Protein AF-A0A0H5RWC7-F1 (afdb_monomer_lite)

Sequence (578 aa):
MAISRSARTPTGTVLALIGDPLLREDVSRVAAAAGVGLVLVDEPSGRKAWMAAAAVLLDAPAAQQCAGRALPRRARVILIGHDDPCSADWQAAICVGAQQVVTLPAQDADLVAALSEAACHDDAGRGPAVAVIGARGGAGATVFAVALAQSAPDALLVEADPWSGGIDLVVGSEDVAGLRWPDLALQGGRVGYPALRDALPRRDGVSVLSSGRSGADIEAGPLGAVIDAGCRGGVTVVCDVPRRATAAAETALDAADLVVLVTPADVRSCTAAAAARPWVLACNPNTGVVVRGPSPGGLRAAEVARIVDLPLLAAMRPHSGLAEVLERGGLLAGRRLDEAQPWVDGQLTGIGPFTVRLHAVLPPVAAAGTCLSLRVLRPAGHDLDALIRSGTIPPQAADLVRAVIRARLAFLISGGTGCGKTTLLAAALGAVDAHERIVCVEDAAELAPPHPHLVKLVARGANVEGVGEVTVRDLVRQALRMRPDRIVVGEVRGAEVVDLLAALNTGHDGGAGTVHANSPAEVPARLEALGALGGLDRAALISQLAAAVLSVGRLRVSSTVADGDRDGVCDRGRHAYL

Organism: NCBI:txid146018

pLDDT: mean 81.11, std 16.76, range [21.98, 98.56]

Radius of gyration: 37.06 Å; chains: 1; bounding box: 105×57×105 Å

Structure (mmCIF, N/CA/C/O backbone):
data_AF-A0A0H5RWC7-F1
#
_entry.id   AF-A0A0H5RWC7-F1
#
loop_
_atom_site.group_PDB
_atom_site.id
_atom_site.type_symbol
_atom_site.label_atom_id
_atom_site.label_alt_id
_atom_site.label_comp_id
_atom_site.label_asym_id
_atom_site.label_entity_id
_atom_site.label_seq_id
_atom_site.pdbx_PDB_ins_code
_atom_site.Cartn_x
_atom_site.Cartn_y
_atom_site.Cartn_z
_atom_site.occupancy
_atom_site.B_iso_or_equiv
_atom_site.auth_seq_id
_atom_site.auth_comp_id
_atom_site.auth_asym_id
_atom_site.auth_atom_id
_atom_site.pdbx_PDB_model_num
ATOM 1 N N . MET A 1 1 ? -70.334 15.265 29.906 1.00 30.34 1 MET A N 1
ATOM 2 C CA . MET A 1 1 ? -69.770 14.181 29.076 1.00 30.34 1 MET A CA 1
ATOM 3 C C . MET A 1 1 ? -68.757 14.812 28.125 1.00 30.34 1 MET A C 1
ATOM 5 O O . MET A 1 1 ? -69.133 15.276 27.059 1.00 30.34 1 MET A O 1
ATOM 9 N N . ALA A 1 2 ? -67.508 14.965 28.569 1.00 25.98 2 ALA A N 1
ATOM 10 C CA . ALA A 1 2 ? -66.421 15.532 27.772 1.00 25.98 2 ALA A CA 1
ATOM 11 C C . ALA A 1 2 ? -65.350 14.448 27.635 1.00 25.98 2 ALA A C 1
ATOM 13 O O . ALA A 1 2 ? -64.777 14.002 28.625 1.00 25.98 2 ALA A O 1
ATOM 14 N N . ILE A 1 3 ? -65.185 13.954 26.412 1.00 26.66 3 ILE A N 1
ATOM 15 C CA . ILE A 1 3 ? -64.276 12.863 26.068 1.00 26.66 3 ILE A CA 1
ATOM 16 C C . ILE A 1 3 ? -62.861 13.447 26.006 1.00 26.66 3 ILE A C 1
ATOM 18 O O . ILE A 1 3 ? -62.578 14.316 25.180 1.00 26.66 3 ILE A O 1
ATOM 22 N N . SER A 1 4 ? -62.002 12.983 26.916 1.00 25.55 4 SER A N 1
ATOM 23 C CA . SER A 1 4 ? -60.575 13.304 26.987 1.00 25.55 4 SER A CA 1
ATOM 24 C C . SER A 1 4 ? -59.872 12.915 25.681 1.00 25.55 4 SER A C 1
ATOM 26 O O . SER A 1 4 ? -59.967 11.778 25.213 1.00 25.55 4 SER A O 1
ATOM 28 N N . ARG A 1 5 ? -59.200 13.890 25.060 1.00 26.28 5 ARG A N 1
ATOM 29 C CA . ARG A 1 5 ? -58.407 13.720 23.838 1.00 26.28 5 ARG A CA 1
ATOM 30 C C . ARG A 1 5 ? -57.149 12.907 24.157 1.00 26.28 5 ARG A C 1
ATOM 32 O O . ARG A 1 5 ? -56.275 13.376 24.874 1.00 26.28 5 ARG A O 1
ATOM 39 N N . SER A 1 6 ? -57.039 11.723 23.557 1.00 30.36 6 SER A N 1
ATOM 40 C CA . SER A 1 6 ? -55.794 10.951 23.471 1.00 30.36 6 SER A CA 1
ATOM 41 C C . SER A 1 6 ? -54.722 11.775 22.745 1.00 30.36 6 SER A C 1
ATOM 43 O O . SER A 1 6 ? -54.790 11.976 21.531 1.00 30.36 6 SER A O 1
ATOM 45 N N . ALA A 1 7 ? -53.746 12.284 23.498 1.00 32.84 7 ALA A N 1
ATOM 46 C CA . ALA A 1 7 ? -52.544 12.893 22.949 1.00 32.84 7 ALA A CA 1
ATOM 47 C C . ALA A 1 7 ? -51.656 11.794 22.337 1.00 32.84 7 ALA A C 1
ATOM 49 O O . ALA A 1 7 ? -51.313 10.816 23.002 1.00 32.84 7 ALA A O 1
ATOM 50 N N . ARG A 1 8 ? -51.293 11.938 21.055 1.00 33.38 8 ARG A N 1
ATOM 51 C CA . ARG A 1 8 ? -50.205 11.159 20.442 1.00 33.38 8 ARG A CA 1
ATOM 52 C C . ARG A 1 8 ? -48.904 11.566 21.132 1.00 33.38 8 ARG A C 1
ATOM 54 O O . ARG A 1 8 ? -48.517 12.724 21.032 1.00 33.38 8 ARG A O 1
ATOM 61 N N . THR A 1 9 ? -48.245 10.627 21.801 1.00 38.78 9 THR A N 1
ATOM 62 C CA . THR A 1 9 ? -46.893 10.804 22.338 1.00 38.78 9 THR A CA 1
ATOM 63 C C . THR A 1 9 ? -45.914 11.000 21.170 1.00 38.78 9 THR A C 1
ATOM 65 O O . THR A 1 9 ? -45.905 10.158 20.264 1.00 38.78 9 THR A O 1
ATOM 68 N N . PRO A 1 10 ? -45.134 12.095 21.126 1.00 38.00 10 PRO A N 1
ATOM 69 C CA . PRO A 1 10 ? -44.018 12.227 20.193 1.00 38.00 10 PRO A CA 1
ATOM 70 C C . PRO A 1 10 ? -42.978 11.125 20.455 1.00 38.00 10 PRO A C 1
ATOM 72 O O . PRO A 1 10 ? -42.792 10.694 21.593 1.00 38.00 10 PRO A O 1
ATOM 75 N N . THR A 1 11 ? -42.306 10.645 19.412 1.00 45.16 11 THR A N 1
ATOM 76 C CA . THR A 1 11 ? -41.116 9.790 19.547 1.00 45.16 11 THR A CA 1
ATOM 77 C C . THR A 1 11 ? -40.015 10.576 20.272 1.00 45.16 11 THR A C 1
ATOM 79 O O . THR A 1 11 ? -39.850 11.764 20.012 1.00 45.16 11 THR A O 1
ATOM 82 N N . GLY A 1 12 ? -39.340 9.953 21.246 1.00 56.38 12 GLY A N 1
ATOM 83 C CA . GLY A 1 12 ? -38.277 10.593 22.043 1.00 56.38 12 GLY A CA 1
ATOM 84 C C . GLY A 1 12 ? -38.695 11.187 23.401 1.00 56.38 12 GLY A C 1
ATOM 85 O O . GLY A 1 12 ? -37.840 11.674 24.134 1.00 56.38 12 GLY A O 1
ATOM 86 N N . THR A 1 13 ? -39.975 11.134 23.798 1.00 77.50 13 THR A N 1
ATOM 87 C CA . THR A 1 13 ? -40.420 11.660 25.110 1.00 77.50 13 THR A CA 1
ATOM 88 C C . THR A 1 13 ? -40.331 10.638 26.246 1.00 77.50 13 THR A C 1
ATOM 90 O O . THR A 1 13 ? -40.599 9.448 26.050 1.00 77.50 13 THR A O 1
ATOM 93 N N . VAL A 1 14 ? -40.023 11.115 27.452 1.00 87.31 14 VAL A N 1
ATOM 94 C CA . VAL A 1 14 ? -40.049 10.356 28.710 1.00 87.31 14 VAL A CA 1
ATOM 95 C C . VAL A 1 14 ? -41.483 10.283 29.222 1.00 87.31 14 VAL A C 1
ATOM 97 O O . VAL A 1 14 ? -42.170 11.300 29.308 1.00 87.31 14 VAL A O 1
ATOM 100 N N . LEU A 1 15 ? -41.941 9.085 29.573 1.00 90.88 15 LEU A N 1
ATOM 101 C CA . LEU A 1 15 ? -43.263 8.864 30.150 1.00 90.88 15 LEU A CA 1
ATOM 102 C C . LEU A 1 15 ? -43.142 8.774 31.673 1.00 90.88 15 LEU A C 1
ATOM 104 O O . LEU A 1 15 ? -42.376 7.952 32.162 1.00 90.88 15 LEU A O 1
ATOM 108 N N . ALA A 1 16 ? -43.904 9.565 32.422 1.00 92.56 16 ALA A N 1
ATOM 109 C CA . ALA A 1 16 ? -43.887 9.537 33.883 1.00 92.56 16 ALA A CA 1
ATOM 110 C C . ALA A 1 16 ? -45.274 9.236 34.461 1.00 92.56 16 ALA A C 1
ATOM 112 O O . ALA A 1 16 ? -46.250 9.922 34.156 1.00 92.56 16 ALA A O 1
ATOM 113 N N . LEU A 1 17 ? -45.339 8.202 35.303 1.00 91.81 17 LEU A N 1
ATOM 114 C CA . LEU A 1 17 ? -46.514 7.792 36.065 1.00 91.81 17 LEU A CA 1
ATOM 115 C C . LEU A 1 17 ? -46.188 7.914 37.537 1.00 91.81 17 LEU A C 1
ATOM 117 O O . LEU A 1 17 ? -45.553 7.046 38.127 1.00 91.81 17 LEU A O 1
ATOM 121 N N . ILE A 1 18 ? -46.594 9.034 38.101 1.00 90.94 18 ILE A N 1
ATOM 122 C CA . ILE A 1 18 ? -46.277 9.401 39.470 1.00 90.94 18 ILE A CA 1
ATOM 123 C C . ILE A 1 18 ? -47.597 9.860 40.069 1.00 90.94 18 ILE A C 1
ATOM 125 O O . ILE A 1 18 ? -48.234 10.750 39.510 1.00 90.94 18 ILE A O 1
ATOM 129 N N . GLY A 1 19 ? -48.060 9.220 41.132 1.00 84.94 19 GLY A N 1
ATOM 130 C CA . GLY A 1 19 ? -49.228 9.626 41.906 1.00 84.94 19 GLY A CA 1
ATOM 131 C C . GLY A 1 19 ? -48.914 10.736 42.909 1.00 84.94 19 GLY A C 1
ATOM 132 O O . GLY A 1 19 ? -49.786 11.558 43.180 1.00 84.94 19 GLY A O 1
ATOM 133 N N . ASP A 1 20 ? -47.680 10.793 43.415 1.00 87.50 20 ASP A N 1
ATOM 134 C CA . ASP A 1 20 ? -47.237 11.815 44.369 1.00 87.50 20 ASP A CA 1
ATOM 135 C C . ASP A 1 20 ? -47.001 13.193 43.697 1.00 87.50 20 ASP A C 1
ATOM 137 O O . ASP A 1 20 ? -46.141 13.316 42.818 1.00 87.50 20 ASP A O 1
ATOM 141 N N . PRO A 1 21 ? -47.732 14.257 44.093 1.00 85.25 21 PRO A N 1
ATOM 142 C CA . PRO A 1 21 ? -47.547 15.604 43.555 1.00 85.25 21 PRO A CA 1
ATOM 143 C C . PRO A 1 21 ? -46.148 16.195 43.764 1.00 85.25 21 PRO A C 1
ATOM 145 O O . PRO A 1 21 ? -45.682 16.915 42.885 1.00 85.25 21 PRO A O 1
ATOM 148 N N . LEU A 1 22 ? -45.477 15.895 44.881 1.00 85.19 22 LEU A N 1
ATOM 149 C CA . LEU A 1 22 ? -44.149 16.442 45.181 1.00 85.19 22 LEU A CA 1
ATOM 150 C C . LEU A 1 22 ? -43.084 15.816 44.273 1.00 85.19 22 LEU A C 1
ATOM 152 O O . LEU A 1 22 ? -42.301 16.529 43.643 1.00 85.19 22 LEU A O 1
ATOM 156 N N . LEU A 1 23 ? -43.150 14.495 44.076 1.00 88.44 23 LEU A N 1
ATOM 157 C CA . LEU A 1 23 ? -42.280 13.796 43.127 1.00 88.44 23 LEU A CA 1
ATOM 158 C C . LEU A 1 23 ? -42.485 14.273 41.685 1.00 88.44 23 LEU A C 1
ATOM 160 O O . LEU A 1 23 ? -41.532 14.309 40.909 1.00 88.44 23 LEU A O 1
ATOM 164 N N . ARG A 1 24 ? -43.707 14.665 41.296 1.00 90.75 24 ARG A N 1
ATOM 165 C CA . ARG A 1 24 ? -43.951 15.230 39.955 1.00 90.75 24 ARG A CA 1
ATOM 166 C C . ARG A 1 24 ? -43.213 16.545 39.742 1.00 90.75 24 ARG A C 1
ATOM 168 O O . ARG A 1 24 ? -42.721 16.772 38.634 1.00 90.75 24 ARG A O 1
ATOM 175 N N . GLU A 1 25 ? -43.160 17.408 40.753 1.00 88.56 25 GLU A N 1
ATOM 176 C CA . GLU A 1 25 ? -42.443 18.684 40.674 1.00 88.56 25 GLU A CA 1
ATOM 177 C C . GLU A 1 25 ? -40.935 18.451 40.532 1.00 88.56 25 GLU A C 1
ATOM 179 O O . GLU A 1 25 ? -40.310 19.010 39.626 1.00 88.56 25 GLU A O 1
ATOM 184 N N . ASP A 1 26 ? -40.372 17.549 41.338 1.00 89.44 26 ASP A N 1
ATOM 185 C CA . ASP A 1 26 ? -38.953 17.188 41.273 1.00 89.44 26 ASP A CA 1
ATOM 186 C C . ASP A 1 26 ? -38.578 16.528 39.943 1.00 89.44 26 ASP A C 1
ATOM 188 O O . ASP A 1 26 ? -37.607 16.925 39.296 1.00 89.44 26 ASP A O 1
ATOM 192 N N . VAL A 1 27 ? -39.385 15.585 39.456 1.00 90.75 27 VAL A N 1
ATOM 193 C CA . VAL A 1 27 ? -39.157 14.944 38.154 1.00 90.75 27 VAL A CA 1
ATOM 194 C C . VAL A 1 27 ? -39.294 15.935 37.004 1.00 90.75 27 VAL A C 1
ATOM 196 O O . VAL A 1 27 ? -38.533 15.860 36.041 1.00 90.75 27 VAL A O 1
ATOM 199 N N . SER A 1 28 ? -40.211 16.899 37.099 1.00 89.56 28 SER A N 1
ATOM 200 C CA . SER A 1 28 ? -40.334 17.966 36.100 1.00 89.56 28 SER A CA 1
ATOM 201 C C . SER A 1 28 ? -39.101 18.873 36.095 1.00 89.56 28 SER A C 1
ATOM 203 O O . SER A 1 28 ? -38.607 19.222 35.021 1.00 89.56 28 SER A O 1
ATOM 205 N N . ARG A 1 29 ? -38.555 19.204 37.275 1.00 89.88 29 ARG A N 1
ATOM 206 C CA . ARG A 1 29 ? -37.295 19.953 37.415 1.00 89.88 29 ARG A CA 1
ATOM 207 C C . ARG A 1 29 ? -36.124 19.186 36.801 1.00 89.88 29 ARG A C 1
ATOM 209 O O . ARG A 1 29 ? -35.367 19.755 36.016 1.00 89.88 29 ARG A O 1
ATOM 216 N N . VAL A 1 30 ? -35.997 17.901 37.117 1.00 87.00 30 VAL A N 1
ATOM 217 C CA . VAL A 1 30 ? -34.927 17.033 36.610 1.00 87.00 30 VAL A CA 1
ATOM 218 C C . VAL A 1 30 ? -35.036 16.822 35.097 1.00 87.00 30 VAL A C 1
ATOM 220 O O . VAL A 1 30 ? -34.036 16.925 34.388 1.00 87.00 30 VAL A O 1
ATOM 223 N N . ALA A 1 31 ? -36.241 16.604 34.567 1.00 83.31 31 ALA A N 1
ATOM 224 C CA . ALA A 1 31 ? -36.462 16.479 33.129 1.00 83.31 31 ALA A CA 1
ATOM 225 C C . ALA A 1 31 ? -36.114 17.775 32.377 1.00 83.31 31 ALA A C 1
ATOM 227 O O . ALA A 1 31 ? -35.492 17.723 31.315 1.00 83.31 31 ALA A O 1
ATOM 228 N N . ALA A 1 32 ? -36.449 18.938 32.948 1.00 79.06 32 ALA A N 1
ATOM 229 C CA . ALA A 1 32 ? -36.050 20.230 32.399 1.00 79.06 32 ALA A CA 1
ATOM 230 C C . ALA A 1 32 ? -34.521 20.412 32.408 1.00 79.06 32 ALA A C 1
ATOM 232 O O . ALA A 1 32 ? -33.963 20.877 31.417 1.00 79.06 32 ALA A O 1
ATOM 233 N N . ALA A 1 33 ? -33.839 19.994 33.481 1.00 74.75 33 ALA A N 1
ATOM 234 C CA . ALA A 1 33 ? -32.377 20.025 33.571 1.00 74.75 33 ALA A CA 1
ATOM 235 C C . ALA A 1 33 ? -31.696 19.079 32.563 1.00 74.75 33 ALA A C 1
ATOM 237 O O . ALA A 1 33 ? -30.646 19.414 32.020 1.00 74.75 33 ALA A O 1
ATOM 238 N N . ALA A 1 34 ? -32.314 17.932 32.269 1.00 78.44 34 ALA A N 1
ATOM 239 C CA . ALA A 1 34 ? -31.864 16.988 31.246 1.00 78.44 34 ALA A CA 1
ATOM 240 C C . ALA A 1 34 ? -32.232 17.412 29.806 1.00 78.44 34 ALA A C 1
ATOM 242 O O . ALA A 1 34 ? -31.802 16.774 28.848 1.00 78.44 34 ALA A O 1
ATOM 243 N N . GLY A 1 35 ? -33.042 18.465 29.631 1.00 75.88 35 GLY A N 1
ATOM 244 C CA . GLY A 1 35 ? -33.495 18.930 28.316 1.00 75.88 35 GLY A CA 1
ATOM 245 C C . GLY A 1 35 ? -34.441 17.959 27.598 1.00 75.88 35 GLY A C 1
ATOM 246 O O . GLY A 1 35 ? -34.502 17.966 26.369 1.00 75.88 35 GLY A O 1
ATOM 247 N N . VAL A 1 36 ? -35.170 17.115 28.337 1.00 80.31 36 VAL A N 1
ATOM 248 C CA . VAL A 1 36 ? -36.009 16.046 27.770 1.00 80.31 36 VAL A CA 1
ATOM 249 C C . VAL A 1 36 ? -37.498 16.377 27.855 1.00 80.31 36 VAL A C 1
ATOM 251 O O . VAL A 1 36 ? -37.977 16.952 28.831 1.00 80.31 36 VAL A O 1
ATOM 254 N N . GLY A 1 37 ? -38.268 15.984 26.837 1.00 81.25 37 GLY A N 1
ATOM 255 C CA . GLY A 1 37 ? -39.725 16.128 26.859 1.00 81.25 37 GLY A CA 1
ATOM 256 C C . GLY A 1 37 ? -40.368 15.131 27.826 1.00 81.25 37 GLY A C 1
ATOM 257 O O . GLY A 1 37 ? -40.263 13.924 27.609 1.00 81.25 37 GLY A O 1
ATOM 258 N N . LEU A 1 38 ? -41.052 15.627 28.860 1.00 87.31 38 LEU A N 1
ATOM 259 C CA . LEU A 1 38 ? -41.744 14.820 29.870 1.00 87.31 38 LEU A CA 1
ATOM 260 C C . LEU A 1 38 ? -43.255 14.770 29.604 1.00 87.31 38 LEU A C 1
ATOM 262 O O . LEU A 1 38 ? -43.903 15.804 29.447 1.00 87.31 38 LEU A O 1
ATOM 266 N N . VAL A 1 39 ? -43.828 13.567 29.602 1.00 88.81 39 VAL A N 1
ATOM 267 C CA . VAL A 1 39 ? -45.273 13.336 29.500 1.00 88.81 39 VAL A CA 1
ATOM 268 C C . VAL A 1 39 ? -45.760 12.687 30.790 1.00 88.81 39 VAL A C 1
ATOM 270 O O . VAL A 1 39 ? -45.505 11.508 31.033 1.00 88.81 39 VAL A O 1
ATOM 273 N N . LEU A 1 40 ? -46.473 13.461 31.609 1.00 88.62 40 LEU A N 1
ATOM 274 C CA . LEU A 1 40 ? -47.128 12.978 32.824 1.00 88.62 40 LEU A CA 1
ATOM 275 C C . LEU A 1 40 ? -48.465 12.322 32.473 1.00 88.62 40 LEU A C 1
ATOM 277 O O . LEU A 1 40 ? -49.274 12.904 31.746 1.00 88.62 40 LEU A O 1
ATOM 281 N N . VAL A 1 41 ? -48.703 11.120 32.993 1.00 86.19 41 VAL A N 1
ATOM 282 C CA . VAL A 1 41 ? -49.979 10.415 32.835 1.00 86.19 41 VAL A CA 1
ATOM 283 C C . VAL A 1 41 ? -50.447 9.855 34.176 1.00 86.19 41 VAL A C 1
ATOM 285 O O . VAL A 1 41 ? -49.662 9.290 34.933 1.00 86.19 41 VAL A O 1
ATOM 288 N N . ASP A 1 42 ? -51.742 10.000 34.460 1.00 78.69 42 ASP A N 1
ATOM 289 C CA . ASP A 1 42 ? -52.341 9.553 35.727 1.00 78.69 42 ASP A CA 1
ATOM 290 C C . ASP A 1 42 ? -52.714 8.060 35.729 1.00 78.69 42 ASP A C 1
ATOM 292 O O . ASP A 1 42 ? -52.946 7.475 36.783 1.00 78.69 42 ASP A O 1
ATOM 296 N N . GLU A 1 43 ? -52.757 7.421 34.555 1.00 76.44 43 GLU A N 1
ATOM 297 C CA . GLU A 1 43 ? -53.025 5.990 34.414 1.00 76.44 43 GLU A CA 1
ATOM 298 C C . GLU A 1 43 ? -51.990 5.287 33.517 1.00 76.44 43 GLU A C 1
ATOM 300 O O . GLU A 1 43 ? -51.492 5.892 32.558 1.00 76.44 43 GLU A O 1
ATOM 305 N N . PRO A 1 44 ? -51.720 3.981 33.751 1.00 66.69 44 PRO A N 1
ATOM 306 C CA . PRO A 1 44 ? -50.899 3.142 32.879 1.00 66.69 44 PRO A CA 1
ATOM 307 C C . PRO A 1 44 ? -51.318 3.275 31.415 1.00 66.69 44 PRO A C 1
ATOM 309 O O . PRO A 1 44 ? -52.396 2.825 31.016 1.00 66.69 44 PRO A O 1
ATOM 312 N N . SER A 1 45 ? -50.453 3.905 30.618 1.00 64.00 45 SER A N 1
ATOM 313 C CA . SER A 1 45 ? -50.685 4.144 29.194 1.00 64.00 45 SER A CA 1
ATOM 314 C C . SER A 1 45 ? -50.860 2.830 28.420 1.00 64.00 45 SER A C 1
ATOM 316 O O . SER A 1 45 ? -50.367 1.775 28.820 1.00 64.00 45 SER A O 1
ATOM 318 N N . GLY A 1 46 ? -51.529 2.875 27.262 1.00 65.56 46 GLY A N 1
ATOM 319 C CA . GLY A 1 46 ? -51.642 1.700 26.389 1.00 65.56 46 GLY A CA 1
ATOM 320 C C . GLY A 1 46 ? -50.266 1.145 25.989 1.00 65.56 46 GLY A C 1
ATOM 321 O O . GLY A 1 46 ? -49.317 1.912 25.816 1.00 65.56 46 GLY A O 1
ATOM 322 N N . ARG A 1 47 ? -50.160 -0.180 25.776 1.00 70.50 47 ARG A N 1
ATOM 323 C CA . ARG A 1 47 ? -48.899 -0.897 25.451 1.00 70.50 47 ARG A CA 1
ATOM 324 C C . ARG A 1 47 ? -48.041 -0.203 24.382 1.00 70.50 47 ARG A C 1
ATOM 326 O O . ARG A 1 47 ? -46.820 -0.253 24.449 1.00 70.50 47 ARG A O 1
ATOM 333 N N . LYS A 1 48 ? -48.672 0.468 23.414 1.00 66.12 48 LYS A N 1
ATOM 334 C CA . LYS A 1 48 ? -47.996 1.221 22.349 1.00 66.12 48 LYS A CA 1
ATOM 335 C C . LYS A 1 48 ? -47.216 2.438 22.867 1.00 66.12 48 LYS A C 1
ATOM 337 O O . LYS A 1 48 ? -46.073 2.616 22.474 1.00 66.12 48 LYS A O 1
ATOM 342 N N . ALA A 1 49 ? -47.804 3.246 23.747 1.00 73.75 49 ALA A N 1
ATOM 343 C CA . ALA A 1 49 ? -47.130 4.401 24.346 1.00 73.75 49 ALA A CA 1
ATOM 344 C C . ALA A 1 49 ? -46.060 3.959 25.354 1.00 73.75 49 ALA A C 1
ATOM 346 O O . ALA A 1 49 ? -44.968 4.516 25.373 1.00 73.75 49 ALA A O 1
ATOM 347 N N . TRP A 1 50 ? -46.338 2.887 26.107 1.00 78.38 50 TRP A N 1
ATOM 348 C CA . TRP A 1 50 ? -45.355 2.251 26.984 1.00 78.38 50 TRP A CA 1
ATOM 349 C C . TRP A 1 50 ? -44.110 1.786 26.226 1.00 78.38 50 TRP A C 1
ATOM 351 O O . TRP A 1 50 ? -43.006 1.988 26.708 1.00 78.38 50 TRP A O 1
ATOM 361 N N . MET A 1 51 ? -44.264 1.186 25.043 1.00 77.00 51 MET A N 1
ATOM 362 C CA . MET A 1 51 ? -43.130 0.731 24.230 1.00 77.00 51 MET A CA 1
ATOM 363 C C . MET A 1 51 ? -42.420 1.864 23.479 1.00 77.00 51 MET A C 1
ATOM 365 O O . MET A 1 51 ? -41.230 1.748 23.219 1.00 77.00 51 MET A O 1
ATOM 369 N N . ALA A 1 52 ? -43.125 2.946 23.136 1.00 73.12 52 ALA A N 1
ATOM 370 C CA . ALA A 1 52 ? -42.577 4.053 22.347 1.00 73.12 52 ALA A CA 1
ATOM 371 C C . ALA A 1 52 ? -41.821 5.113 23.171 1.00 73.12 52 ALA A C 1
ATOM 373 O O . ALA A 1 52 ? -41.092 5.913 22.591 1.00 73.12 52 ALA A O 1
ATOM 374 N N . ALA A 1 53 ? -42.001 5.156 24.496 1.00 80.06 53 ALA A N 1
ATOM 375 C CA . ALA A 1 53 ? -41.331 6.139 25.349 1.00 80.06 53 ALA A CA 1
ATOM 376 C C . ALA A 1 53 ? -39.798 5.964 25.340 1.00 80.06 53 ALA A C 1
ATOM 378 O O . ALA A 1 53 ? -39.307 4.839 25.254 1.00 80.06 53 ALA A O 1
ATOM 379 N N . ALA A 1 54 ? -39.035 7.046 25.487 1.00 76.62 54 ALA A N 1
ATOM 380 C CA . ALA A 1 54 ? -37.570 6.989 25.581 1.00 76.62 54 ALA A CA 1
ATOM 381 C C . ALA A 1 54 ? -37.100 6.372 26.917 1.00 76.62 54 ALA A C 1
ATOM 383 O O . ALA A 1 54 ? -36.213 5.516 26.950 1.00 76.62 54 ALA A O 1
ATOM 384 N N . ALA A 1 55 ? -37.780 6.737 28.005 1.00 88.44 55 ALA A N 1
ATOM 385 C CA . ALA A 1 55 ? -37.699 6.122 29.328 1.00 88.44 55 ALA A CA 1
ATOM 386 C C . ALA A 1 55 ? -39.075 6.163 30.006 1.00 88.44 55 ALA A C 1
ATOM 388 O O . ALA A 1 55 ? -39.955 6.922 29.584 1.00 88.44 55 ALA A O 1
ATOM 389 N N . VAL A 1 56 ? -39.256 5.344 31.043 1.00 91.81 56 VAL A N 1
ATOM 390 C CA . VAL A 1 56 ? -40.466 5.317 31.869 1.00 91.81 56 VAL A CA 1
ATOM 391 C C . VAL A 1 56 ? -40.097 5.538 33.331 1.00 91.81 56 VAL A C 1
ATOM 393 O O . VAL A 1 56 ? -39.307 4.777 33.885 1.00 91.81 56 VAL A O 1
ATOM 396 N N . LEU A 1 57 ? -40.692 6.553 33.948 1.00 93.81 57 LEU A N 1
ATOM 397 C CA . LEU A 1 57 ? -40.525 6.896 35.358 1.00 93.81 57 LEU A CA 1
ATOM 398 C C . LEU A 1 57 ? -41.783 6.500 36.129 1.00 93.81 57 LEU A C 1
ATOM 400 O O . LEU A 1 57 ? -42.886 6.851 35.708 1.00 93.81 57 LEU A O 1
ATOM 404 N N . LEU A 1 58 ? -41.628 5.774 37.232 1.00 93.44 58 LEU A N 1
ATOM 405 C CA . LEU A 1 58 ? -42.732 5.281 38.057 1.00 93.44 58 LEU A CA 1
ATOM 406 C C . LEU A 1 58 ? -42.489 5.636 39.522 1.00 93.44 58 LEU A C 1
ATOM 408 O O . LEU A 1 58 ? -41.362 5.492 39.978 1.00 93.44 58 LEU A O 1
ATOM 412 N N . ASP A 1 59 ? -43.522 5.997 40.276 1.00 92.69 59 ASP A N 1
ATOM 413 C CA . ASP A 1 59 ? -43.473 5.882 41.740 1.00 92.69 59 ASP A CA 1
ATOM 414 C C . ASP A 1 59 ? -43.934 4.489 42.209 1.00 92.69 59 ASP A C 1
ATOM 416 O O . ASP A 1 59 ? -44.407 3.665 41.417 1.00 92.69 59 ASP A O 1
ATOM 420 N N . ALA A 1 60 ? -43.769 4.183 43.499 1.00 88.75 60 ALA A N 1
ATOM 421 C CA . ALA A 1 60 ? -44.103 2.864 44.042 1.00 88.75 60 ALA A CA 1
ATOM 422 C C . ALA A 1 60 ? -45.580 2.454 43.821 1.00 88.75 60 ALA A C 1
ATOM 424 O O . ALA A 1 60 ? -45.814 1.335 43.342 1.00 88.75 60 ALA A O 1
ATOM 425 N N . PRO A 1 61 ? -46.587 3.322 44.060 1.00 89.69 61 PRO A N 1
ATOM 426 C CA . PRO A 1 61 ? -47.977 3.019 43.722 1.00 89.69 61 PRO A CA 1
ATOM 427 C C . PRO A 1 61 ? -48.199 2.759 42.225 1.00 89.69 61 PRO A C 1
ATOM 429 O O . PRO A 1 61 ? -48.874 1.787 41.866 1.00 89.69 61 PRO A O 1
ATOM 432 N N . ALA A 1 62 ? -47.623 3.573 41.334 1.00 89.31 62 ALA A N 1
ATOM 433 C CA . ALA A 1 62 ? -47.766 3.383 39.892 1.00 89.31 62 ALA A CA 1
ATOM 434 C C . ALA A 1 62 ? -47.087 2.095 39.408 1.00 89.31 62 ALA A C 1
ATOM 436 O O . ALA A 1 62 ? -47.624 1.404 38.535 1.00 89.31 62 ALA A O 1
ATOM 437 N N . ALA A 1 63 ? -45.948 1.721 39.994 1.00 87.56 63 ALA A N 1
ATOM 438 C CA . ALA A 1 63 ? -45.273 0.467 39.689 1.00 87.56 63 ALA A CA 1
ATOM 439 C C . ALA A 1 63 ? -46.135 -0.750 40.062 1.00 87.56 63 ALA A C 1
ATOM 441 O O . ALA A 1 63 ? -46.311 -1.659 39.247 1.00 87.56 63 ALA A O 1
ATOM 442 N N . GLN A 1 64 ? -46.770 -0.743 41.237 1.00 85.81 64 GLN A N 1
ATOM 443 C CA . GLN A 1 64 ? -47.696 -1.810 41.639 1.00 85.81 64 GLN A CA 1
ATOM 444 C C . GLN A 1 64 ? -48.900 -1.921 40.687 1.00 85.81 64 GLN A C 1
ATOM 446 O O . GLN A 1 64 ? -49.287 -3.024 40.288 1.00 85.81 64 GLN A O 1
ATOM 451 N N . GLN A 1 65 ? -49.457 -0.789 40.248 1.00 85.62 65 GLN A N 1
ATOM 452 C CA . GLN A 1 65 ? -50.549 -0.770 39.269 1.00 85.62 65 GLN A CA 1
ATOM 453 C C . GLN A 1 65 ? -50.115 -1.304 37.894 1.00 85.62 65 GLN A C 1
ATOM 455 O O . GLN A 1 65 ? -50.850 -2.065 37.257 1.00 85.62 65 GLN A O 1
ATOM 460 N N . CYS A 1 66 ? -48.913 -0.944 37.434 1.00 84.50 66 CYS A N 1
ATOM 461 C CA . CYS A 1 66 ? -48.351 -1.428 36.172 1.00 84.50 66 CYS A CA 1
ATOM 462 C C . CYS A 1 66 ? -48.086 -2.940 36.203 1.00 84.50 66 CYS A C 1
ATOM 464 O O . CYS A 1 66 ? -48.367 -3.630 35.217 1.00 84.50 66 CYS A O 1
ATOM 466 N N . ALA A 1 67 ? -47.618 -3.465 37.341 1.00 80.38 67 ALA A N 1
ATOM 467 C CA . ALA A 1 67 ? -47.428 -4.897 37.555 1.00 80.38 67 ALA A CA 1
ATOM 468 C C . ALA A 1 67 ? -48.754 -5.672 37.452 1.00 80.38 67 ALA A C 1
ATOM 470 O O . ALA A 1 67 ? -48.821 -6.689 36.761 1.00 80.38 67 ALA A O 1
ATOM 471 N N . GLY A 1 68 ? -49.837 -5.151 38.043 1.00 78.69 68 GLY A N 1
ATOM 472 C CA . GLY A 1 68 ? -51.175 -5.752 37.956 1.00 78.69 68 GLY A CA 1
ATOM 473 C C . GLY A 1 68 ? -51.776 -5.784 36.541 1.00 78.69 68 GLY A C 1
ATOM 474 O O . GLY A 1 68 ? -52.622 -6.628 36.252 1.00 78.69 68 GLY A O 1
ATOM 475 N N . ARG A 1 69 ? -51.327 -4.903 35.633 1.00 77.94 69 ARG A N 1
ATOM 476 C CA . ARG A 1 69 ? -51.785 -4.834 34.229 1.00 77.94 69 ARG A CA 1
ATOM 477 C C . ARG A 1 69 ? -50.903 -5.619 33.240 1.00 77.94 69 ARG A C 1
ATOM 479 O O . ARG A 1 69 ? -51.196 -5.607 32.042 1.00 77.94 69 ARG A O 1
ATOM 486 N N . ALA A 1 70 ? -49.852 -6.301 33.710 1.00 73.06 70 ALA A N 1
ATOM 487 C CA . ALA A 1 70 ? -48.941 -7.115 32.894 1.00 73.06 70 ALA A CA 1
ATOM 488 C C . ALA A 1 70 ? -48.397 -6.377 31.647 1.00 73.06 70 ALA A C 1
ATOM 490 O O . ALA A 1 70 ? -48.488 -6.861 30.511 1.00 73.06 70 ALA A O 1
ATO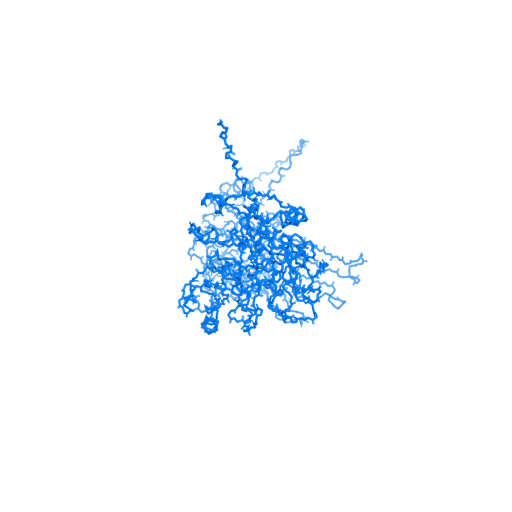M 491 N N . LEU A 1 71 ? -47.868 -5.165 31.848 1.00 75.94 71 LEU A N 1
ATOM 492 C CA . LEU A 1 71 ? -47.188 -4.412 30.792 1.00 75.94 71 LEU A CA 1
ATOM 493 C C . LEU A 1 71 ? -45.888 -5.123 30.351 1.00 75.94 71 LEU A C 1
ATOM 495 O O . LEU A 1 71 ? -45.242 -5.785 31.165 1.00 75.94 71 LEU A O 1
ATOM 499 N N . PRO A 1 72 ? -45.500 -5.035 29.063 1.00 70.19 72 PRO A N 1
ATOM 500 C CA . PRO A 1 72 ? -44.310 -5.716 28.557 1.00 70.19 72 PRO A CA 1
ATOM 501 C C . PRO A 1 72 ? -43.030 -5.148 29.183 1.00 70.19 72 PRO A C 1
ATOM 503 O O . PRO A 1 72 ? -42.882 -3.931 29.312 1.00 70.19 72 PRO A O 1
ATOM 506 N N . ARG A 1 73 ? -42.081 -6.027 29.535 1.00 76.31 73 ARG A N 1
ATOM 507 C CA . ARG A 1 73 ? -40.762 -5.612 30.036 1.00 76.31 73 ARG A CA 1
ATOM 508 C C . ARG A 1 73 ? -40.008 -4.831 28.964 1.00 76.31 73 ARG A C 1
ATOM 510 O O . ARG A 1 73 ? -40.003 -5.218 27.797 1.00 76.31 73 ARG A O 1
ATOM 517 N N . ARG A 1 74 ? -39.347 -3.754 29.379 1.00 81.00 74 ARG A N 1
ATOM 518 C CA . ARG A 1 74 ? -38.515 -2.904 28.524 1.00 81.00 74 ARG A CA 1
ATOM 519 C C . ARG A 1 74 ? -37.325 -2.376 29.314 1.00 81.00 74 ARG A C 1
ATOM 521 O O . ARG A 1 74 ? -37.359 -2.348 30.540 1.00 81.00 74 ARG A O 1
ATOM 528 N N . ALA A 1 75 ? -36.299 -1.930 28.602 1.00 75.31 75 ALA A N 1
ATOM 529 C CA . ALA A 1 75 ? -35.226 -1.169 29.218 1.00 75.31 75 ALA A CA 1
ATOM 530 C C . ALA A 1 75 ? -35.703 0.241 29.611 1.00 75.31 75 ALA A C 1
ATOM 532 O O . ALA A 1 75 ? -36.691 0.757 29.071 1.00 75.31 75 ALA A O 1
ATOM 533 N N . ARG A 1 76 ? -34.956 0.869 30.519 1.00 84.69 76 ARG A N 1
ATOM 534 C CA . ARG A 1 76 ? -35.116 2.247 30.995 1.00 84.69 76 ARG A CA 1
ATOM 535 C C . ARG A 1 76 ? -36.448 2.490 31.702 1.00 84.69 76 ARG A C 1
ATOM 537 O O . ARG A 1 76 ? -37.119 3.488 31.452 1.00 84.69 76 ARG A O 1
ATOM 544 N N . VAL A 1 77 ? -36.826 1.545 32.563 1.00 89.25 77 VAL A N 1
ATOM 545 C CA . VAL A 1 77 ? -37.856 1.740 33.592 1.00 89.25 77 VAL A CA 1
ATOM 546 C C . VAL A 1 77 ? -37.140 2.105 34.888 1.00 89.25 77 VAL A C 1
ATOM 548 O O . VAL A 1 77 ? -36.256 1.364 35.320 1.00 89.25 77 VAL A O 1
ATOM 551 N N . ILE A 1 78 ? -37.500 3.238 35.479 1.00 92.44 78 ILE A N 1
ATOM 552 C CA . ILE A 1 78 ? -36.863 3.787 36.678 1.00 92.44 78 ILE A CA 1
ATOM 553 C C . ILE A 1 78 ? -37.947 3.997 37.730 1.00 92.44 78 ILE A C 1
ATOM 555 O O . ILE A 1 78 ? -38.963 4.639 37.455 1.00 92.44 78 ILE A O 1
ATOM 559 N N . LEU A 1 79 ? -37.735 3.433 38.917 1.00 92.25 79 LEU A N 1
ATOM 560 C CA . LEU A 1 79 ? -38.574 3.699 40.079 1.00 92.25 79 LEU A CA 1
ATOM 561 C C . LEU A 1 79 ? -38.044 4.938 40.808 1.00 92.25 79 LEU A C 1
ATOM 563 O O . LEU A 1 79 ? -36.839 5.047 41.015 1.00 92.25 79 LEU A O 1
ATOM 567 N N . ILE A 1 80 ? -38.928 5.849 41.199 1.00 93.44 80 ILE A N 1
ATOM 568 C CA . ILE A 1 80 ? -38.597 7.107 41.865 1.00 93.44 80 ILE A CA 1
ATOM 569 C C . ILE A 1 80 ? -39.321 7.176 43.210 1.00 93.44 80 ILE A C 1
ATOM 571 O O . ILE A 1 80 ? -40.516 6.888 43.288 1.00 93.44 80 ILE A O 1
ATOM 575 N N . GLY A 1 81 ? -38.601 7.572 44.256 1.00 91.06 81 GLY A N 1
ATOM 576 C CA . GLY A 1 81 ? -39.140 7.826 45.592 1.00 91.06 81 GLY A CA 1
ATOM 577 C C . GLY A 1 81 ? -38.503 9.053 46.244 1.00 91.06 81 GLY A C 1
ATOM 578 O O . GLY A 1 81 ? -37.543 9.608 45.715 1.00 91.06 81 GLY A O 1
ATOM 579 N N . HIS A 1 82 ? -39.049 9.485 47.381 1.00 88.62 82 HIS A N 1
ATOM 580 C CA . HIS A 1 82 ? -38.467 10.548 48.215 1.00 88.62 82 HIS A CA 1
ATOM 581 C C . HIS A 1 82 ? -37.639 10.010 49.384 1.00 88.62 82 HIS A C 1
ATOM 583 O O . HIS A 1 82 ? -36.674 10.644 49.805 1.00 88.62 82 HIS A O 1
ATOM 589 N N . ASP A 1 83 ? -38.007 8.832 49.879 1.00 84.19 83 ASP A N 1
ATOM 590 C CA . ASP A 1 83 ? -37.342 8.163 50.987 1.00 84.19 83 ASP A CA 1
ATOM 591 C C . ASP A 1 83 ? -36.412 7.053 50.481 1.00 84.19 83 ASP A C 1
ATOM 593 O O . ASP A 1 83 ? -36.472 6.631 49.318 1.00 84.19 83 ASP A O 1
ATOM 597 N N . ASP A 1 84 ? -35.552 6.553 51.367 1.00 81.38 84 ASP A N 1
ATOM 598 C CA . ASP A 1 84 ? -34.774 5.350 51.086 1.00 81.38 84 ASP A CA 1
ATOM 599 C C . ASP A 1 84 ? -35.719 4.164 50.803 1.00 81.38 84 ASP A C 1
ATOM 601 O O . ASP A 1 84 ? -36.653 3.917 51.577 1.00 81.38 84 ASP A O 1
ATOM 605 N N . PRO A 1 85 ? -35.495 3.401 49.717 1.00 83.81 85 PRO A N 1
ATOM 606 C CA . PRO A 1 85 ? -36.444 2.399 49.251 1.00 83.81 85 PRO A CA 1
ATOM 607 C C . PRO A 1 85 ? -36.614 1.263 50.260 1.00 83.81 85 PRO A C 1
ATOM 609 O O . PRO A 1 85 ? -35.658 0.568 50.625 1.00 83.81 85 PRO A O 1
ATOM 612 N N . CYS A 1 86 ? -37.859 1.023 50.667 1.00 83.75 86 CYS A N 1
ATOM 613 C CA . CYS A 1 86 ? -38.203 -0.077 51.556 1.00 83.75 86 CYS A CA 1
ATOM 614 C C . CYS A 1 86 ? -38.371 -1.395 50.776 1.00 83.75 86 CYS A C 1
ATOM 616 O O . CYS A 1 86 ? -38.342 -1.444 49.544 1.00 83.75 86 CYS A O 1
ATOM 618 N N . SER A 1 87 ? -38.568 -2.512 51.484 1.00 79.69 87 SER A N 1
ATOM 619 C CA . SER A 1 87 ? -38.737 -3.831 50.849 1.00 79.69 87 SER A CA 1
ATOM 620 C C . SER A 1 87 ? -39.910 -3.887 49.860 1.00 79.69 87 SER A C 1
ATOM 622 O O . SER A 1 87 ? -39.829 -4.602 48.859 1.00 79.69 87 SER A O 1
ATOM 624 N N . ALA A 1 88 ? -40.974 -3.115 50.102 1.00 77.88 88 ALA A N 1
ATOM 625 C CA . ALA A 1 88 ? -42.122 -3.029 49.205 1.00 77.88 88 ALA A CA 1
ATOM 626 C C . ALA A 1 88 ? -41.788 -2.302 47.888 1.00 77.88 88 ALA A C 1
ATOM 628 O O . ALA A 1 88 ? -42.270 -2.714 46.830 1.00 77.88 88 ALA A O 1
ATOM 629 N N . ASP A 1 89 ? -40.923 -1.285 47.929 1.00 82.44 89 ASP A N 1
ATOM 630 C CA . ASP A 1 89 ? -40.487 -0.531 46.746 1.00 82.44 89 ASP A CA 1
ATOM 631 C C . ASP A 1 89 ? -39.592 -1.393 45.858 1.00 82.44 89 ASP A C 1
ATOM 633 O O . ASP A 1 89 ? -39.794 -1.474 44.645 1.00 82.44 89 ASP A O 1
ATOM 637 N N . TRP A 1 90 ? -38.676 -2.148 46.471 1.00 77.25 90 TRP A N 1
ATOM 638 C CA . TRP A 1 90 ? -37.857 -3.136 45.769 1.00 77.25 90 TRP A CA 1
ATOM 639 C C . TRP A 1 90 ? -38.701 -4.221 45.101 1.00 77.25 90 TRP A C 1
ATOM 641 O O . TRP A 1 90 ? -38.455 -4.591 43.951 1.00 77.25 90 TRP A O 1
ATOM 651 N N . GLN A 1 91 ? -39.732 -4.714 45.787 1.00 77.69 91 GLN A N 1
ATOM 652 C CA . GLN A 1 91 ? -40.641 -5.697 45.210 1.00 77.69 91 GLN A CA 1
ATOM 653 C C . GLN A 1 91 ? -41.424 -5.114 44.023 1.00 77.69 91 GLN A C 1
ATOM 655 O O . GLN A 1 91 ? -41.564 -5.782 42.995 1.00 77.69 91 GLN A O 1
ATOM 660 N N . ALA A 1 92 ? -41.890 -3.866 44.124 1.00 78.81 92 ALA A N 1
ATOM 661 C CA . ALA A 1 92 ? -42.565 -3.173 43.029 1.00 78.81 92 ALA A CA 1
ATOM 662 C C . ALA A 1 92 ? -41.630 -2.964 41.824 1.00 78.81 92 ALA A C 1
ATOM 664 O O . ALA A 1 92 ? -42.016 -3.295 40.700 1.00 78.81 92 ALA A O 1
ATOM 665 N N . ALA A 1 93 ? -40.390 -2.518 42.060 1.00 80.56 93 ALA A N 1
ATOM 666 C CA . ALA A 1 93 ? -39.341 -2.358 41.052 1.00 80.56 93 ALA A CA 1
ATOM 667 C C . ALA A 1 93 ? -39.080 -3.662 40.280 1.00 80.56 93 ALA A C 1
ATOM 669 O O . ALA A 1 93 ? -39.104 -3.677 39.048 1.00 80.56 93 ALA A O 1
ATOM 670 N N . ILE A 1 94 ? -38.904 -4.783 40.985 1.00 77.88 94 ILE A N 1
ATOM 671 C CA . ILE A 1 94 ? -38.652 -6.096 40.370 1.00 77.88 94 ILE A CA 1
ATOM 672 C C . ILE A 1 94 ? -39.841 -6.545 39.510 1.00 77.88 94 ILE A C 1
ATOM 674 O O . ILE A 1 94 ? -39.655 -7.047 38.397 1.00 77.88 94 ILE A O 1
ATOM 678 N N . CYS A 1 95 ? -41.069 -6.349 39.998 1.00 79.56 95 CYS A N 1
ATOM 679 C CA . CYS A 1 95 ? -42.283 -6.744 39.285 1.00 79.56 95 CYS A CA 1
ATOM 680 C C . CYS A 1 95 ? -42.443 -6.018 37.942 1.00 79.56 95 CYS A C 1
ATOM 682 O O . CYS A 1 95 ? -42.818 -6.647 36.951 1.00 79.56 95 CYS A O 1
ATOM 684 N N . VAL A 1 96 ? -42.120 -4.723 37.884 1.00 80.31 96 VAL A N 1
ATOM 685 C CA . VAL A 1 96 ? -42.186 -3.932 36.639 1.00 80.31 96 VAL A CA 1
ATOM 686 C C . VAL A 1 96 ? -40.919 -4.018 35.787 1.00 80.31 96 VAL A C 1
ATOM 688 O O . VAL A 1 96 ? -40.918 -3.563 34.644 1.00 80.31 96 VAL A O 1
ATOM 691 N N . GLY A 1 97 ? -39.854 -4.632 36.309 1.00 81.06 97 GLY A N 1
ATOM 692 C CA . GLY A 1 97 ? -38.555 -4.706 35.644 1.00 81.06 97 GLY A CA 1
ATOM 693 C C . GLY A 1 97 ? -37.805 -3.373 35.646 1.00 81.06 97 GLY A C 1
ATOM 694 O O . GLY A 1 97 ? -37.123 -3.066 34.669 1.00 81.06 97 GLY A O 1
ATOM 695 N N . ALA A 1 98 ? -37.953 -2.577 36.710 1.00 82.25 98 ALA A N 1
ATOM 696 C CA . ALA A 1 98 ? -37.180 -1.358 36.894 1.00 82.25 98 ALA A CA 1
ATOM 697 C C . ALA A 1 98 ? -35.686 -1.690 36.988 1.00 82.25 98 ALA A C 1
ATOM 699 O O . ALA A 1 98 ? -35.275 -2.605 37.699 1.00 82.25 98 ALA A O 1
ATOM 700 N N . GLN A 1 99 ? -34.882 -0.951 36.231 1.00 83.19 99 GLN A N 1
ATOM 701 C CA . GLN A 1 99 ? -33.431 -1.127 36.161 1.00 83.19 99 GLN A CA 1
ATOM 702 C C . GLN A 1 99 ? -32.706 -0.299 37.218 1.00 83.19 99 GLN A C 1
ATOM 704 O O . GLN A 1 99 ? -31.562 -0.593 37.553 1.00 83.19 99 GLN A O 1
ATOM 709 N N . GLN A 1 100 ? -33.371 0.743 37.713 1.00 84.81 100 GLN A N 1
ATOM 710 C CA . GLN A 1 100 ? -32.857 1.668 38.708 1.00 84.81 100 GLN A CA 1
ATOM 711 C C . GLN A 1 100 ? -33.981 2.063 39.664 1.00 84.81 100 GLN A C 1
ATOM 713 O O . GLN A 1 100 ? -35.149 2.142 39.269 1.00 84.81 100 GLN A O 1
ATOM 718 N N . VAL A 1 101 ? -33.597 2.313 40.910 1.00 89.69 101 VAL A N 1
ATOM 719 C CA . VAL A 1 101 ? -34.424 2.939 41.940 1.00 89.69 101 VAL A CA 1
ATOM 720 C C . VAL A 1 101 ? -33.680 4.197 42.365 1.00 89.69 101 VAL A C 1
ATOM 722 O O . VAL A 1 101 ? -32.489 4.113 42.661 1.00 89.69 101 VAL A O 1
ATOM 725 N N . VAL A 1 102 ? -34.348 5.345 42.311 1.00 90.06 102 VAL A N 1
ATOM 726 C CA . VAL A 1 102 ? -33.738 6.662 42.510 1.00 90.06 102 VAL A CA 1
ATOM 727 C C . VAL A 1 102 ? -34.513 7.438 43.567 1.00 90.06 102 VAL A C 1
ATOM 729 O O . VAL A 1 102 ? -35.733 7.572 43.472 1.00 90.06 102 VAL A O 1
ATOM 732 N N . THR A 1 103 ? -33.796 7.987 44.542 1.00 90.81 103 THR A N 1
ATOM 733 C CA . THR A 1 103 ? -34.362 8.802 45.617 1.00 90.81 103 THR A CA 1
ATOM 734 C C . THR A 1 103 ? -34.129 10.289 45.341 1.00 90.81 103 THR A C 1
ATOM 736 O O . THR A 1 103 ? -32.989 10.752 45.308 1.00 90.81 103 THR A O 1
ATOM 739 N N . LEU A 1 104 ? -35.194 11.065 45.138 1.00 87.06 104 LEU A N 1
ATOM 740 C CA . LEU A 1 104 ? -35.125 12.511 44.898 1.00 87.06 104 LEU A CA 1
ATOM 741 C C . LEU A 1 104 ? -35.400 13.298 46.190 1.00 87.06 104 LEU A C 1
ATOM 743 O O . LEU A 1 104 ? -36.237 12.880 46.988 1.00 87.06 104 LEU A O 1
ATOM 747 N N . PRO A 1 105 ? -34.726 14.440 46.421 1.00 87.12 105 PRO A N 1
ATOM 748 C CA . PRO A 1 105 ? -33.766 15.107 45.533 1.00 87.12 105 PRO A CA 1
ATOM 749 C C . PRO A 1 105 ? -32.314 14.607 45.669 1.00 87.12 105 PRO A C 1
ATOM 751 O O . PRO A 1 105 ? -31.410 15.134 45.022 1.00 87.12 105 PRO A O 1
ATOM 754 N N . ALA A 1 106 ? -32.056 13.613 46.530 1.00 85.94 106 ALA A N 1
ATOM 755 C CA . ALA A 1 106 ? -30.701 13.154 46.855 1.00 85.94 106 ALA A CA 1
ATOM 756 C C . ALA A 1 106 ? -29.902 12.672 45.627 1.00 85.94 106 ALA A C 1
ATOM 758 O O . ALA A 1 106 ? -28.682 12.820 45.587 1.00 85.94 106 ALA A O 1
ATOM 759 N N . GLN A 1 107 ? -30.595 12.137 44.622 1.00 86.88 107 GLN A N 1
ATOM 760 C CA . GLN A 1 107 ? -30.022 11.553 43.411 1.00 86.88 107 GLN A CA 1
ATOM 761 C C . GLN A 1 107 ? -30.489 12.263 42.125 1.00 86.88 107 GLN A C 1
ATOM 763 O O . GLN A 1 107 ? -30.592 11.641 41.065 1.00 86.88 107 GLN A O 1
ATOM 768 N N . ASP A 1 108 ? -30.742 13.578 42.187 1.00 85.25 108 ASP A N 1
ATOM 769 C CA . ASP A 1 108 ? -31.109 14.394 41.014 1.00 85.25 108 ASP A CA 1
ATOM 770 C C . ASP A 1 108 ? -30.110 14.206 39.852 1.00 85.25 108 ASP A C 1
ATOM 772 O O . ASP A 1 108 ? -30.514 14.051 38.701 1.00 85.25 108 ASP A O 1
ATOM 776 N N . ALA A 1 109 ? -28.803 14.161 40.143 1.00 77.75 109 ALA A N 1
ATOM 777 C CA . ALA A 1 109 ? -27.755 13.987 39.134 1.00 77.75 109 ALA A CA 1
ATOM 778 C C . ALA A 1 109 ? -27.823 12.623 38.420 1.00 77.75 109 ALA A C 1
ATOM 780 O O . ALA A 1 109 ? -27.640 12.560 37.201 1.00 77.75 109 ALA A O 1
ATOM 781 N N . ASP A 1 110 ? -28.139 11.555 39.158 1.00 77.88 110 ASP A N 1
ATOM 782 C CA . ASP A 1 110 ? -28.267 10.201 38.609 1.00 77.88 110 ASP A CA 1
ATOM 783 C C . ASP A 1 110 ? -29.460 10.128 37.647 1.00 77.88 110 ASP A C 1
ATOM 785 O O . ASP A 1 110 ? -29.356 9.574 36.548 1.00 77.88 110 ASP A O 1
ATOM 789 N N . LEU A 1 111 ? -30.583 10.757 38.017 1.00 85.88 111 LEU A N 1
ATOM 790 C CA . LEU A 1 111 ? -31.764 10.817 37.160 1.00 85.88 111 LEU A CA 1
ATOM 791 C C . LEU A 1 111 ? -31.547 11.718 35.936 1.00 85.88 111 LEU A C 1
ATOM 793 O O . LEU A 1 111 ? -31.937 11.332 34.835 1.00 85.88 111 LEU A O 1
ATOM 797 N N . VAL A 1 112 ? -30.881 12.873 36.076 1.00 83.00 112 VAL A N 1
ATOM 798 C CA . VAL A 1 112 ? -30.507 13.728 34.930 1.00 83.00 112 VAL A CA 1
ATOM 799 C C . VAL A 1 112 ? -29.665 12.941 33.924 1.00 83.00 112 VAL A C 1
ATOM 801 O O . VAL A 1 112 ? -29.934 13.000 32.722 1.00 83.00 112 VAL A O 1
ATOM 804 N N . ALA A 1 113 ? -28.676 12.176 34.394 1.00 76.38 113 ALA A N 1
ATOM 805 C CA . ALA A 1 113 ? -27.823 11.359 33.537 1.00 76.38 113 ALA A CA 1
ATOM 806 C C . ALA A 1 113 ? -28.620 10.257 32.817 1.00 76.38 113 ALA A C 1
ATOM 808 O O . ALA A 1 113 ? -28.506 10.114 31.597 1.00 76.38 113 ALA A O 1
ATOM 809 N N . ALA A 1 114 ? -29.477 9.535 33.546 1.00 79.69 114 ALA A N 1
ATOM 810 C CA . ALA A 1 114 ? -30.316 8.478 32.986 1.00 79.69 114 ALA A CA 1
ATOM 811 C C . ALA A 1 114 ? -31.313 9.007 31.936 1.00 79.69 114 ALA A C 1
ATOM 813 O O . ALA A 1 114 ? -31.526 8.376 30.897 1.00 79.69 114 ALA A O 1
ATOM 814 N N . LEU A 1 115 ? -31.903 10.183 32.173 1.00 82.94 115 LEU A N 1
ATOM 815 C CA . LEU A 1 115 ? -32.833 10.820 31.239 1.00 82.94 115 LEU A CA 1
ATOM 816 C C . LEU A 1 115 ? -32.130 11.386 30.006 1.00 82.94 115 LEU A C 1
ATOM 818 O O . LEU A 1 115 ? -32.618 11.197 28.891 1.00 82.94 115 LEU A O 1
ATOM 822 N N . SER A 1 116 ? -30.972 12.019 30.186 1.00 75.94 116 SER A N 1
ATOM 823 C CA . SER A 1 116 ? -30.162 12.530 29.075 1.00 75.94 116 SER A CA 1
ATOM 824 C C . SER A 1 116 ? -29.719 11.387 28.157 1.00 75.94 116 SER A C 1
ATOM 826 O O . SER A 1 116 ? -29.843 11.479 26.939 1.00 75.94 116 SER A O 1
ATOM 828 N N . GLU A 1 117 ? -29.297 10.256 28.734 1.00 70.12 117 GLU A N 1
ATOM 829 C CA . GLU A 1 117 ? -28.996 9.033 27.985 1.00 70.12 117 GLU A CA 1
ATOM 830 C C . GLU A 1 117 ? -30.215 8.500 27.218 1.00 70.12 117 GLU A C 1
ATOM 832 O O . GLU A 1 117 ? -30.088 8.037 26.079 1.00 70.12 117 GLU A O 1
ATOM 837 N N . ALA A 1 118 ? -31.394 8.529 27.841 1.00 68.31 118 ALA A N 1
ATOM 838 C CA . ALA A 1 118 ? -32.618 8.065 27.209 1.00 68.31 118 ALA A CA 1
ATOM 839 C C . ALA A 1 118 ? -33.022 8.938 26.013 1.00 68.31 118 ALA A C 1
ATOM 841 O O . ALA A 1 118 ? -33.512 8.399 25.021 1.00 68.31 118 ALA A O 1
ATOM 842 N N . ALA A 1 119 ? -32.787 10.250 26.095 1.00 62.88 119 ALA A N 1
ATOM 843 C CA . ALA A 1 119 ? -33.111 11.224 25.055 1.00 62.88 119 ALA A CA 1
ATOM 844 C C . ALA A 1 119 ? -32.103 11.286 23.901 1.00 62.88 119 ALA A C 1
ATOM 846 O O . ALA A 1 119 ? -32.455 11.757 22.824 1.00 62.88 119 ALA A O 1
ATOM 847 N N . CYS A 1 120 ? -30.891 10.744 24.058 1.00 60.78 120 CYS A N 1
ATOM 848 C CA . CYS A 1 120 ? -29.941 10.541 22.955 1.00 60.78 120 CYS A CA 1
ATOM 849 C C . CYS A 1 120 ? -30.382 9.442 21.957 1.00 60.78 120 CYS A C 1
ATOM 851 O O . CYS A 1 120 ? -29.544 8.738 21.393 1.00 60.78 120 CYS A O 1
ATOM 853 N N . HIS A 1 121 ? -31.684 9.244 21.749 1.00 47.50 121 HIS A N 1
ATOM 854 C CA . HIS A 1 121 ? -32.230 8.388 20.701 1.00 47.50 121 HIS A CA 1
ATOM 855 C C . HIS A 1 121 ? -33.108 9.198 19.748 1.00 47.50 121 HIS A C 1
ATOM 857 O O . HIS A 1 121 ? -34.266 9.467 20.049 1.00 47.50 121 HIS A O 1
ATOM 863 N N . ASP A 1 122 ? -32.522 9.486 18.585 1.00 41.22 122 ASP A N 1
ATOM 864 C CA . ASP A 1 122 ? -33.176 9.468 17.276 1.00 41.22 122 ASP A CA 1
ATOM 865 C C . ASP A 1 122 ? -32.162 8.900 16.249 1.00 41.22 122 ASP A C 1
ATOM 867 O O . ASP A 1 122 ? -31.075 9.445 16.068 1.00 41.22 122 ASP A O 1
ATOM 871 N N . ASP A 1 123 ? -32.497 7.749 15.654 1.00 40.78 123 ASP A N 1
ATOM 872 C CA . ASP A 1 123 ? -32.284 7.325 14.253 1.00 40.78 123 ASP A CA 1
ATOM 873 C C . ASP A 1 123 ? -30.977 7.634 13.469 1.00 40.78 123 ASP A C 1
ATOM 875 O O . ASP A 1 123 ? -30.976 7.584 12.238 1.00 40.78 123 ASP A O 1
ATOM 879 N N . ALA A 1 124 ? -29.825 7.841 14.109 1.00 47.19 124 ALA A N 1
ATOM 880 C CA . ALA A 1 124 ? -28.525 7.637 13.458 1.00 47.19 124 ALA A CA 1
ATOM 881 C C . ALA A 1 124 ? -28.027 6.223 13.789 1.00 47.19 124 ALA A C 1
ATOM 883 O O . ALA A 1 124 ? -27.730 5.917 14.943 1.00 47.19 124 ALA A O 1
ATOM 884 N N . GLY A 1 125 ? -27.999 5.329 12.795 1.00 60.72 125 GLY A N 1
ATOM 885 C CA . GLY A 1 125 ? -27.587 3.935 12.984 1.00 60.72 125 GLY A CA 1
ATOM 886 C C . GLY A 1 125 ? -26.257 3.832 13.736 1.00 60.72 125 GLY A C 1
ATOM 887 O O . GLY A 1 125 ? -25.304 4.533 13.397 1.00 60.72 125 GLY A O 1
ATOM 888 N N . ARG A 1 126 ? -26.205 2.967 14.760 1.00 78.88 126 ARG A N 1
ATOM 889 C CA . ARG A 1 126 ? -24.968 2.642 15.483 1.00 78.88 126 ARG A CA 1
ATOM 890 C C . ARG A 1 126 ? -23.869 2.350 14.461 1.00 78.88 126 ARG A C 1
ATOM 892 O O . ARG A 1 126 ? -24.042 1.488 13.599 1.00 78.88 126 ARG A O 1
ATOM 899 N N . GLY A 1 127 ? -22.770 3.086 14.560 1.00 85.50 127 GLY A N 1
ATOM 900 C CA . GLY A 1 127 ? -21.609 2.882 13.713 1.00 85.50 127 GLY A CA 1
ATOM 901 C C . GLY A 1 127 ? -20.973 1.521 14.010 1.00 85.50 127 GLY A C 1
ATOM 902 O O . GLY A 1 127 ? -20.965 1.109 15.175 1.00 85.50 127 GLY A O 1
ATOM 903 N N . PRO A 1 128 ? -20.490 0.795 12.989 1.00 94.00 128 PRO A N 1
ATOM 904 C CA . PRO A 1 128 ? -19.943 -0.539 13.182 1.00 94.00 128 PRO A CA 1
ATOM 905 C C . PRO A 1 128 ? -18.600 -0.485 13.917 1.00 94.00 128 PRO A C 1
ATOM 907 O O . PRO A 1 128 ? -17.763 0.371 13.622 1.00 94.00 128 PRO A O 1
ATOM 910 N N . ALA A 1 129 ? -18.371 -1.436 14.819 1.00 96.62 129 ALA A N 1
ATOM 911 C CA . ALA A 1 129 ? -17.083 -1.661 15.464 1.00 96.62 129 ALA A CA 1
ATOM 912 C C . ALA A 1 129 ? -16.368 -2.873 14.856 1.00 96.62 129 ALA A C 1
ATOM 914 O O . ALA A 1 129 ? -16.937 -3.959 14.751 1.00 96.62 129 ALA A O 1
ATOM 915 N N . VAL A 1 130 ? -15.100 -2.715 14.482 1.00 98.31 130 VAL A N 1
ATOM 916 C CA . VAL A 1 130 ? -14.263 -3.793 13.948 1.00 98.31 130 VAL A CA 1
ATOM 917 C C . VAL A 1 130 ? -12.971 -3.882 14.745 1.00 98.31 130 VAL A C 1
ATOM 919 O O . VAL A 1 130 ? -12.214 -2.918 14.814 1.00 98.31 130 VAL A O 1
ATOM 922 N N . ALA A 1 131 ? -12.678 -5.054 15.302 1.00 98.38 131 ALA A N 1
ATOM 923 C CA . ALA A 1 131 ? -11.389 -5.324 15.928 1.00 98.38 131 ALA A CA 1
ATOM 924 C C . ALA A 1 131 ? -10.469 -6.049 14.943 1.00 98.38 131 ALA A C 1
ATOM 926 O O . ALA A 1 131 ? -10.857 -7.031 14.313 1.00 98.38 131 ALA A O 1
ATOM 927 N N . VAL A 1 132 ? -9.232 -5.584 14.811 1.00 98.38 132 VAL A N 1
ATOM 928 C CA . VAL A 1 132 ? -8.220 -6.150 13.921 1.00 98.38 132 VAL A CA 1
ATOM 929 C C . VAL A 1 132 ? -7.089 -6.709 14.764 1.00 98.38 132 VAL A C 1
ATOM 931 O O . VAL A 1 132 ? -6.518 -6.014 15.595 1.00 98.38 132 VAL A O 1
ATOM 934 N N . ILE A 1 133 ? -6.737 -7.971 14.529 1.00 97.38 133 ILE A N 1
ATOM 935 C CA . ILE A 1 133 ? -5.691 -8.664 15.277 1.00 97.38 133 ILE A CA 1
ATOM 936 C C . ILE A 1 133 ? -4.780 -9.443 14.332 1.00 97.38 133 ILE A C 1
ATOM 938 O O . ILE A 1 133 ? -5.218 -10.093 13.385 1.00 97.38 133 ILE A O 1
ATOM 942 N N . GLY A 1 134 ? -3.470 -9.393 14.568 1.00 95.31 134 GLY A N 1
ATOM 943 C CA . GLY A 1 134 ? -2.508 -10.167 13.783 1.00 95.31 134 GLY A CA 1
ATOM 944 C C . GLY A 1 134 ? -2.414 -11.622 14.243 1.00 95.31 134 GLY A C 1
ATOM 945 O O . GLY A 1 134 ? -2.399 -11.905 15.430 1.00 95.31 134 GLY A O 1
ATOM 946 N N . ALA A 1 135 ? -2.207 -12.567 13.331 1.00 93.12 135 ALA A N 1
ATOM 947 C CA . ALA A 1 135 ? -1.819 -13.931 13.702 1.00 93.12 135 ALA A CA 1
ATOM 948 C C . ALA A 1 135 ? -0.381 -13.990 14.255 1.00 93.12 135 ALA A C 1
ATOM 950 O O . ALA A 1 135 ? -0.043 -14.808 15.109 1.00 93.12 135 ALA A O 1
ATOM 951 N N . ARG A 1 136 ? 0.495 -13.097 13.777 1.00 90.12 136 ARG A N 1
ATOM 952 C CA . ARG A 1 136 ? 1.894 -12.982 14.209 1.00 90.12 136 ARG A CA 1
ATOM 953 C C . ARG A 1 136 ? 2.409 -11.548 14.114 1.00 90.12 136 ARG A C 1
ATOM 955 O O . ARG A 1 136 ? 1.820 -10.713 13.433 1.00 90.12 136 ARG A O 1
ATOM 962 N N . GLY A 1 137 ? 3.558 -11.281 14.737 1.00 85.88 137 GLY A N 1
ATOM 963 C CA . GLY A 1 137 ? 4.292 -10.033 14.514 1.00 85.88 137 GLY A CA 1
ATOM 964 C C . GLY A 1 137 ? 4.628 -9.862 13.027 1.00 85.88 137 GLY A C 1
ATOM 965 O O . GLY A 1 137 ? 5.060 -10.819 12.375 1.00 85.88 137 GLY A O 1
ATOM 966 N N . GLY A 1 138 ? 4.372 -8.670 12.484 1.00 83.69 138 GLY A N 1
ATOM 967 C CA . GLY A 1 138 ? 4.557 -8.372 11.060 1.00 83.69 138 GLY A CA 1
ATOM 968 C C . GLY A 1 138 ? 3.501 -8.980 10.124 1.00 83.69 138 GLY A C 1
ATOM 969 O O . GLY A 1 138 ? 3.734 -9.053 8.917 1.00 83.69 138 GLY A O 1
ATOM 970 N N . ALA A 1 139 ? 2.352 -9.433 10.644 1.00 88.31 139 ALA A N 1
ATOM 971 C CA . ALA A 1 139 ? 1.244 -9.922 9.816 1.00 88.31 139 ALA A CA 1
ATOM 972 C C . ALA A 1 139 ? 0.615 -8.829 8.931 1.00 88.31 139 ALA A C 1
ATOM 974 O O . ALA A 1 139 ? 0.097 -9.142 7.861 1.00 88.31 139 ALA A O 1
ATOM 975 N N . GLY A 1 140 ? 0.716 -7.562 9.352 1.00 88.81 140 GLY A N 1
ATOM 976 C CA . GLY A 1 140 ? 0.094 -6.413 8.689 1.00 88.81 140 GLY A CA 1
ATOM 977 C C . GLY A 1 140 ? -1.238 -5.977 9.305 1.00 88.81 140 GLY A C 1
ATOM 978 O O . GLY A 1 140 ? -1.993 -5.305 8.618 1.00 88.81 140 GLY A O 1
ATOM 979 N N . ALA A 1 141 ? -1.523 -6.351 10.560 1.00 92.75 141 ALA A N 1
ATOM 980 C CA . ALA A 1 141 ? -2.754 -5.989 11.272 1.00 92.75 141 ALA A CA 1
ATOM 981 C C . ALA A 1 141 ? -2.952 -4.470 11.365 1.00 92.75 141 ALA A C 1
ATOM 983 O O . ALA A 1 141 ? -3.924 -3.972 10.818 1.00 92.75 141 ALA A O 1
ATOM 984 N N . THR A 1 142 ? -1.972 -3.736 11.893 1.00 91.62 142 THR A N 1
ATOM 985 C CA . THR A 1 142 ? -1.992 -2.266 11.973 1.00 91.62 142 THR A CA 1
ATOM 986 C C . THR A 1 142 ? -2.214 -1.600 10.613 1.00 91.62 142 THR A C 1
ATOM 988 O O . THR A 1 142 ? -3.063 -0.728 10.471 1.00 91.62 142 THR A O 1
ATOM 991 N N . VAL A 1 143 ? -1.510 -2.054 9.568 1.00 90.50 143 VAL A N 1
ATOM 992 C CA . VAL A 1 143 ? -1.680 -1.523 8.200 1.00 90.50 143 VAL A CA 1
ATOM 993 C C . VAL A 1 143 ? -3.088 -1.800 7.672 1.00 90.50 143 VAL A C 1
ATOM 995 O O . VAL A 1 143 ? -3.686 -0.943 7.030 1.00 90.50 143 VAL A O 1
ATOM 998 N N . PHE A 1 144 ? -3.628 -2.989 7.943 1.00 93.56 144 PHE A N 1
ATOM 999 C CA . PHE A 1 144 ? -4.993 -3.336 7.569 1.00 93.56 144 PHE A CA 1
ATOM 1000 C C . PHE A 1 144 ? -6.027 -2.517 8.355 1.00 93.56 144 PHE A C 1
ATOM 1002 O O . PHE A 1 144 ? -6.986 -2.048 7.754 1.00 93.56 144 PHE A O 1
ATOM 1009 N N . ALA A 1 145 ? -5.818 -2.292 9.655 1.00 95.81 145 ALA A N 1
ATOM 1010 C CA . ALA A 1 145 ? -6.679 -1.465 10.500 1.00 95.81 145 ALA A CA 1
ATOM 1011 C C . ALA A 1 145 ? -6.741 -0.016 9.995 1.00 95.81 145 ALA A C 1
ATOM 1013 O O . ALA A 1 145 ? -7.827 0.534 9.827 1.00 95.81 145 ALA A O 1
ATOM 1014 N N . VAL A 1 146 ? -5.589 0.570 9.655 1.00 94.25 146 VAL A N 1
ATOM 1015 C CA . VAL A 1 146 ? -5.517 1.910 9.053 1.00 94.25 146 VAL A CA 1
ATOM 1016 C C . VAL A 1 146 ? -6.219 1.947 7.697 1.00 94.25 146 VAL A C 1
ATOM 1018 O O . VAL A 1 146 ? -7.036 2.833 7.460 1.00 94.25 146 VAL A O 1
ATOM 1021 N N . ALA A 1 147 ? -5.959 0.972 6.821 1.00 92.69 147 ALA A N 1
ATOM 1022 C CA . ALA A 1 147 ? -6.610 0.903 5.512 1.00 92.69 147 ALA A CA 1
ATOM 1023 C C . ALA A 1 147 ? -8.137 0.743 5.629 1.00 92.69 147 ALA A C 1
ATOM 1025 O O . ALA A 1 147 ? -8.882 1.328 4.845 1.00 92.69 147 ALA A O 1
ATOM 1026 N N . LEU A 1 148 ? -8.605 -0.021 6.621 1.00 94.81 148 LEU A N 1
ATOM 1027 C CA . LEU A 1 148 ? -10.024 -0.179 6.915 1.00 94.81 148 LEU A CA 1
ATOM 1028 C C . LEU A 1 148 ? -10.635 1.144 7.391 1.00 94.81 148 LEU A C 1
ATOM 1030 O O . LEU A 1 148 ? -11.660 1.556 6.853 1.00 94.81 148 LEU A O 1
ATOM 1034 N N . ALA A 1 149 ? -9.985 1.841 8.326 1.00 96.50 149 ALA A N 1
ATOM 1035 C CA . ALA A 1 149 ? -10.443 3.142 8.812 1.00 96.50 149 ALA A CA 1
ATOM 1036 C C . ALA A 1 149 ? -10.510 4.189 7.685 1.00 96.50 149 ALA A C 1
ATOM 1038 O O . ALA A 1 149 ? -11.510 4.884 7.561 1.00 96.50 149 ALA A O 1
ATOM 1039 N N . GLN A 1 150 ? -9.502 4.241 6.808 1.00 94.38 150 GLN A N 1
ATOM 1040 C CA . GLN A 1 150 ? -9.471 5.148 5.649 1.00 94.38 150 GLN A CA 1
ATOM 1041 C C . GLN A 1 150 ? -10.522 4.828 4.576 1.00 94.38 150 GLN A C 1
ATOM 1043 O O . GLN A 1 150 ? -10.829 5.676 3.740 1.00 94.38 150 GLN A O 1
ATOM 1048 N N . SER A 1 151 ? -11.058 3.605 4.560 1.00 93.19 151 SER A N 1
ATOM 1049 C CA . SER A 1 151 ? -12.132 3.229 3.634 1.00 93.19 151 SER A CA 1
ATOM 1050 C C . SER A 1 151 ? -13.514 3.708 4.087 1.00 93.19 151 SER A C 1
ATOM 1052 O O . SER A 1 151 ? -14.448 3.728 3.283 1.00 93.19 151 SER A O 1
ATOM 1054 N N . ALA A 1 152 ? -13.648 4.099 5.358 1.00 91.25 152 ALA A N 1
ATOM 1055 C CA . ALA A 1 152 ? -14.875 4.652 5.906 1.00 91.25 152 ALA A CA 1
ATOM 1056 C C . ALA A 1 152 ? -14.916 6.187 5.733 1.00 91.25 152 ALA A C 1
ATOM 1058 O O . ALA A 1 152 ? -13.874 6.836 5.784 1.00 91.25 152 ALA A O 1
ATOM 1059 N N . PRO A 1 153 ? -16.106 6.797 5.556 1.00 87.31 153 PRO A N 1
ATOM 1060 C CA . PRO A 1 153 ? -16.234 8.253 5.420 1.00 87.31 153 PRO A CA 1
ATOM 1061 C C . PRO A 1 153 ? -15.800 9.034 6.668 1.00 87.31 153 PRO A C 1
ATOM 1063 O O . PRO A 1 153 ? -15.276 10.140 6.559 1.00 87.31 153 PRO A O 1
ATOM 1066 N N . ASP A 1 154 ? -16.061 8.467 7.846 1.00 91.56 154 ASP A N 1
ATOM 1067 C CA . ASP A 1 154 ? -15.638 8.983 9.145 1.00 91.56 154 ASP A CA 1
ATOM 1068 C C . ASP A 1 154 ? -15.337 7.787 10.051 1.00 91.56 154 ASP A C 1
ATOM 1070 O O . ASP A 1 154 ? -16.148 6.852 10.156 1.00 91.56 154 ASP A O 1
ATOM 1074 N N . ALA A 1 155 ? -14.156 7.795 10.663 1.00 96.81 155 ALA A N 1
ATOM 1075 C CA . ALA A 1 155 ? -13.677 6.674 11.454 1.00 96.81 155 ALA A CA 1
ATOM 1076 C C . ALA A 1 155 ? -12.999 7.112 12.748 1.00 96.81 155 ALA A C 1
ATOM 1078 O O . ALA A 1 155 ? -12.299 8.125 12.810 1.00 96.81 155 ALA A O 1
ATOM 1079 N N . LEU A 1 156 ? -13.168 6.285 13.775 1.00 97.31 156 LEU A N 1
ATOM 1080 C CA . LEU A 1 156 ? -12.386 6.323 15.000 1.00 97.31 156 LEU A CA 1
ATOM 1081 C C . LEU A 1 156 ? -11.434 5.127 15.002 1.00 97.31 156 LEU A C 1
ATOM 1083 O O . LEU A 1 156 ? -11.871 3.987 15.131 1.00 97.31 156 LEU A O 1
ATOM 1087 N N . LEU A 1 157 ? -10.140 5.389 14.862 1.00 97.75 157 LEU A N 1
ATOM 1088 C CA . LEU A 1 157 ? -9.092 4.381 14.921 1.00 97.75 157 LEU A CA 1
ATOM 1089 C C . LEU A 1 157 ? -8.462 4.374 16.316 1.00 97.75 157 LEU A C 1
ATOM 1091 O O . LEU A 1 157 ? -7.930 5.387 16.768 1.00 97.75 157 LEU A O 1
ATOM 1095 N N . VAL A 1 158 ? -8.517 3.231 16.990 1.00 95.81 158 VAL A N 1
ATOM 1096 C CA . VAL A 1 158 ? -8.078 3.070 18.378 1.00 95.81 158 VAL A CA 1
ATOM 1097 C C . VAL A 1 158 ? -6.960 2.039 18.450 1.00 95.81 158 VAL A C 1
ATOM 1099 O O . VAL A 1 158 ? -7.134 0.892 18.044 1.00 95.81 158 VAL A O 1
ATOM 1102 N N . GLU A 1 159 ? -5.815 2.428 18.995 1.00 94.50 159 GLU A N 1
ATOM 1103 C CA . GLU A 1 159 ? -4.725 1.512 19.324 1.00 94.50 159 GLU A CA 1
ATOM 1104 C C . GLU A 1 159 ? -4.974 0.900 20.703 1.00 94.50 159 GLU A C 1
ATOM 1106 O O . GLU A 1 159 ? -5.006 1.621 21.697 1.00 94.50 159 GLU A O 1
ATOM 1111 N N . ALA A 1 160 ? -5.148 -0.420 20.777 1.00 93.19 160 ALA A N 1
ATOM 1112 C CA . ALA A 1 160 ? -5.308 -1.149 22.038 1.00 93.19 160 ALA A CA 1
ATOM 1113 C C . ALA A 1 160 ? -4.012 -1.857 22.484 1.00 93.19 160 ALA A C 1
ATOM 1115 O O . ALA A 1 160 ? -4.020 -2.600 23.467 1.00 93.19 160 ALA A O 1
ATOM 1116 N N . ASP A 1 161 ? -2.902 -1.661 21.761 1.00 89.94 161 ASP A N 1
ATOM 1117 C CA . ASP A 1 161 ? -1.578 -2.166 22.133 1.00 89.94 161 ASP A CA 1
ATOM 1118 C C . ASP A 1 161 ? -0.762 -1.051 22.817 1.00 89.94 161 ASP A C 1
ATOM 1120 O O . ASP A 1 161 ? -0.314 -0.117 22.143 1.00 89.94 161 ASP A O 1
ATOM 1124 N N . PRO A 1 162 ? -0.530 -1.135 24.141 1.00 84.00 162 PRO A N 1
ATOM 1125 C CA . PRO A 1 162 ? 0.208 -0.109 24.874 1.00 84.00 162 PRO A CA 1
ATOM 1126 C C . PRO A 1 162 ? 1.674 0.007 24.427 1.00 84.00 162 PRO A C 1
ATOM 1128 O O . PRO A 1 162 ? 2.325 1.015 24.703 1.00 84.00 162 PRO A O 1
ATOM 1131 N N . TRP A 1 163 ? 2.217 -1.030 23.776 1.00 82.50 163 TRP A N 1
ATOM 1132 C CA . TRP A 1 163 ? 3.629 -1.130 23.389 1.00 82.50 163 TRP A CA 1
ATOM 1133 C C . TRP A 1 163 ? 3.825 -1.144 21.869 1.00 82.50 163 TRP A C 1
ATOM 1135 O O . TRP A 1 163 ? 4.902 -1.499 21.378 1.00 82.50 163 TRP A O 1
ATOM 1145 N N . SER A 1 164 ? 2.791 -0.779 21.112 1.00 80.69 164 SER A N 1
ATOM 1146 C CA . SER A 1 164 ? 2.914 -0.556 19.676 1.00 80.69 164 SER A CA 1
ATOM 1147 C C . SER A 1 164 ? 3.821 0.650 19.385 1.00 80.69 164 SER A C 1
ATOM 1149 O O . SER A 1 164 ? 4.016 1.534 20.218 1.00 80.69 164 SER A O 1
ATOM 1151 N N . GLY A 1 165 ? 4.393 0.693 18.177 1.00 76.00 165 GLY A N 1
ATOM 1152 C CA . GLY A 1 165 ? 5.234 1.804 17.711 1.00 76.00 165 GLY A CA 1
ATOM 1153 C C . GLY A 1 165 ? 4.472 3.112 17.456 1.00 76.00 165 GLY A C 1
ATOM 1154 O O . GLY A 1 165 ? 5.094 4.093 17.055 1.00 76.00 165 GLY A O 1
ATOM 1155 N N . GLY A 1 166 ? 3.155 3.119 17.683 1.00 82.19 166 GLY A N 1
ATOM 1156 C CA . GLY A 1 166 ? 2.247 4.227 17.422 1.00 82.19 166 GLY A CA 1
ATOM 1157 C C . GLY A 1 166 ? 1.564 4.080 16.068 1.00 82.19 166 GLY A C 1
ATOM 1158 O O . GLY A 1 166 ? 2.161 4.330 15.020 1.00 82.19 166 GLY A O 1
ATOM 1159 N N . ILE A 1 167 ? 0.282 3.713 16.085 1.00 89.00 167 ILE A N 1
ATOM 1160 C CA . ILE A 1 167 ? -0.562 3.643 14.882 1.00 89.00 167 ILE A CA 1
ATOM 1161 C C . ILE A 1 167 ? -0.662 4.996 14.160 1.00 89.00 167 ILE A C 1
ATOM 1163 O O . ILE A 1 167 ? -0.888 5.046 12.951 1.00 89.00 167 ILE A O 1
ATOM 1167 N N . ASP A 1 168 ? -0.422 6.090 14.886 1.00 88.31 168 ASP A N 1
ATOM 1168 C CA . ASP A 1 168 ? -0.356 7.444 14.347 1.00 88.31 168 ASP A CA 1
ATOM 1169 C C . ASP A 1 168 ? 0.747 7.631 13.296 1.00 88.31 168 ASP A C 1
ATOM 1171 O O . ASP A 1 168 ? 0.505 8.355 12.336 1.00 88.31 168 ASP A O 1
ATOM 1175 N N . LEU A 1 169 ? 1.882 6.922 13.380 1.00 85.94 169 LEU A N 1
ATOM 1176 C CA . LEU A 1 169 ? 2.917 6.931 12.327 1.00 85.94 169 LEU A CA 1
ATOM 1177 C C . LEU A 1 169 ? 2.407 6.367 11.001 1.00 85.94 169 LEU A C 1
ATOM 1179 O O . LEU A 1 169 ? 2.782 6.825 9.927 1.00 85.94 169 LEU A O 1
ATOM 1183 N N . VAL A 1 170 ? 1.566 5.333 11.065 1.00 86.12 170 VAL A N 1
ATOM 1184 C CA . VAL A 1 170 ? 1.031 4.681 9.863 1.00 86.12 170 VAL A CA 1
ATOM 1185 C C . VAL A 1 170 ? -0.047 5.556 9.219 1.00 86.12 170 VAL A C 1
ATOM 1187 O O . VAL A 1 170 ? -0.180 5.566 7.997 1.00 86.12 170 VAL A O 1
ATOM 1190 N N . VAL A 1 171 ? -0.790 6.314 10.031 1.00 89.00 171 VAL A N 1
ATOM 1191 C CA . VAL A 1 171 ? -1.754 7.320 9.560 1.00 89.00 171 VAL A CA 1
ATOM 1192 C C . VAL A 1 171 ? -1.050 8.590 9.058 1.00 89.00 171 VAL A C 1
ATOM 1194 O O . VAL A 1 171 ? -1.587 9.286 8.196 1.00 89.00 171 VAL A O 1
ATOM 1197 N N . GLY A 1 172 ? 0.148 8.898 9.563 1.00 87.00 172 GLY A N 1
ATOM 1198 C CA . GLY A 1 172 ? 0.839 10.166 9.332 1.00 87.00 172 GLY A CA 1
ATOM 1199 C C . GLY A 1 172 ? 0.322 11.291 10.237 1.00 87.00 172 GLY A C 1
ATOM 1200 O O . GLY A 1 172 ? 0.267 12.446 9.822 1.00 87.00 172 GLY A O 1
ATOM 1201 N N . SER A 1 173 ? -0.189 10.983 11.427 1.00 87.12 173 SER A N 1
ATOM 1202 C CA . SER A 1 173 ? -0.752 11.967 12.363 1.00 87.12 173 SER A CA 1
ATOM 1203 C C . SER A 1 173 ? 0.116 12.186 13.606 1.00 87.12 173 SER A C 1
ATOM 1205 O O . SER A 1 173 ? -0.364 12.719 14.604 1.00 87.12 173 SER A O 1
ATOM 1207 N N . GLU A 1 174 ? 1.377 11.762 13.579 1.00 84.81 174 GLU A N 1
ATOM 1208 C CA . GLU A 1 174 ? 2.317 11.847 14.699 1.00 84.81 174 GLU A CA 1
ATOM 1209 C C . GLU A 1 174 ? 2.613 13.286 15.137 1.00 84.81 174 GLU A C 1
ATOM 1211 O O . GLU A 1 174 ? 2.682 13.548 16.335 1.00 84.81 174 GLU A O 1
ATOM 1216 N N . ASP A 1 175 ? 2.688 14.220 14.186 1.00 82.38 175 ASP A N 1
ATOM 1217 C CA . ASP A 1 175 ? 2.932 15.645 14.449 1.00 82.38 175 ASP A CA 1
ATOM 1218 C C . ASP A 1 175 ? 1.635 16.431 14.716 1.00 82.38 175 ASP A C 1
ATOM 1220 O O . ASP A 1 175 ? 1.656 17.642 14.949 1.00 82.38 175 ASP A O 1
ATOM 1224 N N . VAL A 1 176 ? 0.478 15.761 14.672 1.00 84.94 176 VAL A N 1
ATOM 1225 C CA . VAL A 1 176 ? -0.823 16.389 14.912 1.00 84.94 176 VAL A CA 1
ATOM 1226 C C . VAL A 1 176 ? -1.104 16.409 16.415 1.00 84.94 176 VAL A C 1
ATOM 1228 O O . VAL A 1 176 ? -1.206 15.366 17.075 1.00 84.94 176 VAL A O 1
ATOM 1231 N N . ALA A 1 177 ? -1.246 17.623 16.950 1.00 82.69 177 ALA A N 1
ATOM 1232 C CA . ALA A 1 177 ? -1.610 17.857 18.341 1.00 82.69 177 ALA A CA 1
ATOM 1233 C C . ALA A 1 177 ? -3.000 17.280 18.660 1.00 82.69 177 ALA A C 1
ATOM 1235 O O . ALA A 1 177 ? -3.913 17.334 17.838 1.00 82.69 177 ALA A O 1
ATOM 1236 N N . GLY A 1 178 ? -3.153 16.736 19.865 1.00 86.50 178 GLY A N 1
ATOM 1237 C CA . GLY A 1 178 ? -4.398 16.147 20.354 1.00 86.50 178 GLY A CA 1
ATOM 1238 C C . GLY A 1 178 ? -4.135 15.147 21.476 1.00 86.50 178 GLY A C 1
ATOM 1239 O O . GLY A 1 178 ? -2.983 14.782 21.721 1.00 86.50 178 GLY A O 1
ATOM 1240 N N . LEU A 1 179 ? -5.194 14.700 22.145 1.00 87.19 179 LEU A N 1
ATOM 1241 C CA . LEU A 1 179 ? -5.105 13.755 23.256 1.00 87.19 179 LEU A CA 1
ATOM 1242 C C . LEU A 1 179 ? -4.572 12.391 22.800 1.00 87.19 179 LEU A C 1
ATOM 1244 O O . LEU A 1 179 ? -4.898 11.904 21.715 1.00 87.19 179 LEU A O 1
ATOM 1248 N N . ARG A 1 180 ? -3.766 11.768 23.659 1.00 87.62 180 ARG A N 1
ATOM 1249 C CA . ARG A 1 180 ? -3.328 10.367 23.581 1.00 87.62 180 ARG A CA 1
ATOM 1250 C C . ARG A 1 180 ? -3.817 9.600 24.812 1.00 87.62 180 ARG A C 1
ATOM 1252 O O . ARG A 1 180 ? -4.330 10.206 25.749 1.00 87.62 180 ARG A O 1
ATOM 1259 N N . TRP A 1 181 ? -3.636 8.276 24.845 1.00 88.00 181 TRP A N 1
ATOM 1260 C CA . TRP A 1 181 ? -3.996 7.470 26.026 1.00 88.00 181 TRP A CA 1
ATOM 1261 C C . TRP A 1 181 ? -3.464 8.024 27.360 1.00 88.00 181 TRP A C 1
ATOM 1263 O O . TRP A 1 181 ? -4.265 8.120 28.287 1.00 88.00 181 TRP A O 1
ATOM 1273 N N . PRO A 1 182 ? -2.187 8.450 27.480 1.00 82.38 182 PRO A N 1
ATOM 1274 C CA . PRO A 1 182 ? -1.675 9.031 28.725 1.00 82.38 182 PRO A CA 1
ATOM 1275 C C . PRO A 1 182 ? -2.407 10.304 29.179 1.00 82.38 182 PRO A C 1
ATOM 1277 O O . PRO A 1 182 ? -2.422 10.607 30.369 1.00 82.38 182 PRO A O 1
ATOM 1280 N N . ASP A 1 183 ? -3.000 11.049 28.244 1.00 79.75 183 ASP A N 1
ATOM 1281 C CA . ASP A 1 183 ? -3.700 12.309 28.520 1.00 79.75 183 ASP A CA 1
ATOM 1282 C C . ASP A 1 183 ? -5.182 12.083 28.865 1.00 79.75 183 ASP A C 1
ATOM 1284 O O . ASP A 1 183 ? -5.884 13.003 29.294 1.00 79.75 183 ASP A O 1
ATOM 1288 N N . LEU A 1 184 ? -5.685 10.864 28.653 1.00 75.94 184 LEU A N 1
ATOM 1289 C CA . LEU A 1 184 ? -7.100 10.544 28.748 1.00 75.94 184 LEU A CA 1
ATOM 1290 C C . LEU A 1 184 ? -7.478 10.112 30.174 1.00 75.94 184 LEU A C 1
ATOM 1292 O O . LEU A 1 184 ? -7.471 8.933 30.518 1.00 75.94 184 LEU A O 1
ATOM 1296 N N . ALA A 1 185 ? -7.876 11.072 31.009 1.00 64.00 185 ALA A N 1
ATOM 1297 C CA . ALA A 1 185 ? -8.406 10.798 32.346 1.00 64.00 185 ALA A CA 1
ATOM 1298 C C . ALA A 1 185 ? -9.925 10.535 32.307 1.00 64.00 185 ALA A C 1
ATOM 1300 O O . ALA A 1 185 ? -10.730 11.448 32.495 1.00 64.00 185 ALA A O 1
ATOM 1301 N N . LEU A 1 186 ? -10.341 9.285 32.076 1.00 60.50 186 LEU A N 1
ATOM 1302 C CA . LEU A 1 186 ? -11.756 8.894 32.168 1.00 60.50 186 LEU A CA 1
ATOM 1303 C C . LEU A 1 186 ? -12.099 8.409 33.577 1.00 60.50 186 LEU A C 1
ATOM 1305 O O . LEU A 1 186 ? -12.024 7.222 33.876 1.00 60.50 186 LEU A O 1
ATOM 1309 N N . GLN A 1 187 ? -12.521 9.328 34.447 1.00 47.03 187 GLN A N 1
ATOM 1310 C CA . GLN A 1 187 ? -13.143 8.969 35.723 1.00 47.03 187 GLN A CA 1
ATOM 1311 C C . GLN A 1 187 ? -14.662 8.905 35.568 1.00 47.03 187 GLN A C 1
ATOM 1313 O O . GLN A 1 187 ? -15.341 9.917 35.684 1.00 47.03 187 GLN A O 1
ATOM 1318 N N . GLY A 1 188 ? -15.192 7.718 35.261 1.00 44.97 188 GLY A N 1
ATOM 1319 C CA . GLY A 1 188 ? -16.617 7.371 35.411 1.00 44.97 188 GLY A CA 1
ATOM 1320 C C . GLY A 1 188 ? -17.655 8.164 34.595 1.00 44.97 188 GLY A C 1
ATOM 1321 O O . GLY A 1 188 ? -18.832 7.819 34.642 1.00 44.97 188 GLY A O 1
ATOM 1322 N N . GLY A 1 189 ? -17.264 9.195 33.841 1.00 45.19 189 GLY A N 1
ATOM 1323 C CA . GLY A 1 189 ? -18.148 9.998 32.993 1.00 45.19 189 GLY A CA 1
ATOM 1324 C C . GLY A 1 189 ? -18.250 9.463 31.561 1.00 45.19 189 GLY A C 1
ATOM 1325 O O . GLY A 1 189 ? -17.268 8.979 30.996 1.00 45.19 189 GLY A O 1
ATOM 1326 N N . ARG A 1 190 ? -19.435 9.570 30.940 1.00 53.16 190 ARG A N 1
ATOM 1327 C CA . ARG A 1 190 ? -19.618 9.238 29.515 1.00 53.16 190 ARG A CA 1
ATOM 1328 C C . ARG A 1 190 ? -19.022 10.324 28.620 1.00 53.16 190 ARG A C 1
ATOM 1330 O O . ARG A 1 190 ? -19.361 11.496 28.750 1.00 53.16 190 ARG A O 1
ATOM 1337 N N . VAL A 1 191 ? -18.185 9.913 27.667 1.00 63.53 191 VAL A N 1
ATOM 1338 C CA . VAL A 1 191 ? -17.594 10.788 26.645 1.00 63.53 191 VAL A CA 1
ATOM 1339 C C . VAL A 1 191 ? -18.518 10.862 25.429 1.00 63.53 191 VAL A C 1
ATOM 1341 O O . VAL A 1 191 ? -18.892 9.836 24.861 1.00 63.53 191 VAL A O 1
ATOM 1344 N N . GLY A 1 192 ? -18.878 12.073 25.005 1.00 72.44 192 GLY A N 1
ATOM 1345 C CA . GLY A 1 192 ? -19.562 12.287 23.729 1.00 72.44 192 GLY A CA 1
ATOM 1346 C C . GLY A 1 192 ? -18.581 12.210 22.558 1.00 72.44 192 GLY A C 1
ATOM 1347 O O . GLY A 1 192 ? -17.520 12.833 22.606 1.00 72.44 192 GLY A O 1
ATOM 1348 N N . TYR A 1 193 ? -18.938 11.496 21.485 1.00 83.69 193 TYR A N 1
ATOM 1349 C CA . TYR A 1 193 ? -18.057 11.358 20.319 1.00 83.69 193 TYR A CA 1
ATOM 1350 C C . TYR A 1 193 ? -17.638 12.688 19.674 1.00 83.69 193 TYR A C 1
ATOM 1352 O O . TYR A 1 193 ? -16.462 12.800 19.357 1.00 83.69 193 TYR A O 1
ATOM 1360 N N . PRO A 1 194 ? -18.496 13.718 19.517 1.00 81.00 194 PRO A N 1
ATOM 1361 C CA . PRO A 1 194 ? -18.054 14.992 18.945 1.00 81.00 194 PRO A CA 1
ATOM 1362 C C . PRO A 1 194 ? -16.909 15.635 19.737 1.00 81.00 194 PRO A C 1
ATOM 1364 O O . PRO A 1 194 ? -15.914 16.043 19.152 1.00 81.00 194 PRO A O 1
ATOM 1367 N N . ALA A 1 195 ? -17.006 15.636 21.070 1.00 77.19 195 ALA A N 1
ATOM 1368 C CA . ALA A 1 195 ? -15.952 16.158 21.937 1.00 77.19 195 ALA A CA 1
ATOM 1369 C C . ALA A 1 195 ? -14.672 15.315 21.846 1.00 77.19 195 ALA A C 1
ATOM 1371 O O . ALA A 1 195 ? -13.576 15.864 21.781 1.00 77.19 195 ALA A O 1
ATOM 1372 N N . LEU A 1 196 ? -14.810 13.985 21.792 1.00 84.19 196 LEU A N 1
ATOM 1373 C CA . LEU A 1 196 ? -13.676 13.086 21.592 1.00 84.19 196 LEU A CA 1
ATOM 1374 C C . LEU A 1 196 ? -12.997 13.347 20.242 1.00 84.19 196 LEU A C 1
ATOM 1376 O O . LEU A 1 196 ? -11.792 13.548 20.182 1.00 84.19 196 LEU A O 1
ATOM 1380 N N . ARG A 1 197 ? -13.772 13.398 19.160 1.00 88.56 197 ARG A N 1
ATOM 1381 C CA . ARG A 1 197 ? -13.307 13.652 17.796 1.00 88.56 197 ARG A CA 1
ATOM 1382 C C . ARG A 1 197 ? -12.527 14.960 17.692 1.00 88.56 197 ARG A C 1
ATOM 1384 O O . ARG A 1 197 ? -11.498 14.977 17.027 1.00 88.56 197 ARG A O 1
ATOM 1391 N N . ASP A 1 198 ? -13.018 16.017 18.333 1.00 84.44 198 ASP A N 1
ATOM 1392 C CA . ASP A 1 198 ? -12.403 17.346 18.297 1.00 84.44 198 ASP A CA 1
ATOM 1393 C C . ASP A 1 198 ? -11.135 17.425 19.171 1.00 84.44 198 ASP A C 1
ATOM 1395 O O . ASP A 1 198 ? -10.273 18.270 18.934 1.00 84.44 198 ASP A O 1
ATOM 1399 N N . ALA A 1 199 ? -10.997 16.534 20.159 1.00 86.12 199 ALA A N 1
ATOM 1400 C CA . ALA A 1 199 ? -9.827 16.450 21.028 1.00 86.12 199 ALA A CA 1
ATOM 1401 C C . ALA A 1 199 ? -8.729 15.506 20.503 1.00 86.12 199 ALA A C 1
ATOM 1403 O O . ALA A 1 199 ? -7.576 15.616 20.925 1.00 86.12 199 ALA A O 1
ATOM 1404 N N . LEU A 1 200 ? -9.066 14.569 19.613 1.00 92.25 200 LEU A N 1
ATOM 1405 C CA . LEU A 1 200 ? -8.127 13.608 19.037 1.00 92.25 200 LEU A CA 1
ATOM 1406 C C . LEU A 1 200 ? -7.444 14.152 17.771 1.00 92.25 200 LEU A C 1
ATOM 1408 O O . LEU A 1 200 ? -8.060 14.888 16.998 1.00 92.25 200 LEU A O 1
ATOM 1412 N N . PRO A 1 201 ? -6.204 13.719 17.483 1.00 92.44 201 PRO A N 1
ATOM 1413 C CA . PRO A 1 201 ? -5.598 13.886 16.167 1.00 92.44 201 PRO A CA 1
ATOM 1414 C C . PRO A 1 201 ? -6.513 13.375 15.069 1.00 92.44 201 PRO A C 1
ATOM 1416 O O . PRO A 1 201 ? -7.069 12.278 15.170 1.00 92.44 201 PRO A O 1
ATOM 1419 N N . ARG A 1 202 ? -6.622 14.144 13.989 1.00 92.25 202 ARG A N 1
ATOM 1420 C CA . ARG A 1 202 ? -7.454 13.785 12.847 1.00 92.25 202 ARG A CA 1
ATOM 1421 C C . ARG A 1 202 ? -6.712 14.020 11.544 1.00 92.25 202 ARG A C 1
ATOM 1423 O O . ARG A 1 202 ? -6.136 15.087 11.337 1.00 92.25 202 ARG A O 1
ATOM 1430 N N . ARG A 1 203 ? -6.760 13.034 10.652 1.00 89.62 203 ARG A N 1
ATOM 1431 C CA . ARG A 1 203 ? -6.188 13.117 9.307 1.00 89.62 203 ARG A CA 1
ATOM 1432 C C . ARG A 1 203 ? -7.072 12.353 8.332 1.00 89.62 203 ARG A C 1
ATOM 1434 O O . ARG A 1 203 ? -7.486 11.241 8.631 1.00 89.62 203 ARG A O 1
ATOM 1441 N N . ASP A 1 204 ? -7.404 12.982 7.206 1.00 87.81 204 ASP A N 1
ATOM 1442 C CA . ASP A 1 204 ? -8.180 12.374 6.114 1.00 87.81 204 ASP A CA 1
ATOM 1443 C C . ASP A 1 204 ? -9.475 11.666 6.571 1.00 87.81 204 ASP A C 1
ATOM 1445 O O . ASP A 1 204 ? -9.810 10.584 6.104 1.00 87.81 204 ASP A O 1
ATOM 1449 N N . GLY A 1 205 ? -10.204 12.272 7.517 1.00 89.31 205 GLY A N 1
ATOM 1450 C CA . GLY A 1 205 ? -11.462 11.720 8.044 1.00 89.31 205 GLY A CA 1
ATOM 1451 C C . GLY A 1 205 ? -11.307 10.656 9.138 1.00 89.31 205 GLY A C 1
ATOM 1452 O O . GLY A 1 205 ? -12.312 10.187 9.661 1.00 89.31 205 GLY A O 1
ATOM 1453 N N . VAL A 1 206 ? -10.078 10.318 9.539 1.00 96.38 206 VAL A N 1
ATOM 1454 C CA . VAL A 1 206 ? -9.795 9.357 10.613 1.00 96.38 206 VAL A CA 1
ATOM 1455 C C . VAL A 1 206 ? -9.345 10.099 11.867 1.00 96.38 206 VAL A C 1
ATOM 1457 O O . VAL A 1 206 ? -8.317 10.776 11.854 1.00 96.38 206 VAL A O 1
ATOM 1460 N N . SER A 1 207 ? -10.106 9.967 12.953 1.00 96.50 207 SER A N 1
ATOM 1461 C CA . SER A 1 207 ? -9.693 10.382 14.298 1.00 96.50 207 SER A CA 1
ATOM 1462 C C . SER A 1 207 ? -8.931 9.242 14.971 1.00 96.50 207 SER A C 1
ATOM 1464 O O . SER A 1 207 ? -9.401 8.106 14.960 1.00 96.50 207 SER A O 1
ATOM 1466 N N . VAL A 1 208 ? -7.762 9.526 15.545 1.00 95.38 208 VAL A N 1
ATOM 1467 C CA . VAL A 1 208 ? -6.821 8.503 16.028 1.00 95.38 208 VAL A CA 1
ATOM 1468 C C . VAL A 1 208 ? -6.599 8.639 17.528 1.00 95.38 208 VAL A C 1
ATOM 1470 O O . VAL A 1 208 ? -6.194 9.698 17.995 1.00 95.38 208 VAL A O 1
ATOM 1473 N N . LEU A 1 209 ? -6.791 7.553 18.275 1.00 93.38 209 LEU A N 1
ATOM 1474 C CA . LEU A 1 209 ? -6.364 7.443 19.668 1.00 93.38 209 LEU A CA 1
ATOM 1475 C C . LEU A 1 209 ? -5.208 6.440 19.767 1.00 93.38 209 LEU A C 1
ATOM 1477 O O . LEU A 1 209 ? -5.411 5.237 19.602 1.00 93.38 209 LEU A O 1
ATOM 1481 N N . SER A 1 210 ? -3.998 6.952 20.012 1.00 91.56 210 SER A N 1
ATOM 1482 C CA . SER A 1 210 ? -2.760 6.171 20.154 1.00 91.56 210 SER A CA 1
ATOM 1483 C C . SER A 1 210 ? -2.137 6.332 21.544 1.00 91.56 210 SER A C 1
ATOM 1485 O O . SER A 1 210 ? -2.477 7.252 22.295 1.00 91.56 210 SER A O 1
ATOM 1487 N N . SER A 1 211 ? -1.184 5.460 21.881 1.00 84.50 211 SER A N 1
ATOM 1488 C CA . SER A 1 211 ? -0.399 5.551 23.126 1.00 84.50 211 SER A CA 1
ATOM 1489 C C . SER A 1 211 ? 0.700 6.627 23.080 1.00 84.50 211 SER A C 1
ATOM 1491 O O . SER A 1 211 ? 1.366 6.887 24.083 1.00 84.50 211 SER A O 1
ATOM 1493 N N . GLY A 1 212 ? 0.914 7.267 21.925 1.00 76.62 212 GLY A N 1
ATOM 1494 C CA . GLY A 1 212 ? 2.007 8.215 21.711 1.00 76.62 212 GLY A CA 1
ATOM 1495 C C . GLY A 1 212 ? 3.378 7.529 21.692 1.00 76.62 212 GLY A C 1
ATOM 1496 O O . GLY A 1 212 ? 3.574 6.533 20.997 1.00 76.62 212 GLY A O 1
ATOM 1497 N N . ARG A 1 213 ? 4.362 8.093 22.404 1.00 81.31 213 ARG A N 1
ATOM 1498 C CA . ARG A 1 213 ? 5.747 7.568 22.472 1.00 81.31 213 ARG A CA 1
ATOM 1499 C C . ARG A 1 213 ? 6.202 7.199 23.882 1.00 81.31 213 ARG A C 1
ATOM 1501 O O . ARG A 1 213 ? 7.284 6.645 24.041 1.00 81.31 213 ARG A O 1
ATOM 1508 N N . SER A 1 214 ? 5.406 7.520 24.896 1.00 67.25 214 SER A N 1
ATOM 1509 C CA . SER A 1 214 ? 5.744 7.289 26.300 1.00 67.25 214 SER A CA 1
ATOM 1510 C C . SER A 1 214 ? 5.325 5.910 26.810 1.00 67.25 214 SER A C 1
ATOM 1512 O O . SER A 1 214 ? 5.854 5.499 27.835 1.00 67.25 214 SER A O 1
ATOM 1514 N N . GLY A 1 215 ? 4.463 5.182 26.085 1.00 66.25 215 GLY A N 1
ATOM 1515 C CA . GLY A 1 215 ? 3.896 3.902 26.519 1.00 66.25 215 GLY A CA 1
ATOM 1516 C C . GLY A 1 215 ? 2.995 4.084 27.746 1.00 66.25 215 GLY A C 1
ATOM 1517 O O . GLY A 1 215 ? 3.432 4.572 28.784 1.00 66.25 215 GLY A O 1
ATOM 1518 N N . ALA A 1 216 ? 1.726 3.703 27.650 1.00 70.19 216 ALA A N 1
ATOM 1519 C CA . ALA A 1 216 ? 0.802 3.773 28.780 1.00 70.19 216 ALA A CA 1
ATOM 1520 C C . ALA A 1 216 ? -0.054 2.520 28.834 1.00 70.19 216 ALA A C 1
ATOM 1522 O O . ALA A 1 216 ? -0.473 2.021 27.792 1.00 70.19 216 ALA A O 1
ATOM 1523 N N . ASP A 1 217 ? -0.312 2.024 30.043 1.00 81.88 217 ASP A N 1
ATOM 1524 C CA . ASP A 1 217 ? -1.264 0.939 30.233 1.00 81.88 217 ASP A CA 1
ATOM 1525 C C . ASP A 1 217 ? -2.660 1.410 29.824 1.00 81.88 217 ASP A C 1
ATOM 1527 O O . ASP A 1 217 ? -3.118 2.488 30.205 1.00 81.88 217 ASP A O 1
ATOM 1531 N N . ILE A 1 218 ? -3.330 0.588 29.022 1.00 88.00 218 ILE A N 1
ATOM 1532 C CA . ILE A 1 218 ? -4.684 0.853 28.547 1.00 88.00 218 ILE A CA 1
ATOM 1533 C C . ILE A 1 218 ? -5.634 0.044 29.421 1.00 88.00 218 ILE A C 1
ATOM 1535 O O . ILE A 1 218 ? -5.607 -1.189 29.419 1.00 88.00 218 ILE A O 1
ATOM 1539 N N . GLU A 1 219 ? -6.476 0.737 30.177 1.00 86.50 219 GLU A N 1
ATOM 1540 C CA . GLU A 1 219 ? -7.496 0.107 31.006 1.00 86.50 219 GLU A CA 1
ATOM 1541 C C . GLU A 1 219 ? -8.738 -0.273 30.183 1.00 86.50 219 GLU A C 1
ATOM 1543 O O . GLU A 1 219 ? -9.161 0.440 29.269 1.00 86.50 219 GLU A O 1
ATOM 1548 N N . ALA A 1 220 ? -9.370 -1.391 30.549 1.00 85.00 220 ALA A N 1
ATOM 1549 C CA . ALA A 1 220 ? -10.560 -1.916 29.878 1.00 85.00 220 ALA A CA 1
ATOM 1550 C C . ALA A 1 220 ? -11.746 -0.935 29.886 1.00 85.00 220 ALA A C 1
ATOM 1552 O O . ALA A 1 220 ? -12.391 -0.736 28.860 1.00 85.00 220 ALA A O 1
ATOM 1553 N N . GLY A 1 221 ? -12.018 -0.291 31.027 1.00 83.44 221 GLY A N 1
ATOM 1554 C CA . GLY A 1 221 ? -13.139 0.645 31.176 1.00 83.44 221 GLY A CA 1
ATOM 1555 C C . GLY A 1 221 ? -13.051 1.850 30.228 1.00 83.44 221 GLY A C 1
ATOM 1556 O O . GLY A 1 221 ? -13.969 2.051 29.430 1.00 83.44 221 GLY A O 1
ATOM 1557 N N . PRO A 1 222 ? -11.949 2.626 30.260 1.00 84.75 222 PRO A N 1
ATOM 1558 C CA . PRO A 1 222 ? -11.704 3.720 29.322 1.00 84.75 222 PRO A CA 1
ATOM 1559 C C . PRO A 1 222 ? -11.773 3.300 27.849 1.00 84.75 222 PRO A C 1
ATOM 1561 O O . PRO A 1 222 ? -12.399 3.992 27.045 1.00 84.75 222 PRO A O 1
ATOM 1564 N N . LEU A 1 223 ? -11.195 2.147 27.495 1.00 88.88 223 LEU A N 1
ATOM 1565 C CA . LEU A 1 223 ? -11.261 1.616 26.133 1.00 88.88 223 LEU A CA 1
ATOM 1566 C C . LEU A 1 223 ? -12.694 1.309 25.694 1.00 88.88 223 LEU A C 1
ATOM 1568 O O . LEU A 1 223 ? -13.113 1.752 24.623 1.00 88.88 223 LEU A O 1
ATOM 1572 N N . GLY A 1 224 ? -13.464 0.620 26.536 1.00 86.31 224 GLY A N 1
ATOM 1573 C CA . GLY A 1 224 ? -14.876 0.352 26.280 1.00 86.31 224 GLY A CA 1
ATOM 1574 C C . GLY A 1 224 ? -15.679 1.640 26.086 1.00 86.31 224 GLY A C 1
ATOM 1575 O O . GLY A 1 224 ? -16.443 1.747 25.130 1.00 86.31 224 GLY A O 1
ATOM 1576 N N . ALA A 1 225 ? -15.450 2.654 26.927 1.00 83.06 225 ALA A N 1
ATOM 1577 C CA . ALA A 1 225 ? -16.131 3.945 26.830 1.00 83.06 225 ALA A CA 1
ATOM 1578 C C . ALA A 1 225 ? -15.822 4.690 25.518 1.00 83.06 225 ALA A C 1
ATOM 1580 O O . ALA A 1 225 ? -16.720 5.298 24.934 1.00 83.06 225 ALA A O 1
ATOM 1581 N N . VAL A 1 226 ? -14.577 4.626 25.034 1.00 89.69 226 VAL A N 1
ATOM 1582 C CA . VAL A 1 226 ? -14.163 5.216 23.749 1.00 89.69 226 VAL A CA 1
ATOM 1583 C C . VAL A 1 226 ? -14.829 4.511 22.566 1.00 89.69 226 VAL A C 1
ATOM 1585 O O . VAL A 1 226 ? -15.372 5.181 21.683 1.00 89.69 226 VAL A O 1
ATOM 1588 N N . ILE A 1 227 ? -14.823 3.173 22.552 1.00 90.25 227 ILE A N 1
ATOM 1589 C CA . ILE A 1 227 ? -15.462 2.378 21.491 1.00 90.25 227 ILE A CA 1
ATOM 1590 C C . ILE A 1 227 ? -16.958 2.691 21.436 1.00 90.25 227 ILE A C 1
ATOM 1592 O O . ILE A 1 227 ? -17.511 2.998 20.380 1.00 90.25 227 ILE A O 1
ATOM 1596 N N . ASP A 1 228 ? -17.605 2.670 22.595 1.00 84.12 228 ASP A N 1
ATOM 1597 C CA . ASP A 1 228 ? -19.030 2.919 22.764 1.00 84.12 228 ASP A CA 1
ATOM 1598 C C . ASP A 1 228 ? -19.418 4.364 22.390 1.00 84.12 228 ASP A C 1
ATOM 1600 O O . ASP A 1 228 ? -20.442 4.591 21.739 1.00 84.12 228 ASP A O 1
ATOM 1604 N N . ALA A 1 229 ? -18.570 5.351 22.705 1.00 84.19 229 ALA A N 1
ATOM 1605 C CA . ALA A 1 229 ? -18.730 6.721 22.225 1.00 84.19 229 ALA A CA 1
ATOM 1606 C C . ALA A 1 229 ? -18.738 6.781 20.690 1.00 84.19 229 ALA A C 1
ATOM 1608 O O . ALA A 1 229 ? -19.694 7.308 20.121 1.00 84.19 229 ALA A O 1
ATOM 1609 N N . GLY A 1 230 ? -17.731 6.207 20.021 1.00 88.94 230 GLY A N 1
ATOM 1610 C CA . GLY A 1 230 ? -17.651 6.178 18.555 1.00 88.94 230 GLY A CA 1
ATOM 1611 C C . GLY A 1 230 ? -18.847 5.479 17.902 1.00 88.94 230 GLY A C 1
ATOM 1612 O O . GLY A 1 230 ? -19.483 6.045 17.012 1.00 88.94 230 GLY A O 1
ATOM 1613 N N . CYS A 1 231 ? -19.227 4.304 18.411 1.00 88.44 231 CYS A N 1
ATOM 1614 C CA . CYS A 1 231 ? -20.376 3.549 17.907 1.00 88.44 231 CYS A CA 1
ATOM 1615 C C . CYS A 1 231 ? -21.677 4.358 18.005 1.00 88.44 231 CYS A C 1
ATOM 1617 O O . CYS A 1 231 ? -22.444 4.428 17.045 1.00 88.44 231 CYS A O 1
ATOM 1619 N N . ARG A 1 232 ? -21.933 5.006 19.150 1.00 81.62 232 ARG A N 1
ATOM 1620 C CA . ARG A 1 232 ? -23.102 5.889 19.323 1.00 81.62 232 ARG A CA 1
ATOM 1621 C C . ARG A 1 232 ? -23.030 7.159 18.486 1.00 81.62 232 ARG A C 1
ATOM 1623 O O . ARG A 1 232 ? -24.068 7.701 18.128 1.00 81.62 232 ARG A O 1
ATOM 1630 N N . GLY A 1 233 ? -21.824 7.627 18.177 1.00 84.00 233 GLY A N 1
ATOM 1631 C CA . GLY A 1 233 ? -21.588 8.727 17.248 1.00 84.00 233 GLY A CA 1
ATOM 1632 C C . GLY A 1 233 ? -21.888 8.381 15.786 1.00 84.00 233 GLY A C 1
ATOM 1633 O O . GLY A 1 233 ? -21.803 9.268 14.943 1.00 84.00 233 GLY A O 1
ATOM 1634 N N . GLY A 1 234 ? -22.223 7.121 15.477 1.00 86.38 234 GLY A N 1
ATOM 1635 C CA . GLY A 1 234 ? -22.537 6.671 14.119 1.00 86.38 234 GLY A CA 1
ATOM 1636 C C . GLY A 1 234 ? -21.310 6.480 13.222 1.00 86.38 234 GLY A C 1
ATOM 1637 O O . GLY A 1 234 ? -21.467 6.313 12.014 1.00 86.38 234 GLY A O 1
ATOM 1638 N N . VAL A 1 235 ? -20.093 6.504 13.780 1.00 92.38 235 VAL A N 1
ATOM 1639 C CA . VAL A 1 235 ? -18.847 6.356 13.009 1.00 92.38 235 VAL A CA 1
ATOM 1640 C C . VAL A 1 235 ? -18.327 4.927 13.020 1.00 92.38 235 VAL A C 1
ATOM 1642 O O . VAL A 1 235 ? -18.604 4.153 13.934 1.00 92.38 235 VAL A O 1
ATOM 1645 N N . THR A 1 236 ? -17.523 4.580 12.015 1.00 96.19 236 THR A N 1
ATOM 1646 C CA . THR A 1 236 ? -16.850 3.277 12.006 1.00 96.19 236 THR A CA 1
ATOM 1647 C C . THR A 1 236 ? -15.732 3.282 13.041 1.00 96.19 236 THR A C 1
ATOM 1649 O O . THR A 1 236 ? -14.792 4.070 12.936 1.00 96.19 236 THR A O 1
ATOM 1652 N N . VAL A 1 237 ? -15.815 2.410 14.040 1.00 97.81 237 VAL A N 1
ATOM 1653 C CA . VAL A 1 237 ? -14.758 2.240 15.040 1.00 97.81 237 VAL A CA 1
ATOM 1654 C C . VAL A 1 237 ? -13.868 1.083 14.612 1.00 97.81 237 VAL A C 1
ATOM 1656 O O . VAL A 1 237 ? -14.351 -0.022 14.386 1.00 97.81 237 VAL A O 1
ATOM 1659 N N . VAL A 1 238 ? -12.565 1.320 14.504 1.00 98.50 238 VAL A N 1
ATOM 1660 C CA . VAL A 1 238 ? -11.578 0.284 14.196 1.00 98.50 238 VAL A CA 1
ATOM 1661 C C . VAL A 1 238 ? -10.590 0.193 15.349 1.00 98.50 238 VAL A C 1
ATOM 1663 O O . VAL A 1 238 ? -9.932 1.175 15.677 1.00 98.50 238 VAL A O 1
ATOM 1666 N N . CYS A 1 239 ? -10.463 -0.982 15.957 1.00 98.06 239 CYS A N 1
ATOM 1667 C CA . CYS A 1 239 ? -9.512 -1.231 17.037 1.00 98.06 239 CYS A CA 1
ATOM 1668 C C . CYS A 1 239 ? -8.340 -2.074 16.523 1.00 98.06 239 CYS A C 1
ATOM 1670 O O . CYS A 1 239 ? -8.558 -3.191 16.058 1.00 98.06 239 CYS A O 1
ATOM 1672 N N . ASP A 1 240 ? -7.106 -1.578 16.624 1.00 97.25 240 ASP A N 1
ATOM 1673 C CA . ASP A 1 240 ? -5.894 -2.383 16.417 1.00 97.25 240 ASP A CA 1
ATOM 1674 C C . ASP A 1 240 ? -5.517 -3.069 17.734 1.00 97.25 240 ASP A C 1
ATOM 1676 O O . ASP A 1 240 ? -5.152 -2.410 18.711 1.00 97.25 240 ASP A O 1
ATOM 1680 N N . VAL A 1 241 ? -5.680 -4.391 17.783 1.00 96.00 241 VAL A N 1
ATOM 1681 C CA . VAL A 1 241 ? -5.670 -5.184 19.018 1.00 96.00 241 VAL A CA 1
ATOM 1682 C C . VAL A 1 241 ? -4.386 -6.015 19.128 1.00 96.00 241 VAL A C 1
ATOM 1684 O O . VAL A 1 241 ? -4.000 -6.710 18.175 1.00 96.00 241 VAL A O 1
ATOM 1687 N N . PRO A 1 242 ? -3.719 -6.023 20.301 1.00 93.69 242 PRO A N 1
ATOM 1688 C CA . PRO A 1 242 ? -2.530 -6.832 20.508 1.00 93.69 242 PRO A CA 1
ATOM 1689 C C . PRO A 1 242 ? -2.866 -8.325 20.517 1.00 93.69 242 PRO A C 1
ATOM 1691 O O . PRO A 1 242 ? -3.956 -8.771 20.856 1.00 93.69 242 PRO A O 1
ATOM 1694 N N . ARG A 1 243 ? -1.856 -9.150 20.236 1.00 90.31 243 ARG A N 1
ATOM 1695 C CA . ARG A 1 243 ? -1.977 -10.622 20.255 1.00 90.31 243 ARG A CA 1
ATOM 1696 C C . ARG A 1 243 ? -1.919 -11.234 21.655 1.00 90.31 243 ARG A C 1
ATOM 1698 O O . ARG A 1 243 ? -1.740 -12.443 21.783 1.00 90.31 243 ARG A O 1
ATOM 1705 N N . ARG A 1 244 ? -1.940 -10.398 22.692 1.00 87.62 244 ARG A N 1
ATOM 1706 C CA . ARG A 1 244 ? -1.862 -10.810 24.093 1.00 87.62 244 ARG A CA 1
ATOM 1707 C C . ARG A 1 244 ? -3.245 -10.671 24.710 1.00 87.62 244 ARG A C 1
ATOM 1709 O O . ARG A 1 244 ? -3.882 -9.642 24.524 1.00 87.62 244 ARG A O 1
ATOM 1716 N N . ALA A 1 245 ? -3.653 -11.681 25.471 1.00 89.44 245 ALA A N 1
ATOM 1717 C CA . ALA A 1 245 ? -4.858 -11.614 26.282 1.00 89.44 245 ALA A CA 1
ATOM 1718 C C . ALA A 1 245 ? -4.644 -10.606 27.419 1.00 89.44 245 ALA A C 1
ATOM 1720 O O . ALA A 1 245 ? -3.904 -10.865 28.368 1.00 89.44 245 ALA A O 1
ATOM 1721 N N . THR A 1 246 ? -5.239 -9.428 27.267 1.00 91.50 246 THR A N 1
ATOM 1722 C CA . THR A 1 246 ? -5.325 -8.380 28.285 1.00 91.50 246 THR A CA 1
ATOM 1723 C C . THR A 1 246 ? -6.786 -7.971 28.418 1.00 91.50 246 THR A C 1
ATOM 1725 O O . THR A 1 246 ? -7.553 -8.123 27.468 1.00 91.50 246 THR A O 1
ATOM 1728 N N . ALA A 1 247 ? -7.175 -7.406 29.562 1.00 89.88 247 ALA A N 1
ATOM 1729 C CA . ALA A 1 247 ? -8.551 -6.950 29.764 1.00 89.88 247 ALA A CA 1
ATOM 1730 C C . ALA A 1 247 ? -8.986 -5.923 28.697 1.00 89.88 247 ALA A C 1
ATOM 1732 O O . ALA A 1 247 ? -10.118 -5.955 28.224 1.00 89.88 247 ALA A O 1
ATOM 1733 N N . ALA A 1 248 ? -8.071 -5.048 28.267 1.00 90.06 248 ALA A N 1
ATOM 1734 C CA . ALA A 1 248 ? -8.305 -4.112 27.172 1.00 90.06 248 ALA A CA 1
ATOM 1735 C C . ALA A 1 248 ? -8.500 -4.823 25.822 1.00 90.06 248 ALA A C 1
ATOM 1737 O O . ALA A 1 248 ? -9.459 -4.532 25.109 1.00 90.06 248 ALA A O 1
ATOM 1738 N N . ALA A 1 249 ? -7.645 -5.794 25.485 1.00 94.38 249 ALA A N 1
ATOM 1739 C CA . ALA A 1 249 ? -7.792 -6.558 24.248 1.00 94.38 249 ALA A CA 1
ATOM 1740 C C . ALA A 1 249 ? -9.129 -7.312 24.207 1.00 94.38 249 ALA A C 1
ATOM 1742 O O . ALA A 1 249 ? -9.837 -7.248 23.209 1.00 94.38 249 ALA A O 1
ATOM 1743 N N . GLU A 1 250 ? -9.504 -7.971 25.304 1.00 93.88 250 GLU A N 1
ATOM 1744 C CA . GLU A 1 250 ? -10.774 -8.695 25.411 1.00 93.88 250 GLU A CA 1
ATOM 1745 C C . GLU A 1 250 ? -11.976 -7.750 25.331 1.00 93.88 250 GLU A C 1
ATOM 1747 O O . GLU A 1 250 ? -12.934 -8.066 24.637 1.00 93.88 250 GLU A O 1
ATOM 1752 N N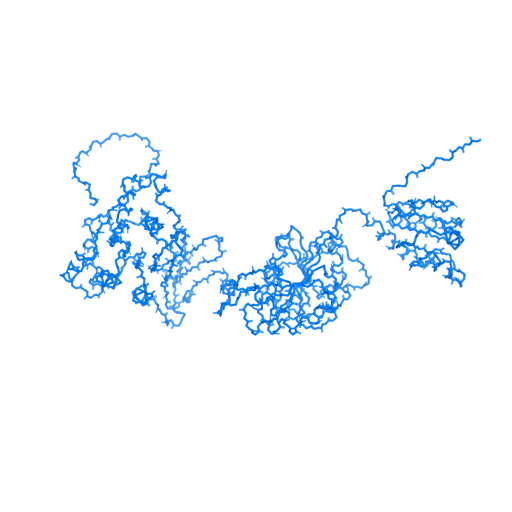 . THR A 1 251 ? -11.890 -6.555 25.928 1.00 92.12 251 THR A N 1
ATOM 1753 C CA . THR A 1 251 ? -12.933 -5.520 25.807 1.00 92.12 251 THR A CA 1
ATOM 1754 C C . THR A 1 251 ? -13.110 -5.054 24.362 1.00 92.12 251 THR A C 1
ATOM 1756 O O . THR A 1 251 ? -14.238 -4.916 23.897 1.00 92.12 251 THR A O 1
ATOM 1759 N N . ALA A 1 252 ? -12.017 -4.829 23.625 1.00 94.81 252 ALA A N 1
ATOM 1760 C CA . ALA A 1 252 ? -12.099 -4.447 22.215 1.00 94.81 252 ALA A CA 1
ATOM 1761 C C . ALA A 1 252 ? -12.663 -5.571 21.334 1.00 94.81 252 ALA A C 1
ATOM 1763 O O . ALA A 1 252 ? -13.431 -5.298 20.414 1.00 94.81 252 ALA A O 1
ATOM 1764 N N . LEU A 1 253 ? -12.288 -6.826 21.606 1.00 94.44 253 LEU A N 1
ATOM 1765 C CA . LEU A 1 253 ? -12.801 -7.989 20.882 1.00 94.44 253 LEU A CA 1
ATOM 1766 C C . LEU A 1 253 ? -14.295 -8.215 21.157 1.00 94.44 253 LEU A C 1
ATOM 1768 O O . LEU A 1 253 ? -15.044 -8.440 20.211 1.00 94.44 253 LEU A O 1
ATOM 1772 N N . ASP A 1 254 ? -14.724 -8.131 22.417 1.00 92.25 254 ASP A N 1
ATOM 1773 C CA . ASP A 1 254 ? -16.122 -8.301 22.840 1.00 92.25 254 ASP A CA 1
ATOM 1774 C C . ASP A 1 254 ? -17.029 -7.185 22.295 1.00 92.25 254 ASP A C 1
ATOM 1776 O O . ASP A 1 254 ? -18.111 -7.451 21.777 1.00 92.25 254 ASP A O 1
ATOM 1780 N N . ALA A 1 255 ? -16.561 -5.931 22.314 1.00 88.75 255 ALA A N 1
ATOM 1781 C CA . ALA A 1 255 ? -17.334 -4.787 21.829 1.00 88.75 255 ALA A CA 1
ATOM 1782 C C . ALA A 1 255 ? -17.474 -4.719 20.293 1.00 88.75 255 ALA A C 1
ATOM 1784 O O . ALA A 1 255 ? -18.318 -3.968 19.787 1.00 88.75 255 ALA A O 1
ATOM 1785 N N . ALA A 1 256 ? -16.641 -5.452 19.545 1.00 94.56 256 ALA A N 1
ATOM 1786 C CA . ALA A 1 256 ? -16.635 -5.427 18.088 1.00 94.56 256 ALA A CA 1
ATOM 1787 C C . ALA A 1 256 ? -17.841 -6.163 17.483 1.00 94.56 256 ALA A C 1
ATOM 1789 O O . ALA A 1 256 ? -18.222 -7.249 17.908 1.00 94.56 256 ALA A O 1
ATOM 1790 N N . ASP A 1 257 ? -18.400 -5.619 16.404 1.00 93.00 257 ASP A N 1
ATOM 1791 C CA . ASP A 1 257 ? -19.388 -6.328 15.593 1.00 93.00 257 ASP A CA 1
ATOM 1792 C C . ASP A 1 257 ? -18.725 -7.406 14.731 1.00 93.00 257 ASP A C 1
ATOM 1794 O O . ASP A 1 257 ? -19.375 -8.388 14.391 1.00 93.00 257 ASP A O 1
ATOM 1798 N N . LEU A 1 258 ? -17.447 -7.234 14.374 1.00 97.50 258 LEU A N 1
ATOM 1799 C CA . LEU A 1 258 ? -16.640 -8.180 13.601 1.00 97.50 258 LEU A CA 1
ATOM 1800 C C . LEU A 1 258 ? -15.188 -8.175 14.090 1.00 97.50 258 LEU A C 1
ATOM 1802 O O . LEU A 1 258 ? -14.567 -7.115 14.198 1.00 97.50 258 LEU A O 1
ATOM 1806 N N . VAL A 1 259 ? -14.606 -9.359 14.278 1.00 98.38 259 VAL A N 1
ATOM 1807 C CA . VAL A 1 259 ? -13.163 -9.513 14.496 1.00 98.38 259 VAL A CA 1
ATOM 1808 C C . VAL A 1 259 ? -12.478 -10.008 13.224 1.00 98.38 259 VAL A C 1
ATOM 1810 O O . VAL A 1 259 ? -12.864 -11.014 12.624 1.00 98.38 259 VAL A O 1
ATOM 1813 N N . VAL A 1 260 ? -11.413 -9.317 12.825 1.00 98.56 260 VAL A N 1
ATOM 1814 C CA . VAL A 1 260 ? -10.589 -9.647 11.664 1.00 98.56 260 VAL A CA 1
ATOM 1815 C C . VAL A 1 260 ? -9.224 -10.158 12.109 1.00 98.56 260 VAL A C 1
ATOM 1817 O O . VAL A 1 260 ? -8.369 -9.397 12.564 1.00 98.56 260 VAL A O 1
ATOM 1820 N N . LEU A 1 261 ? -8.983 -11.452 11.900 1.00 98.12 261 LEU A N 1
ATOM 1821 C CA . LEU A 1 261 ? -7.676 -12.071 12.097 1.00 98.12 261 LEU A CA 1
ATOM 1822 C C . LEU A 1 261 ? -6.833 -11.947 10.818 1.00 98.12 261 LEU A C 1
ATOM 1824 O O . LEU A 1 261 ? -7.120 -12.579 9.802 1.00 98.12 261 LEU A O 1
ATOM 1828 N N . VAL A 1 262 ? -5.762 -11.157 10.855 1.00 97.69 262 VAL A N 1
ATOM 1829 C CA . VAL A 1 262 ? -4.868 -10.931 9.708 1.00 97.69 262 VAL A CA 1
ATOM 1830 C C . VAL A 1 262 ? -3.713 -11.928 9.727 1.00 97.69 262 VAL A C 1
ATOM 1832 O O . VAL A 1 262 ? -2.937 -11.978 10.684 1.00 97.69 262 VAL A O 1
ATOM 1835 N N . THR A 1 263 ? -3.541 -12.701 8.653 1.00 96.31 263 THR A N 1
ATOM 1836 C CA . THR A 1 263 ? -2.497 -13.733 8.573 1.00 96.31 263 THR A CA 1
ATOM 1837 C C . THR A 1 263 ? -1.799 -13.782 7.207 1.00 96.31 263 THR A C 1
ATOM 1839 O O . THR A 1 263 ? -2.462 -13.791 6.168 1.00 96.31 263 THR A O 1
ATOM 1842 N N . PRO A 1 264 ? -0.454 -13.802 7.145 1.00 93.69 264 PRO A N 1
ATOM 1843 C CA . PRO A 1 264 ? 0.256 -14.079 5.901 1.00 93.69 264 PRO A CA 1
ATOM 1844 C C . PRO A 1 264 ? -0.010 -15.488 5.352 1.00 93.69 264 PRO A C 1
ATOM 1846 O O . PRO A 1 264 ? -0.216 -16.436 6.107 1.00 93.69 264 PRO A O 1
ATOM 1849 N N . ALA A 1 265 ? 0.060 -15.642 4.029 1.00 93.38 265 ALA A N 1
ATOM 1850 C CA . ALA A 1 265 ? -0.101 -16.921 3.341 1.00 93.38 265 ALA A CA 1
ATOM 1851 C C . ALA A 1 265 ? 1.161 -17.805 3.452 1.00 93.38 265 ALA A C 1
ATOM 1853 O O . ALA A 1 265 ? 1.800 -18.146 2.457 1.00 93.38 265 ALA A O 1
ATOM 1854 N N . ASP A 1 266 ? 1.549 -18.167 4.673 1.00 90.88 266 ASP A N 1
ATOM 1855 C CA . ASP A 1 266 ? 2.644 -19.094 4.962 1.00 90.88 266 ASP A CA 1
ATOM 1856 C C . ASP A 1 266 ? 2.281 -20.054 6.106 1.00 90.88 266 ASP A C 1
ATOM 1858 O O . ASP A 1 266 ? 1.416 -19.765 6.934 1.00 90.88 266 ASP A O 1
ATOM 1862 N N . VAL A 1 267 ? 2.934 -21.221 6.145 1.00 91.12 267 VAL A N 1
ATOM 1863 C CA . VAL A 1 267 ? 2.602 -22.305 7.089 1.00 91.12 267 VAL A CA 1
ATOM 1864 C C . VAL A 1 267 ? 2.701 -21.840 8.543 1.00 91.12 267 VAL A C 1
ATOM 1866 O O . VAL A 1 267 ? 1.795 -22.088 9.334 1.00 91.12 267 VAL A O 1
ATOM 1869 N N . ARG A 1 268 ? 3.766 -21.108 8.896 1.00 91.50 268 ARG A N 1
ATOM 1870 C CA . ARG A 1 268 ? 3.998 -20.632 10.268 1.00 91.50 268 ARG A CA 1
ATOM 1871 C C . ARG A 1 268 ? 2.901 -19.668 10.722 1.00 91.50 268 ARG A C 1
ATOM 1873 O O . ARG A 1 268 ? 2.471 -19.720 11.872 1.00 91.50 268 ARG A O 1
ATOM 1880 N N . SER A 1 269 ? 2.452 -18.798 9.826 1.00 93.62 269 SER A N 1
ATOM 1881 C CA . SER A 1 269 ? 1.370 -17.845 10.074 1.00 93.62 269 SER A CA 1
ATOM 1882 C C . SER A 1 269 ? 0.019 -18.547 10.199 1.00 93.62 269 SER A C 1
ATOM 1884 O O . SER A 1 269 ? -0.777 -18.169 11.056 1.00 93.62 269 SER A O 1
ATOM 1886 N N . CYS A 1 270 ? -0.214 -19.616 9.429 1.00 94.31 270 CYS A N 1
ATOM 1887 C CA . CYS A 1 270 ? -1.400 -20.461 9.581 1.00 94.31 270 CYS A CA 1
ATOM 1888 C C . CYS A 1 270 ? -1.437 -21.131 10.961 1.00 94.31 270 CYS A C 1
ATOM 1890 O O . CYS A 1 270 ? -2.455 -21.065 11.642 1.00 94.31 270 CYS A O 1
ATOM 1892 N N . THR A 1 271 ? -0.322 -21.717 11.414 1.00 95.00 271 THR A N 1
ATOM 1893 C CA . THR A 1 271 ? -0.233 -22.326 12.753 1.00 95.00 271 THR A CA 1
ATOM 1894 C C . THR A 1 271 ? -0.457 -21.297 13.860 1.00 95.00 271 THR A C 1
ATOM 1896 O O . THR A 1 271 ? -1.180 -21.571 14.813 1.00 95.00 271 THR A O 1
ATOM 1899 N N . ALA A 1 272 ? 0.119 -20.098 13.730 1.00 95.25 272 ALA A N 1
ATOM 1900 C CA . ALA A 1 272 ? -0.072 -19.030 14.709 1.00 95.25 272 ALA A CA 1
ATOM 1901 C C . ALA A 1 272 ? -1.532 -18.536 14.758 1.00 95.25 272 ALA A C 1
ATOM 1903 O O . ALA A 1 272 ? -2.076 -18.340 15.842 1.00 95.25 272 ALA A O 1
ATOM 1904 N N . ALA A 1 273 ? -2.184 -18.402 13.599 1.00 96.25 273 ALA A N 1
ATOM 1905 C CA . ALA A 1 273 ? -3.600 -18.055 13.506 1.00 96.25 273 ALA A CA 1
ATOM 1906 C C . ALA A 1 273 ? -4.496 -19.131 14.144 1.00 96.25 273 ALA A C 1
ATOM 1908 O O . ALA A 1 273 ? -5.365 -18.807 14.949 1.00 96.25 273 ALA A O 1
ATOM 1909 N N . ALA A 1 274 ? -4.244 -20.409 13.843 1.00 95.44 274 ALA A N 1
ATOM 1910 C CA . ALA A 1 274 ? -4.981 -21.529 14.425 1.00 95.44 274 ALA A CA 1
ATOM 1911 C C . ALA A 1 274 ? -4.817 -21.608 15.955 1.00 95.44 274 ALA A C 1
ATOM 1913 O O . ALA A 1 274 ? -5.764 -21.964 16.651 1.00 95.44 274 ALA A O 1
ATOM 1914 N N . ALA A 1 275 ? -3.646 -21.236 16.485 1.00 95.00 275 ALA A N 1
ATOM 1915 C CA . ALA A 1 275 ? -3.397 -21.178 17.925 1.00 95.00 275 ALA A CA 1
ATOM 1916 C C . ALA A 1 275 ? -4.118 -20.006 18.617 1.00 95.00 275 ALA A C 1
ATOM 1918 O O . ALA A 1 275 ? -4.569 -20.159 19.748 1.00 95.00 275 ALA A O 1
ATOM 1919 N N . ALA A 1 276 ? -4.247 -18.852 17.952 1.00 94.81 276 ALA A N 1
ATOM 1920 C CA . ALA A 1 276 ? -4.968 -17.695 18.489 1.00 94.81 276 ALA A CA 1
ATOM 1921 C C . ALA A 1 276 ? -6.498 -17.861 18.421 1.00 94.81 276 ALA A C 1
ATOM 1923 O O . ALA A 1 276 ? -7.219 -17.301 19.245 1.00 94.81 276 ALA A O 1
ATOM 1924 N N . ARG A 1 277 ? -6.994 -18.649 17.458 1.00 95.62 277 ARG A N 1
ATOM 1925 C CA . ARG A 1 277 ? -8.424 -18.804 17.167 1.00 95.62 277 ARG A CA 1
ATOM 1926 C C . ARG A 1 277 ? -9.308 -19.119 18.383 1.00 95.62 277 ARG A C 1
ATOM 1928 O O . ARG A 1 277 ? -10.326 -18.447 18.507 1.00 95.62 277 ARG A O 1
ATOM 1935 N N . PRO A 1 278 ? -9.001 -20.100 19.260 1.00 96.19 278 PRO A N 1
ATOM 1936 C CA . PRO A 1 278 ? -9.908 -20.458 20.351 1.00 96.19 278 PRO A CA 1
ATOM 1937 C C . PRO A 1 278 ? -10.154 -19.300 21.319 1.00 96.19 278 PRO A C 1
ATOM 1939 O O . PRO A 1 278 ? -11.278 -19.110 21.761 1.00 96.19 278 PRO A O 1
ATOM 1942 N N . TRP A 1 279 ? -9.116 -18.512 2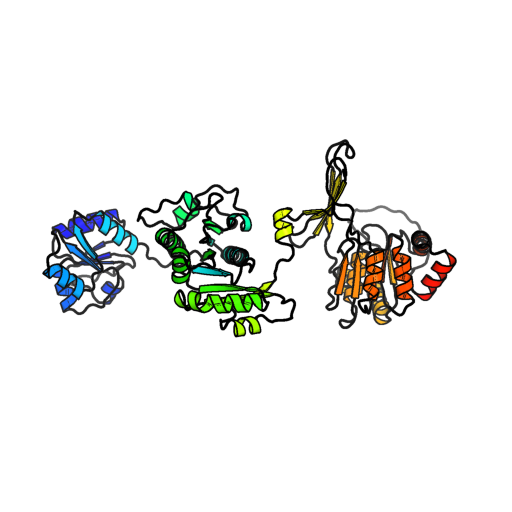1.607 1.00 95.81 279 TRP A N 1
ATOM 1943 C CA . TRP A 1 279 ? -9.229 -17.327 22.454 1.00 95.81 279 TRP A CA 1
ATOM 1944 C C . TRP A 1 279 ? -10.050 -16.231 21.767 1.00 95.81 279 TRP A C 1
ATOM 1946 O O . TRP A 1 279 ? -11.002 -15.732 22.353 1.00 95.81 279 TRP A O 1
ATOM 1956 N N . VAL A 1 280 ? -9.760 -15.930 20.497 1.00 95.44 280 VAL A N 1
ATOM 1957 C CA . VAL A 1 280 ? -10.503 -14.902 19.750 1.00 95.44 280 VAL A CA 1
ATOM 1958 C C . VAL A 1 280 ? -11.989 -15.258 19.623 1.00 95.44 280 VAL A C 1
ATOM 1960 O O . VAL A 1 280 ? -12.835 -14.405 19.864 1.00 95.44 280 VAL A O 1
ATOM 1963 N N . LEU A 1 281 ? -12.317 -16.521 19.321 1.00 92.44 281 LEU A N 1
ATOM 1964 C CA . LEU A 1 281 ? -13.707 -16.991 19.246 1.00 92.44 281 LEU A CA 1
ATOM 1965 C C . LEU A 1 281 ? -14.414 -17.010 20.604 1.00 92.44 281 LEU A C 1
ATOM 1967 O O . LEU A 1 281 ? -15.634 -16.869 20.642 1.00 92.44 281 LEU A O 1
ATOM 1971 N N . ALA A 1 282 ? -13.673 -17.202 21.700 1.00 91.44 282 ALA A N 1
ATOM 1972 C CA . ALA A 1 282 ? -14.233 -17.120 23.045 1.00 91.44 282 ALA A CA 1
ATOM 1973 C C . ALA A 1 282 ? -14.635 -15.683 23.405 1.00 91.44 282 ALA A C 1
ATOM 1975 O O . ALA A 1 282 ? -15.634 -15.504 24.093 1.00 91.44 282 ALA A O 1
ATOM 1976 N N . CYS A 1 283 ? -13.894 -14.681 22.919 1.00 92.50 283 CYS A N 1
ATOM 1977 C CA . CYS A 1 283 ? -14.267 -13.274 23.061 1.00 92.50 283 CYS A CA 1
ATOM 1978 C C . CYS A 1 283 ? -15.376 -12.872 22.083 1.00 92.50 283 CYS A C 1
ATOM 1980 O O . CYS A 1 283 ? -16.298 -12.168 22.469 1.00 92.50 283 CYS A O 1
ATOM 1982 N N . ASN A 1 284 ? -15.296 -13.302 20.818 1.00 91.56 284 ASN A N 1
ATOM 1983 C CA . ASN A 1 284 ? -16.271 -12.919 19.803 1.00 91.56 284 ASN A CA 1
ATOM 1984 C C . ASN A 1 284 ? -16.482 -14.014 18.738 1.00 91.56 284 ASN A C 1
ATOM 1986 O O . ASN A 1 284 ? -15.571 -14.314 17.954 1.00 91.56 284 ASN A O 1
ATOM 1990 N N . PRO A 1 285 ? -17.693 -14.590 18.631 1.00 90.31 285 PRO A N 1
ATOM 1991 C CA . PRO A 1 285 ? -17.972 -15.630 17.647 1.00 90.31 285 PRO A CA 1
ATOM 1992 C C . PRO A 1 285 ? -18.003 -15.104 16.204 1.00 90.31 285 PRO A C 1
ATOM 1994 O O . PRO A 1 285 ? -17.802 -15.890 15.276 1.00 90.31 285 PRO A O 1
ATOM 1997 N N . ASN A 1 286 ? -18.223 -13.801 15.983 1.00 94.56 286 ASN A N 1
ATOM 1998 C CA . ASN A 1 286 ? -18.193 -13.202 14.652 1.00 94.56 286 ASN A CA 1
ATOM 1999 C C . ASN A 1 286 ? -16.757 -12.847 14.248 1.00 94.56 286 ASN A C 1
ATOM 2001 O O . ASN A 1 286 ? -16.360 -11.684 14.182 1.00 94.56 286 ASN A O 1
ATOM 2005 N N . THR A 1 287 ? -15.964 -13.884 13.992 1.00 97.31 287 THR A N 1
ATOM 2006 C CA . THR A 1 287 ? -14.557 -13.760 13.609 1.00 97.31 287 THR A CA 1
ATOM 2007 C C . THR A 1 287 ? -14.333 -14.303 12.203 1.00 97.31 287 THR A C 1
ATOM 2009 O O . THR A 1 287 ? -14.763 -15.409 11.875 1.00 97.31 287 THR A O 1
ATOM 2012 N N . GLY A 1 288 ? -13.588 -13.566 11.380 1.00 97.75 288 GLY A N 1
ATOM 2013 C CA . GLY A 1 288 ? -13.127 -14.027 10.073 1.00 97.75 288 GLY A CA 1
ATOM 2014 C C . GLY A 1 288 ? -11.653 -13.724 9.821 1.00 97.75 288 GLY A C 1
ATOM 2015 O O . GLY A 1 288 ? -10.992 -13.041 10.603 1.00 97.75 288 GLY A O 1
ATOM 2016 N N . VAL A 1 289 ? -11.113 -14.262 8.728 1.00 98.25 289 VAL A N 1
ATOM 2017 C CA . VAL A 1 289 ? -9.685 -14.169 8.399 1.00 98.25 289 VAL A CA 1
ATOM 2018 C C . VAL A 1 289 ? -9.438 -13.325 7.151 1.00 98.25 289 VAL A C 1
ATOM 2020 O O . VAL A 1 289 ? -10.101 -13.487 6.123 1.00 98.25 289 VAL A O 1
ATOM 2023 N N . VAL A 1 290 ? -8.435 -12.451 7.222 1.00 98.12 290 VAL A N 1
ATOM 2024 C CA . VAL A 1 290 ? -7.862 -11.755 6.065 1.00 98.12 290 VAL A CA 1
ATOM 2025 C C . VAL A 1 290 ? -6.488 -12.328 5.775 1.00 98.12 290 VAL A C 1
ATOM 2027 O O . VAL A 1 290 ? -5.612 -12.368 6.642 1.00 98.12 290 VAL A O 1
ATOM 2030 N N . VAL A 1 291 ? -6.286 -12.767 4.533 1.00 96.50 291 VAL A N 1
ATOM 2031 C CA . VAL A 1 291 ? -5.045 -13.429 4.130 1.00 96.50 291 VAL A CA 1
ATOM 2032 C C . VAL A 1 291 ? -4.155 -12.484 3.334 1.00 96.50 291 VAL A C 1
ATOM 2034 O O . VAL A 1 291 ? -4.539 -11.997 2.271 1.00 96.50 291 VAL A O 1
ATOM 2037 N N . ARG A 1 292 ? -2.925 -12.268 3.808 1.00 92.62 292 ARG A N 1
ATOM 2038 C CA . ARG A 1 292 ? -1.910 -11.478 3.101 1.00 92.62 292 ARG A CA 1
ATOM 2039 C C . ARG A 1 292 ? -1.023 -12.378 2.235 1.00 92.62 292 ARG A C 1
ATOM 2041 O O . ARG A 1 292 ? -0.190 -13.111 2.762 1.00 92.62 292 ARG A O 1
ATOM 2048 N N . GLY A 1 293 ? -1.171 -12.310 0.913 1.00 85.12 293 GLY A N 1
ATOM 2049 C CA . GLY A 1 293 ? -0.413 -13.110 -0.065 1.00 85.12 293 GLY A CA 1
ATOM 2050 C C . GLY A 1 293 ? 0.156 -12.261 -1.209 1.00 85.12 293 GLY A C 1
ATOM 2051 O O . GLY A 1 293 ? -0.152 -11.087 -1.281 1.00 85.12 293 GLY A O 1
ATOM 2052 N N . PRO A 1 294 ? 0.942 -12.799 -2.150 1.00 73.94 294 PRO A N 1
ATOM 2053 C CA . PRO A 1 294 ? 1.036 -14.213 -2.471 1.00 73.94 294 PRO A CA 1
ATOM 2054 C C . PRO A 1 294 ? 1.936 -14.980 -1.506 1.00 73.94 294 PRO A C 1
ATOM 2056 O O . PRO A 1 294 ? 2.876 -14.437 -0.929 1.00 73.94 294 PRO A O 1
ATOM 2059 N N . SER A 1 295 ? 1.629 -16.264 -1.342 1.00 76.19 295 SER A N 1
ATOM 2060 C CA . SER A 1 295 ? 2.504 -17.198 -0.647 1.00 76.19 295 SER A CA 1
ATOM 2061 C C . SER A 1 295 ? 3.770 -17.453 -1.467 1.00 76.19 295 SER A C 1
ATOM 2063 O O . SER A 1 295 ? 3.642 -17.754 -2.657 1.00 76.19 295 SER A O 1
ATOM 2065 N N . PRO A 1 296 ? 4.968 -17.459 -0.854 1.00 67.38 296 PRO A N 1
ATOM 2066 C CA . PRO A 1 296 ? 6.172 -17.968 -1.510 1.00 67.38 296 PRO A CA 1
ATOM 2067 C C . PRO A 1 296 ? 6.020 -19.419 -1.999 1.00 67.38 296 PRO A C 1
ATOM 2069 O O . PRO A 1 296 ? 6.634 -19.799 -2.988 1.00 67.38 296 PRO A O 1
ATOM 2072 N N . GLY A 1 297 ? 5.188 -20.222 -1.321 1.00 74.69 297 GLY A N 1
ATOM 2073 C CA . GLY A 1 297 ? 4.935 -21.633 -1.633 1.00 74.69 297 GLY A CA 1
ATOM 2074 C C . GLY A 1 297 ? 3.628 -21.898 -2.385 1.00 74.69 297 GLY A C 1
ATOM 2075 O O . GLY A 1 297 ? 3.209 -23.047 -2.469 1.00 74.69 297 GLY A O 1
ATOM 2076 N N . GLY A 1 298 ? 2.948 -20.863 -2.888 1.00 83.25 298 GLY A N 1
ATOM 2077 C CA . GLY A 1 298 ? 1.711 -21.017 -3.665 1.00 83.25 298 GLY A CA 1
ATOM 2078 C C . GLY A 1 298 ? 0.426 -21.283 -2.864 1.00 83.25 298 GLY A C 1
ATOM 2079 O O . GLY A 1 298 ? -0.620 -21.454 -3.487 1.00 83.25 298 GLY A O 1
ATOM 2080 N N . LEU A 1 299 ? 0.465 -21.261 -1.522 1.00 87.56 299 LEU A N 1
ATOM 2081 C CA . LEU A 1 299 ? -0.734 -21.340 -0.672 1.00 87.56 299 LEU A CA 1
ATOM 2082 C C . LEU A 1 299 ? -1.735 -20.233 -1.024 1.00 87.56 299 LEU A C 1
ATOM 2084 O O . LEU A 1 299 ? -1.420 -19.038 -0.975 1.00 87.56 299 LEU A O 1
ATOM 2088 N N . ARG A 1 300 ? -2.962 -20.635 -1.353 1.00 92.62 300 ARG A N 1
ATOM 2089 C CA . ARG A 1 300 ? -4.061 -19.730 -1.696 1.00 92.62 300 ARG A CA 1
ATOM 2090 C C . ARG A 1 300 ? -4.810 -19.293 -0.441 1.00 92.62 300 ARG A C 1
ATOM 2092 O O . ARG A 1 300 ? -4.912 -20.032 0.533 1.00 92.62 300 ARG A O 1
ATOM 2099 N N . ALA A 1 301 ? -5.429 -18.115 -0.495 1.00 94.19 301 ALA A N 1
ATOM 2100 C CA . ALA A 1 301 ? -6.197 -17.568 0.627 1.00 94.19 301 ALA A CA 1
ATOM 2101 C C . ALA A 1 301 ? -7.310 -18.509 1.126 1.00 94.19 301 ALA A C 1
ATOM 2103 O O . ALA A 1 301 ? -7.482 -18.675 2.329 1.00 94.19 301 ALA A O 1
ATOM 2104 N N . ALA A 1 302 ? -8.011 -19.186 0.212 1.00 95.25 302 ALA A N 1
ATOM 2105 C CA . ALA A 1 302 ? -9.046 -20.160 0.565 1.00 95.25 302 ALA A CA 1
ATOM 2106 C C . ALA A 1 302 ? -8.493 -21.396 1.301 1.00 95.25 302 ALA A C 1
ATOM 2108 O O . ALA A 1 302 ? -9.181 -21.982 2.131 1.00 95.25 302 ALA A O 1
ATOM 2109 N N . GLU A 1 303 ? -7.255 -21.801 1.011 1.00 95.12 303 GLU A N 1
ATOM 2110 C CA . GLU A 1 303 ? -6.601 -22.919 1.700 1.00 95.12 303 GLU A CA 1
ATOM 2111 C C . GLU A 1 303 ? -6.163 -22.498 3.099 1.00 95.12 303 GLU A C 1
ATOM 2113 O O . GLU A 1 303 ? -6.410 -23.225 4.055 1.00 95.12 303 GLU A O 1
ATOM 2118 N N . VAL A 1 304 ? -5.599 -21.295 3.230 1.00 95.69 304 VAL A N 1
ATOM 2119 C CA . VAL A 1 304 ? -5.249 -20.697 4.525 1.00 95.69 304 VAL A CA 1
ATOM 2120 C C . VAL A 1 304 ? -6.480 -20.595 5.424 1.00 95.69 304 VAL A C 1
ATOM 2122 O O . VAL A 1 304 ? -6.431 -21.042 6.564 1.00 95.69 304 VAL A O 1
ATOM 2125 N N . ALA A 1 305 ? -7.603 -20.088 4.910 1.00 96.69 305 ALA A N 1
ATOM 2126 C CA . ALA A 1 305 ? -8.848 -19.994 5.670 1.00 96.69 305 ALA A CA 1
ATOM 2127 C C . ALA A 1 305 ? -9.355 -21.362 6.154 1.00 96.69 305 ALA A C 1
ATOM 2129 O O . ALA A 1 305 ? -9.774 -21.491 7.300 1.00 96.69 305 ALA A O 1
ATOM 2130 N N . ARG A 1 306 ? -9.228 -22.405 5.323 1.00 96.44 306 ARG A N 1
ATOM 2131 C CA . ARG A 1 306 ? -9.566 -23.783 5.706 1.00 96.44 306 ARG A CA 1
ATOM 2132 C C . ARG A 1 306 ? -8.630 -24.345 6.780 1.00 96.44 306 ARG A C 1
ATOM 2134 O O . ARG A 1 306 ? -9.092 -25.063 7.653 1.00 96.44 306 ARG A O 1
ATOM 2141 N N . ILE A 1 307 ? -7.333 -24.034 6.715 1.00 94.81 307 ILE A N 1
ATOM 2142 C CA . ILE A 1 307 ? -6.343 -24.470 7.717 1.00 94.81 307 ILE A CA 1
ATOM 2143 C C . ILE A 1 307 ? -6.597 -23.789 9.064 1.00 94.81 307 ILE A C 1
ATOM 2145 O O . ILE A 1 307 ? -6.489 -24.426 10.108 1.00 94.81 307 ILE A O 1
ATOM 2149 N N . VAL A 1 308 ? -6.907 -22.493 9.039 1.00 96.12 308 VAL A N 1
ATOM 2150 C CA . VAL A 1 308 ? -7.219 -21.718 10.244 1.00 96.12 308 VAL A CA 1
ATOM 2151 C C . VAL A 1 308 ? -8.613 -22.060 10.776 1.00 96.12 308 VAL A C 1
ATOM 2153 O O . VAL A 1 308 ? -8.848 -21.888 11.964 1.00 96.12 308 VAL A O 1
ATOM 2156 N N . ASP A 1 309 ? -9.501 -22.588 9.931 1.00 97.12 309 ASP A N 1
ATOM 2157 C CA . ASP A 1 309 ? -10.893 -22.908 10.253 1.00 97.12 309 ASP A CA 1
ATOM 2158 C C . ASP A 1 309 ? -11.673 -21.651 10.687 1.00 97.12 309 ASP A C 1
ATOM 2160 O O . ASP A 1 309 ? -12.248 -21.563 11.773 1.00 97.12 309 ASP A O 1
ATOM 2164 N N . LEU A 1 310 ? -11.612 -20.633 9.818 1.00 97.31 310 LEU A N 1
ATOM 2165 C CA . LEU A 1 310 ? -12.340 -19.364 9.907 1.00 97.31 310 LEU A CA 1
ATOM 2166 C C . LEU A 1 310 ? -12.847 -18.942 8.515 1.00 97.31 310 LEU A C 1
ATOM 2168 O O . LEU A 1 310 ? -12.199 -19.250 7.508 1.00 97.31 310 LEU A O 1
ATOM 2172 N N . PRO A 1 311 ? -13.967 -18.201 8.424 1.00 97.75 311 PRO A N 1
ATOM 2173 C CA . PRO A 1 311 ? -14.468 -17.690 7.154 1.00 97.75 311 PRO A CA 1
ATOM 2174 C C . PRO A 1 311 ? -13.476 -16.699 6.530 1.00 97.75 311 PRO A C 1
ATOM 2176 O O . PRO A 1 311 ? -12.988 -15.781 7.191 1.00 97.75 311 PRO A O 1
ATOM 2179 N N . LEU A 1 312 ? -13.178 -16.880 5.239 1.00 97.69 312 LEU A N 1
ATOM 2180 C CA . LEU A 1 312 ? -12.329 -15.961 4.480 1.00 97.69 312 LEU A CA 1
ATOM 2181 C C . LEU A 1 312 ? -13.091 -14.661 4.203 1.00 97.69 312 LEU A C 1
ATOM 2183 O O . LEU A 1 312 ? -14.050 -14.672 3.436 1.00 97.69 312 LEU A O 1
ATOM 2187 N N . LEU A 1 313 ? -12.628 -13.550 4.774 1.00 97.25 313 LEU A N 1
ATOM 2188 C CA . LEU A 1 313 ? -13.216 -12.226 4.555 1.00 97.25 313 LEU A CA 1
ATOM 2189 C C . LEU A 1 313 ? -12.644 -11.563 3.301 1.00 97.25 313 LEU A C 1
ATOM 2191 O O . LEU A 1 313 ? -13.384 -11.087 2.445 1.00 97.25 313 LEU A O 1
ATOM 2195 N N . ALA A 1 314 ? -11.313 -11.537 3.183 1.00 95.19 314 ALA A N 1
ATOM 2196 C CA . ALA A 1 314 ? -10.621 -10.925 2.055 1.00 95.19 314 ALA A CA 1
ATOM 2197 C C . ALA A 1 314 ? -9.201 -11.478 1.878 1.00 95.19 314 ALA A C 1
ATOM 2199 O O . ALA A 1 314 ? -8.618 -12.093 2.776 1.00 95.19 314 ALA A O 1
ATOM 2200 N N . ALA A 1 315 ? -8.618 -11.207 0.711 1.00 92.12 315 ALA A N 1
ATOM 2201 C CA . ALA A 1 315 ? -7.197 -11.388 0.455 1.00 92.12 315 ALA A CA 1
ATOM 2202 C C . ALA A 1 315 ? -6.560 -10.039 0.105 1.00 92.12 315 ALA A C 1
ATOM 2204 O O . ALA A 1 315 ? -7.093 -9.294 -0.714 1.00 92.12 315 ALA A O 1
ATOM 2205 N N . MET A 1 316 ? -5.404 -9.742 0.697 1.00 89.31 316 MET A N 1
ATOM 2206 C CA . MET A 1 316 ? -4.649 -8.510 0.455 1.00 89.31 316 MET A CA 1
ATOM 2207 C C . MET A 1 316 ? -3.223 -8.817 -0.009 1.00 89.31 316 MET A C 1
ATOM 2209 O O . MET A 1 316 ? -2.664 -9.866 0.320 1.00 89.31 316 MET A O 1
ATOM 2213 N N . ARG A 1 317 ? -2.613 -7.892 -0.759 1.00 83.00 317 ARG A N 1
ATOM 2214 C CA . ARG A 1 317 ? -1.204 -8.000 -1.165 1.00 83.00 317 ARG A CA 1
ATOM 2215 C C . ARG A 1 317 ? -0.279 -7.314 -0.157 1.00 83.00 317 ARG A C 1
ATOM 2217 O O . ARG A 1 317 ? -0.667 -6.283 0.389 1.00 83.00 317 ARG A O 1
ATOM 2224 N N . PRO A 1 318 ? 0.934 -7.835 0.120 1.00 73.88 318 PRO A N 1
ATOM 2225 C CA . PRO A 1 318 ? 1.931 -7.070 0.842 1.00 73.88 318 PRO A CA 1
ATOM 2226 C C . PRO A 1 318 ? 2.378 -5.899 -0.031 1.00 73.88 318 PRO A C 1
ATOM 2228 O O . PRO A 1 318 ? 2.529 -6.033 -1.246 1.00 73.88 318 PRO A O 1
ATOM 2231 N N . HIS A 1 319 ? 2.653 -4.769 0.606 1.00 68.81 319 HIS A N 1
ATOM 2232 C CA . HIS A 1 319 ? 3.316 -3.650 -0.042 1.00 68.81 319 HIS A CA 1
ATOM 2233 C C . HIS A 1 319 ? 4.829 -3.812 0.159 1.00 68.81 319 HIS A C 1
ATOM 2235 O O . HIS A 1 319 ? 5.371 -3.410 1.187 1.00 68.81 319 HIS A O 1
ATOM 2241 N N . SER A 1 320 ? 5.509 -4.469 -0.788 1.00 58.47 320 SER A N 1
ATOM 2242 C CA . SER A 1 320 ? 6.904 -4.931 -0.640 1.00 58.47 320 SER A CA 1
ATOM 2243 C C . SER A 1 320 ? 7.938 -3.821 -0.408 1.00 58.47 320 SER A C 1
ATOM 2245 O O . SER A 1 320 ? 9.045 -4.130 0.011 1.00 58.47 320 SER A O 1
ATOM 2247 N N . GLY A 1 321 ? 7.576 -2.555 -0.632 1.00 57.12 321 GLY A N 1
ATOM 2248 C CA . GLY A 1 321 ? 8.415 -1.387 -0.347 1.00 57.12 321 GLY A CA 1
ATOM 2249 C C . GLY A 1 321 ? 7.929 -0.501 0.802 1.00 57.12 321 GLY A C 1
ATOM 2250 O O . GLY A 1 321 ? 8.477 0.573 0.972 1.00 57.12 321 GLY A O 1
ATOM 2251 N N . LEU A 1 322 ? 6.898 -0.881 1.573 1.00 64.38 322 LEU A N 1
ATOM 2252 C CA . LEU A 1 322 ? 6.309 0.030 2.572 1.00 64.38 322 LEU A CA 1
ATOM 2253 C C . LEU A 1 322 ? 7.307 0.455 3.657 1.00 64.38 322 LEU A C 1
ATOM 2255 O O . LEU A 1 322 ? 7.370 1.632 3.976 1.00 64.38 322 LEU A O 1
ATOM 2259 N N . ALA A 1 323 ? 8.104 -0.476 4.188 1.00 63.44 323 ALA A N 1
ATOM 2260 C CA . ALA A 1 323 ? 9.124 -0.143 5.185 1.00 63.44 323 ALA A CA 1
ATOM 2261 C C . ALA A 1 323 ? 10.168 0.830 4.616 1.00 63.44 323 ALA A C 1
ATOM 2263 O O . ALA A 1 323 ? 10.469 1.841 5.234 1.00 63.44 323 ALA A O 1
ATOM 2264 N N . GLU A 1 324 ? 10.644 0.579 3.395 1.00 59.84 324 GLU A N 1
ATOM 2265 C CA . GLU A 1 324 ? 11.613 1.453 2.729 1.00 59.84 324 GLU A CA 1
ATOM 2266 C C . GLU A 1 324 ? 11.018 2.832 2.394 1.00 59.84 324 GLU A C 1
ATOM 2268 O O . GLU A 1 324 ? 11.688 3.850 2.545 1.00 59.84 324 GLU A O 1
ATOM 2273 N N . VAL A 1 325 ? 9.743 2.885 1.998 1.00 60.22 325 VAL A N 1
ATOM 2274 C CA . VAL A 1 325 ? 9.006 4.135 1.767 1.00 60.22 325 VAL A CA 1
ATOM 2275 C C . VAL A 1 325 ? 8.834 4.919 3.067 1.00 60.22 325 VAL A C 1
ATOM 2277 O O . VAL A 1 325 ? 9.039 6.127 3.044 1.00 60.22 325 VAL A O 1
ATOM 2280 N N . LEU A 1 326 ? 8.500 4.264 4.183 1.00 59.78 326 LEU A N 1
ATOM 2281 C CA . LEU A 1 326 ? 8.358 4.915 5.490 1.00 59.78 326 LEU A CA 1
ATOM 2282 C C . LEU A 1 326 ? 9.703 5.431 6.016 1.00 59.78 326 LEU A C 1
ATOM 2284 O O . LEU A 1 326 ? 9.780 6.557 6.490 1.00 59.78 326 LEU A O 1
ATOM 2288 N N . GLU A 1 327 ? 10.776 4.650 5.883 1.00 64.12 327 GLU A N 1
ATOM 2289 C CA . GLU A 1 327 ? 12.113 5.045 6.347 1.00 64.12 327 GLU A CA 1
ATOM 2290 C C . GLU A 1 327 ? 12.745 6.154 5.497 1.00 64.12 327 GLU A C 1
ATOM 2292 O O . GLU A 1 327 ? 13.558 6.930 5.997 1.00 64.12 327 GLU A O 1
ATOM 2297 N N . ARG A 1 328 ? 12.411 6.224 4.202 1.00 59.31 328 ARG A N 1
ATOM 2298 C CA . ARG A 1 328 ? 13.070 7.127 3.242 1.00 59.31 328 ARG A CA 1
ATOM 2299 C C . ARG A 1 328 ? 12.131 8.143 2.596 1.00 59.31 328 ARG A C 1
ATOM 2301 O O . ARG A 1 328 ? 12.515 8.786 1.623 1.00 59.31 328 ARG A O 1
ATOM 2308 N N . GLY A 1 329 ? 10.891 8.266 3.068 1.00 56.31 329 GLY A N 1
ATOM 2309 C CA . GLY A 1 329 ? 9.879 9.146 2.469 1.00 56.31 329 GLY A CA 1
ATOM 2310 C C . GLY A 1 329 ? 9.608 8.848 0.986 1.00 56.31 329 GLY A C 1
ATOM 2311 O O . GLY A 1 329 ? 9.376 9.762 0.199 1.00 56.31 329 GLY A O 1
ATOM 2312 N N . GLY A 1 330 ? 9.719 7.581 0.576 1.00 55.22 330 GLY A N 1
ATOM 2313 C CA . GLY A 1 330 ? 9.581 7.153 -0.822 1.00 55.22 330 GLY A CA 1
ATOM 2314 C C . GLY A 1 330 ? 10.803 7.400 -1.718 1.00 55.22 330 GLY A C 1
ATOM 2315 O O . GLY A 1 330 ? 10.738 7.082 -2.910 1.00 55.22 330 GLY A O 1
ATOM 2316 N N . LEU A 1 331 ? 11.915 7.918 -1.175 1.00 60.09 331 LEU A N 1
ATOM 2317 C CA . LEU A 1 331 ? 13.175 8.116 -1.895 1.00 60.09 331 LEU A CA 1
ATOM 2318 C C . LEU A 1 331 ? 14.032 6.845 -1.913 1.00 60.09 331 LEU A C 1
ATOM 2320 O O . LEU A 1 331 ? 14.654 6.456 -0.927 1.00 60.09 331 LEU A O 1
ATOM 2324 N N . LEU A 1 332 ? 14.143 6.242 -3.091 1.00 62.50 332 LEU A N 1
ATOM 2325 C CA . LEU A 1 332 ? 15.091 5.178 -3.395 1.00 62.50 332 LEU A CA 1
ATOM 2326 C C . LEU A 1 332 ? 16.352 5.799 -4.006 1.00 62.50 332 LEU A C 1
ATOM 2328 O O . LEU A 1 332 ? 16.472 5.916 -5.226 1.00 62.50 332 LEU A O 1
ATOM 2332 N N . ALA A 1 333 ? 17.288 6.234 -3.164 1.00 61.59 333 ALA A N 1
ATOM 2333 C CA . ALA A 1 333 ? 18.617 6.663 -3.595 1.00 61.59 333 ALA A CA 1
ATOM 2334 C C . ALA A 1 333 ? 19.616 5.518 -3.370 1.00 61.59 333 ALA A C 1
ATOM 2336 O O . ALA A 1 333 ? 19.786 5.039 -2.250 1.00 61.59 333 ALA A O 1
ATOM 2337 N N . GLY A 1 334 ? 20.265 5.050 -4.441 1.00 59.34 334 GLY A N 1
ATOM 2338 C CA . GLY A 1 334 ? 21.211 3.928 -4.365 1.00 59.34 334 GLY A CA 1
ATOM 2339 C C . GLY A 1 334 ? 22.541 4.277 -3.685 1.00 59.34 334 GLY A C 1
ATOM 2340 O O . GLY A 1 334 ? 23.275 3.377 -3.283 1.00 59.34 334 GLY A O 1
ATOM 2341 N N . ARG A 1 335 ? 22.848 5.574 -3.537 1.00 65.56 335 ARG A N 1
ATOM 2342 C CA . ARG A 1 335 ? 24.113 6.083 -2.986 1.00 65.56 335 ARG A CA 1
ATOM 2343 C C . ARG A 1 335 ? 23.863 7.132 -1.904 1.00 65.56 335 ARG A C 1
ATOM 2345 O O . ARG A 1 335 ? 22.784 7.718 -1.832 1.00 65.56 335 ARG A O 1
ATOM 2352 N N . ARG A 1 336 ? 24.881 7.366 -1.073 1.00 69.50 336 ARG A N 1
ATOM 2353 C CA . ARG A 1 336 ? 24.911 8.506 -0.152 1.00 69.50 336 ARG A CA 1
ATOM 2354 C C . ARG A 1 336 ? 24.994 9.810 -0.942 1.00 69.50 336 ARG A C 1
ATOM 2356 O O . ARG A 1 336 ? 25.594 9.842 -2.012 1.00 69.50 336 ARG A O 1
ATOM 2363 N N . LEU A 1 337 ? 24.387 10.854 -0.389 1.00 74.56 337 LEU A N 1
ATOM 2364 C CA . LEU A 1 337 ? 24.506 12.226 -0.862 1.00 74.56 337 LEU A CA 1
ATOM 2365 C C . LEU A 1 337 ? 25.126 13.044 0.273 1.00 74.56 337 LEU A C 1
ATOM 2367 O O . LEU A 1 337 ? 24.435 13.410 1.221 1.00 74.56 337 LEU A O 1
ATOM 2371 N N . ASP A 1 338 ? 26.436 13.250 0.203 1.00 78.69 338 ASP A N 1
ATOM 2372 C CA . ASP A 1 338 ? 27.239 13.960 1.202 1.00 78.69 338 ASP A CA 1
ATOM 2373 C C . ASP A 1 338 ? 28.424 14.671 0.523 1.00 78.69 338 ASP A C 1
ATOM 2375 O O . ASP A 1 338 ? 28.524 14.694 -0.702 1.00 78.69 338 ASP A O 1
ATOM 2379 N N . GLU A 1 339 ? 29.321 15.287 1.294 1.00 73.50 339 GLU A N 1
ATOM 2380 C CA . GLU A 1 339 ? 30.472 16.009 0.729 1.00 73.50 339 GLU A CA 1
ATOM 2381 C C . GLU A 1 339 ? 31.450 15.100 -0.039 1.00 73.50 339 GLU A C 1
ATOM 2383 O O . GLU A 1 339 ? 32.111 15.563 -0.969 1.00 73.50 339 GLU A O 1
ATOM 2388 N N . ALA A 1 340 ? 31.539 13.810 0.311 1.00 77.69 340 ALA A N 1
ATOM 2389 C CA . ALA A 1 340 ? 32.417 12.853 -0.362 1.00 77.69 340 ALA A CA 1
ATOM 2390 C C . ALA A 1 340 ? 31.786 12.296 -1.651 1.00 77.69 340 ALA A C 1
ATOM 2392 O O . ALA A 1 340 ? 32.498 12.000 -2.612 1.00 77.69 340 ALA A O 1
ATOM 2393 N N . GLN A 1 341 ? 30.454 12.190 -1.692 1.00 81.25 341 GLN A N 1
ATOM 2394 C CA . GLN A 1 341 ? 29.659 11.823 -2.864 1.00 81.25 341 GLN A CA 1
ATOM 2395 C C . GLN A 1 341 ? 28.625 12.934 -3.149 1.00 81.25 341 GLN A C 1
ATOM 2397 O O . GLN A 1 341 ? 27.440 12.780 -2.835 1.00 81.25 341 GLN A O 1
ATOM 2402 N N . PRO A 1 342 ? 29.040 14.060 -3.770 1.00 84.56 342 PRO A N 1
ATOM 2403 C CA . PRO A 1 342 ? 28.214 15.264 -3.882 1.00 84.56 342 PRO A CA 1
ATOM 2404 C C . PRO A 1 342 ? 27.173 15.194 -5.003 1.00 84.56 342 PRO A C 1
ATOM 2406 O O . PRO A 1 342 ? 26.591 16.212 -5.358 1.00 84.56 342 PRO A O 1
ATOM 2409 N N . TRP A 1 343 ? 26.918 14.017 -5.578 1.00 86.88 343 TRP A N 1
ATOM 2410 C CA . TRP A 1 343 ? 25.787 13.792 -6.473 1.00 86.88 343 TRP A CA 1
ATOM 2411 C C . TRP A 1 343 ? 25.218 12.387 -6.317 1.00 86.88 343 TRP A C 1
ATOM 2413 O O . TRP A 1 343 ? 25.945 11.430 -6.024 1.00 86.88 343 TRP A O 1
ATOM 2423 N N . VAL A 1 344 ? 23.919 12.258 -6.578 1.00 84.75 344 VAL A N 1
ATOM 2424 C CA . VAL A 1 344 ? 23.209 10.980 -6.545 1.00 84.75 344 VAL A CA 1
ATOM 2425 C C . VAL A 1 344 ? 22.106 10.929 -7.594 1.00 84.75 344 VAL A C 1
ATOM 2427 O O . VAL A 1 344 ? 21.406 11.912 -7.834 1.00 84.75 344 VAL A O 1
ATOM 2430 N N . ASP A 1 345 ? 21.929 9.746 -8.174 1.00 81.94 345 ASP A N 1
ATOM 2431 C CA . ASP A 1 345 ? 20.731 9.373 -8.914 1.00 81.94 345 ASP A CA 1
ATOM 2432 C C . ASP A 1 345 ? 19.819 8.536 -8.012 1.00 81.94 345 ASP A C 1
ATOM 2434 O O . ASP A 1 345 ? 20.264 7.624 -7.307 1.00 81.94 345 ASP A O 1
ATOM 2438 N N . GLY A 1 346 ? 18.527 8.837 -8.041 1.00 77.62 346 GLY A N 1
ATOM 2439 C CA . GLY A 1 346 ? 17.513 8.145 -7.262 1.00 77.62 346 GLY A CA 1
ATOM 2440 C C . GLY A 1 346 ? 16.172 8.080 -7.977 1.00 77.62 346 GLY A C 1
ATOM 2441 O O . GLY A 1 346 ? 15.979 8.617 -9.072 1.00 77.62 346 GLY A O 1
ATOM 2442 N N . GLN A 1 347 ? 15.225 7.399 -7.348 1.00 76.75 347 GLN A N 1
ATOM 2443 C CA . GLN A 1 347 ? 13.840 7.341 -7.791 1.00 76.75 347 GLN A CA 1
ATOM 2444 C C . GLN A 1 347 ? 12.916 7.623 -6.612 1.00 76.75 347 GLN A C 1
ATOM 2446 O O . GLN A 1 347 ? 13.054 7.027 -5.550 1.00 76.75 347 GLN A O 1
ATOM 2451 N N . LEU A 1 348 ? 11.960 8.523 -6.807 1.00 75.75 348 LEU A N 1
ATOM 2452 C CA . LEU A 1 348 ? 10.844 8.724 -5.897 1.00 75.75 348 LEU A CA 1
ATOM 2453 C C . LEU A 1 348 ? 9.691 7.831 -6.359 1.00 75.75 348 LEU A C 1
ATOM 2455 O O . LEU A 1 348 ? 9.266 7.885 -7.519 1.00 75.75 348 LEU A O 1
ATOM 2459 N N . THR A 1 349 ? 9.201 7.001 -5.447 1.00 72.06 349 THR A N 1
ATOM 2460 C CA . THR A 1 349 ? 8.052 6.110 -5.652 1.00 72.06 349 THR A CA 1
ATOM 2461 C C . THR A 1 349 ? 6.943 6.459 -4.660 1.00 72.06 349 THR A C 1
ATOM 2463 O O . THR A 1 349 ? 7.178 7.174 -3.692 1.00 72.06 349 THR A O 1
ATOM 2466 N N . GLY A 1 350 ? 5.710 6.013 -4.917 1.00 64.12 350 GLY A N 1
ATOM 2467 C CA . GLY A 1 350 ? 4.562 6.322 -4.051 1.00 64.12 350 GLY A CA 1
ATOM 2468 C C . GLY A 1 350 ? 3.940 7.708 -4.270 1.00 64.12 350 GLY A C 1
ATOM 2469 O O . GLY A 1 350 ? 2.965 8.048 -3.607 1.00 64.12 350 GLY A O 1
ATOM 2470 N N . ILE A 1 351 ? 4.439 8.493 -5.233 1.00 66.62 351 ILE A N 1
ATOM 2471 C CA . ILE A 1 351 ? 3.831 9.763 -5.655 1.00 66.62 351 ILE A CA 1
ATOM 2472 C C . ILE A 1 351 ? 2.767 9.468 -6.727 1.00 66.62 351 ILE A C 1
ATOM 2474 O O . ILE A 1 351 ? 3.000 9.589 -7.934 1.00 66.62 351 ILE A O 1
ATOM 2478 N N . GLY A 1 352 ? 1.588 9.025 -6.282 1.00 67.69 352 GLY A N 1
ATOM 2479 C CA . GLY A 1 352 ? 0.502 8.607 -7.175 1.00 67.69 352 GLY A CA 1
ATOM 2480 C C . GLY A 1 352 ? 0.898 7.406 -8.058 1.00 67.69 352 GLY A C 1
ATOM 2481 O O . GLY A 1 352 ? 1.622 6.526 -7.596 1.00 67.69 352 GLY A O 1
ATOM 2482 N N . PRO A 1 353 ? 0.449 7.333 -9.328 1.00 65.25 353 PRO A N 1
ATOM 2483 C CA . PRO A 1 353 ? 0.781 6.223 -10.229 1.00 65.25 353 PRO A CA 1
ATOM 2484 C C . PRO A 1 353 ? 2.152 6.369 -10.917 1.00 65.25 353 PRO A C 1
ATOM 2486 O O . PRO A 1 353 ? 2.467 5.584 -11.812 1.00 65.25 353 PRO A O 1
ATOM 2489 N N . PHE A 1 354 ? 2.946 7.390 -10.576 1.00 70.12 354 PHE A N 1
ATOM 2490 C CA . PHE A 1 354 ? 4.169 7.732 -11.300 1.00 70.12 354 PHE A CA 1
ATOM 2491 C C . PHE A 1 354 ? 5.429 7.374 -10.510 1.00 70.12 354 PHE A C 1
ATOM 2493 O O . PHE A 1 354 ? 5.471 7.451 -9.283 1.00 70.12 354 PHE A O 1
ATOM 2500 N N . THR A 1 355 ? 6.492 7.054 -11.242 1.00 75.62 355 THR A N 1
ATOM 2501 C CA . THR A 1 355 ? 7.856 7.019 -10.707 1.00 75.62 355 THR A CA 1
ATOM 2502 C C . THR A 1 355 ? 8.555 8.300 -11.133 1.00 75.62 355 THR A C 1
ATOM 2504 O O . THR A 1 355 ? 8.469 8.681 -12.296 1.00 75.62 355 THR A O 1
ATOM 2507 N N . VAL A 1 356 ? 9.259 8.984 -10.236 1.00 81.81 356 VAL A N 1
ATOM 2508 C CA . VAL A 1 356 ? 10.008 10.201 -10.586 1.00 81.81 356 VAL A CA 1
ATOM 2509 C C . VAL A 1 356 ? 11.495 9.915 -10.443 1.00 81.81 356 VAL A C 1
ATOM 2511 O O . VAL A 1 356 ? 11.957 9.630 -9.345 1.00 81.81 356 VAL A O 1
ATOM 2514 N N . ARG A 1 357 ? 12.268 9.989 -11.532 1.00 82.19 357 ARG A N 1
ATOM 2515 C CA . ARG A 1 357 ? 13.735 9.983 -11.425 1.00 82.19 357 ARG A CA 1
ATOM 2516 C C . ARG A 1 357 ? 14.182 11.294 -10.798 1.00 82.19 357 ARG A C 1
ATOM 2518 O O . ARG A 1 357 ? 13.738 12.357 -11.225 1.00 82.19 357 ARG A O 1
ATOM 2525 N N . LEU A 1 358 ? 15.072 11.193 -9.828 1.00 86.06 358 LEU A N 1
ATOM 2526 C CA . LEU A 1 358 ? 15.743 12.305 -9.183 1.00 86.06 358 LEU A CA 1
ATOM 2527 C C . LEU A 1 358 ? 17.227 12.241 -9.539 1.00 86.06 358 LEU A C 1
ATOM 2529 O O . LEU A 1 358 ? 17.843 11.189 -9.407 1.00 86.06 358 LEU A O 1
ATOM 2533 N N . HIS A 1 359 ? 17.798 13.374 -9.919 1.00 88.88 359 HIS A N 1
ATOM 2534 C CA . HIS A 1 359 ? 19.235 13.602 -9.874 1.00 88.88 359 HIS A CA 1
ATOM 2535 C C . HIS A 1 359 ? 19.498 14.787 -8.948 1.00 88.88 359 HIS A C 1
ATOM 2537 O O . HIS A 1 359 ? 18.861 15.830 -9.105 1.00 88.88 359 HIS A O 1
ATOM 2543 N N . ALA A 1 360 ? 20.398 14.632 -7.984 1.00 87.75 360 ALA A N 1
ATOM 2544 C CA . ALA A 1 360 ? 20.748 15.679 -7.032 1.00 87.75 360 ALA A CA 1
ATOM 2545 C C . ALA A 1 360 ? 22.251 15.954 -7.059 1.00 87.75 360 ALA A C 1
ATOM 2547 O O . ALA A 1 360 ? 23.032 15.011 -7.156 1.00 87.75 360 ALA A O 1
ATOM 2548 N N . VAL A 1 361 ? 22.644 17.225 -6.934 1.00 87.69 361 VAL A N 1
ATOM 2549 C CA . VAL A 1 361 ? 24.044 17.673 -6.843 1.00 87.69 361 VAL A CA 1
ATOM 2550 C C . VAL A 1 361 ? 24.181 18.691 -5.709 1.00 87.69 361 VAL A C 1
ATOM 2552 O O . VAL A 1 361 ? 23.456 19.683 -5.699 1.00 87.69 361 VAL A O 1
ATOM 2555 N N . LEU A 1 362 ? 25.097 18.462 -4.767 1.00 74.00 362 LEU A N 1
ATOM 2556 C CA . LEU A 1 362 ? 25.373 19.326 -3.616 1.00 74.00 362 LEU A CA 1
ATOM 2557 C C . LEU A 1 362 ? 26.435 20.402 -3.924 1.00 74.00 362 LEU A C 1
ATOM 2559 O O . LEU A 1 362 ? 27.283 20.220 -4.805 1.00 74.00 362 LEU A O 1
ATOM 2563 N N . PRO A 1 363 ? 26.455 21.515 -3.171 1.00 64.69 363 PRO A N 1
ATOM 2564 C CA . PRO A 1 363 ? 27.610 22.407 -3.100 1.00 64.69 363 PRO A CA 1
ATOM 2565 C C . PRO A 1 363 ? 28.867 21.683 -2.575 1.00 64.69 363 PRO A C 1
ATOM 2567 O O . PRO A 1 363 ? 28.736 20.738 -1.799 1.00 64.69 363 PRO A O 1
ATOM 2570 N N . PRO A 1 364 ? 30.084 22.117 -2.955 1.00 81.38 364 PRO A N 1
ATOM 2571 C CA . PRO A 1 364 ? 30.387 23.234 -3.854 1.00 81.38 364 PRO A CA 1
ATOM 2572 C C . PRO A 1 364 ? 30.308 22.877 -5.349 1.00 81.38 364 PRO A C 1
ATOM 2574 O O . PRO A 1 364 ? 30.475 23.765 -6.181 1.00 81.38 364 PRO A O 1
ATOM 2577 N N . VAL A 1 365 ? 30.043 21.612 -5.712 1.00 88.25 365 VAL A N 1
ATOM 2578 C CA . VAL A 1 365 ? 29.920 21.189 -7.125 1.00 88.25 365 VAL A CA 1
ATOM 2579 C C . VAL A 1 365 ? 28.788 21.951 -7.815 1.00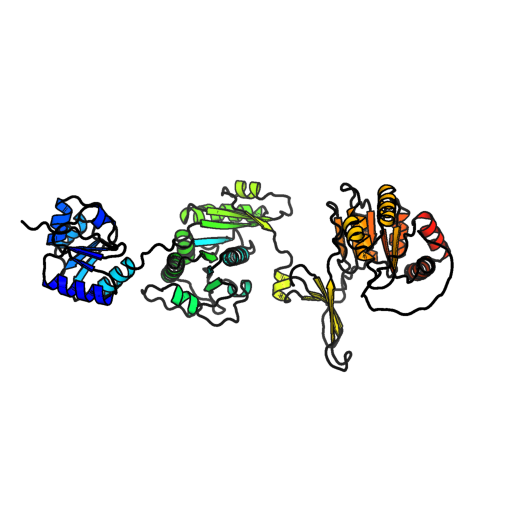 88.25 365 VAL A C 1
ATOM 2581 O O . VAL A 1 365 ? 28.954 22.459 -8.923 1.00 88.25 365 VAL A O 1
ATOM 2584 N N . ALA A 1 366 ? 27.660 22.105 -7.123 1.00 82.81 366 ALA A N 1
ATOM 2585 C CA . ALA A 1 366 ? 26.609 23.033 -7.501 1.00 82.81 366 ALA A CA 1
ATOM 2586 C C . ALA A 1 366 ? 26.837 24.396 -6.820 1.00 82.81 366 ALA A C 1
ATOM 2588 O O . ALA A 1 366 ? 26.364 24.651 -5.713 1.00 82.81 366 ALA A O 1
ATOM 2589 N N . ALA A 1 367 ? 27.586 25.279 -7.488 1.00 78.94 367 ALA A N 1
ATOM 2590 C CA . ALA A 1 367 ? 28.035 26.562 -6.931 1.00 78.94 367 ALA A CA 1
ATOM 2591 C C . ALA A 1 367 ? 26.898 27.496 -6.465 1.00 78.94 367 ALA A C 1
ATOM 2593 O O . ALA A 1 367 ? 27.106 28.327 -5.586 1.00 78.94 367 ALA A O 1
ATOM 2594 N N . ALA A 1 368 ? 25.698 27.360 -7.036 1.00 76.69 368 ALA A N 1
ATOM 2595 C CA . ALA A 1 368 ? 24.525 28.167 -6.693 1.00 76.69 368 ALA A CA 1
ATOM 2596 C C . ALA A 1 368 ? 23.654 27.561 -5.570 1.00 76.69 368 ALA A C 1
ATOM 2598 O O . ALA A 1 368 ? 22.597 28.108 -5.264 1.00 76.69 368 ALA A O 1
ATOM 2599 N N . GLY A 1 369 ? 24.069 26.439 -4.972 1.00 69.44 369 GLY A N 1
ATOM 2600 C CA . GLY A 1 369 ? 23.250 25.659 -4.042 1.00 69.44 369 GLY A CA 1
ATOM 2601 C C . GLY A 1 369 ? 22.855 24.296 -4.613 1.00 69.44 369 GLY A C 1
ATOM 2602 O O . GLY A 1 369 ? 23.066 24.016 -5.793 1.00 69.44 369 GLY A O 1
ATOM 2603 N N . THR A 1 370 ? 22.277 23.437 -3.770 1.00 77.94 370 THR A N 1
ATOM 2604 C CA . THR A 1 370 ? 21.858 22.085 -4.165 1.00 77.94 370 THR A CA 1
ATOM 2605 C C . THR A 1 370 ? 20.919 22.116 -5.368 1.00 77.94 370 THR A C 1
ATOM 2607 O O . THR A 1 370 ? 19.854 22.729 -5.323 1.00 77.94 370 THR A O 1
ATOM 2610 N N . CYS A 1 371 ? 21.297 21.416 -6.433 1.00 86.00 371 CYS A N 1
ATOM 2611 C CA . CYS A 1 371 ? 20.505 21.294 -7.650 1.00 86.00 371 CYS A CA 1
ATOM 2612 C C . CYS A 1 371 ? 19.758 19.961 -7.658 1.00 86.00 371 CYS A C 1
ATOM 2614 O O . CYS A 1 371 ? 20.375 18.912 -7.492 1.00 86.00 371 CYS A O 1
ATOM 2616 N N . LEU A 1 372 ? 18.444 20.001 -7.887 1.00 87.44 372 LEU A N 1
ATOM 2617 C CA . LEU A 1 372 ? 17.594 18.819 -8.035 1.00 87.44 372 LEU A CA 1
ATOM 2618 C C . LEU A 1 372 ? 16.963 18.824 -9.430 1.00 87.44 372 LEU A C 1
ATOM 2620 O O . LEU A 1 372 ? 16.340 19.804 -9.833 1.00 87.44 372 LEU A O 1
ATOM 2624 N N . SER A 1 373 ? 17.099 17.720 -10.157 1.00 87.94 373 SER A N 1
ATOM 2625 C CA . SER A 1 373 ? 16.438 17.482 -11.438 1.00 87.94 373 SER A CA 1
ATOM 2626 C C . SER A 1 373 ? 15.462 16.325 -11.285 1.00 87.94 373 SER A C 1
ATOM 2628 O O . SER A 1 373 ? 15.854 15.210 -10.939 1.00 87.94 373 SER A O 1
ATOM 2630 N N . LEU A 1 374 ? 14.180 16.603 -11.516 1.00 87.00 374 LEU A N 1
ATOM 2631 C CA . LEU A 1 374 ? 13.089 15.645 -11.373 1.00 87.00 374 LEU A CA 1
ATOM 2632 C C . LEU A 1 374 ? 12.503 15.324 -12.746 1.00 87.00 374 LEU A C 1
ATOM 2634 O O . LEU A 1 374 ? 12.025 16.211 -13.452 1.00 87.00 374 LEU A O 1
ATOM 2638 N N . ARG A 1 375 ? 12.490 14.043 -13.115 1.00 84.44 375 ARG A N 1
ATOM 2639 C CA . ARG A 1 375 ? 11.869 13.559 -14.351 1.00 84.44 375 ARG A CA 1
ATOM 2640 C C . ARG A 1 375 ? 10.778 12.552 -14.028 1.00 84.44 375 ARG A C 1
ATOM 2642 O O . ARG A 1 375 ? 11.056 11.423 -13.634 1.00 84.44 375 ARG A O 1
ATOM 2649 N N . VAL A 1 376 ? 9.530 12.956 -14.245 1.00 82.75 376 VAL A N 1
ATOM 2650 C CA . VAL A 1 376 ? 8.367 12.077 -14.091 1.00 82.75 376 VAL A CA 1
ATOM 2651 C C . VAL A 1 376 ? 8.387 11.022 -15.195 1.00 82.75 376 VAL A C 1
ATOM 2653 O O . VAL A 1 376 ? 8.234 11.339 -16.376 1.00 82.75 376 VAL A O 1
ATOM 2656 N N . LEU A 1 377 ? 8.576 9.764 -14.810 1.00 72.75 377 LEU A N 1
ATOM 2657 C CA . LEU A 1 377 ? 8.415 8.613 -15.682 1.00 72.75 377 LEU A CA 1
ATOM 2658 C C . LEU A 1 377 ? 6.928 8.289 -15.770 1.00 72.75 377 LEU A C 1
ATOM 2660 O O . LEU A 1 377 ? 6.273 7.954 -14.781 1.00 72.75 377 LEU A O 1
ATOM 2664 N N . ARG A 1 378 ? 6.391 8.405 -16.980 1.00 73.00 378 ARG A N 1
ATOM 2665 C CA . ARG A 1 378 ? 5.039 7.960 -17.306 1.00 73.00 378 ARG A CA 1
ATOM 2666 C C . ARG A 1 378 ? 5.180 6.642 -18.059 1.00 73.00 378 ARG A C 1
ATOM 2668 O O . ARG A 1 378 ? 5.714 6.679 -19.169 1.00 73.00 378 ARG A O 1
ATOM 2675 N N . PRO A 1 379 ? 4.758 5.505 -17.480 1.00 66.81 379 PRO A N 1
ATOM 2676 C CA . PRO A 1 379 ? 4.821 4.230 -18.174 1.00 66.81 379 PRO A CA 1
ATOM 2677 C C . PRO A 1 379 ? 4.113 4.330 -19.527 1.00 66.81 379 PRO A C 1
ATOM 2679 O O . PRO A 1 379 ? 2.961 4.766 -19.602 1.00 66.81 379 PRO A O 1
ATOM 2682 N N . ALA A 1 380 ? 4.804 3.966 -20.605 1.00 65.50 380 ALA A N 1
ATOM 2683 C CA . ALA A 1 380 ? 4.210 3.986 -21.933 1.00 65.50 380 ALA A CA 1
ATOM 2684 C C . ALA A 1 380 ? 3.232 2.810 -22.077 1.00 65.50 380 ALA A C 1
ATOM 2686 O O . ALA A 1 380 ? 3.660 1.672 -22.250 1.00 65.50 380 ALA A O 1
ATOM 2687 N N . GLY A 1 381 ? 1.930 3.091 -21.973 1.00 65.81 381 GLY A N 1
ATOM 2688 C CA . GLY A 1 381 ? 0.848 2.098 -22.062 1.00 65.81 381 GLY A CA 1
ATOM 2689 C C . GLY A 1 381 ? -0.051 2.243 -23.294 1.00 65.81 381 GLY A C 1
ATOM 2690 O O . GLY A 1 381 ? -1.144 1.687 -23.316 1.00 65.81 381 GLY A O 1
ATOM 2691 N N . HIS A 1 382 ? 0.359 3.027 -24.294 1.00 80.00 382 HIS A N 1
ATOM 2692 C CA . HIS A 1 382 ? -0.410 3.183 -25.530 1.00 80.00 382 HIS A CA 1
ATOM 2693 C C . HIS A 1 382 ? -0.249 1.947 -26.420 1.00 80.00 382 HIS A C 1
ATOM 2695 O O . HIS A 1 382 ? 0.873 1.501 -26.648 1.00 80.00 382 HIS A O 1
ATOM 2701 N N . ASP A 1 383 ? -1.357 1.422 -26.942 1.00 88.94 383 ASP A N 1
ATOM 2702 C CA . ASP A 1 383 ? -1.349 0.414 -28.003 1.00 88.94 383 ASP A CA 1
ATOM 2703 C C . ASP A 1 383 ? -1.151 1.063 -29.387 1.00 88.94 383 ASP A C 1
ATOM 2705 O O . ASP A 1 383 ? -1.194 2.288 -29.543 1.00 88.94 383 ASP A O 1
ATOM 2709 N N . LEU A 1 384 ? -0.900 0.244 -30.416 1.00 89.50 384 LEU A N 1
ATOM 2710 C CA . LEU A 1 384 ? -0.691 0.747 -31.780 1.00 89.50 384 LEU A CA 1
ATOM 2711 C C . LEU A 1 384 ? -1.905 1.531 -32.292 1.00 89.50 384 LEU A C 1
ATOM 2713 O O . LEU A 1 384 ? -1.735 2.550 -32.957 1.00 89.50 384 LEU A O 1
ATOM 2717 N N . ASP A 1 385 ? -3.122 1.108 -31.947 1.00 89.88 385 ASP A N 1
ATOM 2718 C CA . ASP A 1 385 ? -4.339 1.788 -32.388 1.00 89.88 385 ASP A CA 1
ATOM 2719 C C . ASP A 1 385 ? -4.507 3.159 -31.718 1.00 89.88 385 ASP A C 1
ATOM 2721 O O . ASP A 1 385 ? -4.980 4.101 -32.352 1.00 89.88 385 ASP A O 1
ATOM 2725 N N . ALA A 1 386 ? -4.073 3.321 -30.467 1.00 89.06 386 ALA A N 1
ATOM 2726 C CA . ALA A 1 386 ? -4.013 4.606 -29.784 1.00 89.06 386 ALA A CA 1
ATOM 2727 C C . ALA A 1 386 ? -3.022 5.548 -30.465 1.00 89.06 386 ALA A C 1
ATOM 2729 O O . ALA A 1 386 ? -3.345 6.723 -30.626 1.00 89.06 386 ALA A O 1
ATOM 2730 N N . LEU A 1 387 ? -1.868 5.038 -30.912 1.00 88.62 387 LEU A N 1
ATOM 2731 C CA . LEU A 1 387 ? -0.885 5.832 -31.655 1.00 88.62 387 LEU A CA 1
ATOM 2732 C C . LEU A 1 387 ? -1.387 6.254 -33.044 1.00 88.62 387 LEU A C 1
ATOM 2734 O O . LEU A 1 387 ? -1.028 7.333 -33.517 1.00 88.62 387 LEU A O 1
ATOM 2738 N N . ILE A 1 388 ? -2.226 5.438 -33.690 1.00 89.44 388 ILE A N 1
ATOM 2739 C CA . ILE A 1 388 ? -2.922 5.826 -34.926 1.00 89.44 388 ILE A CA 1
ATOM 2740 C C . ILE A 1 388 ? -3.946 6.923 -34.623 1.00 89.44 388 ILE A C 1
ATOM 2742 O O . ILE A 1 388 ? -3.954 7.961 -35.283 1.00 89.44 388 ILE A O 1
ATOM 2746 N N . ARG A 1 389 ? -4.796 6.723 -33.604 1.00 90.00 389 ARG A N 1
ATOM 2747 C CA . ARG A 1 389 ? -5.839 7.689 -33.216 1.00 90.00 389 ARG A CA 1
ATOM 2748 C C . ARG A 1 389 ? -5.262 9.048 -32.821 1.00 90.00 389 ARG A C 1
ATOM 2750 O O . ARG A 1 389 ? -5.876 10.066 -33.120 1.00 90.00 389 ARG A O 1
ATOM 2757 N N . SER A 1 390 ? -4.095 9.078 -32.178 1.00 86.44 390 SER A N 1
ATOM 2758 C CA . SER A 1 390 ? -3.395 10.318 -31.820 1.00 86.44 390 SER A CA 1
ATOM 2759 C C . SER A 1 390 ? -2.632 10.957 -32.986 1.00 86.44 390 SER A C 1
ATOM 2761 O O . SER A 1 390 ? -1.993 11.989 -32.793 1.00 86.44 390 SER A O 1
ATOM 2763 N N . GLY A 1 391 ? -2.632 10.342 -34.175 1.00 85.12 391 GLY A N 1
ATOM 2764 C CA . GLY A 1 391 ? -1.854 10.799 -35.328 1.00 85.12 391 GLY A CA 1
ATOM 2765 C C . GLY A 1 391 ? -0.338 10.671 -35.141 1.00 85.12 391 GLY A C 1
ATOM 2766 O O . GLY A 1 391 ? 0.429 11.276 -35.884 1.00 85.12 391 GLY A O 1
ATOM 2767 N N . THR A 1 392 ? 0.116 9.906 -34.143 1.00 83.75 392 THR A N 1
ATOM 2768 C CA . THR A 1 392 ? 1.543 9.695 -33.867 1.00 83.75 392 THR A CA 1
ATOM 2769 C C . THR A 1 392 ? 2.192 8.805 -34.925 1.00 83.75 392 THR A C 1
ATOM 2771 O O . THR A 1 392 ? 3.330 9.063 -35.314 1.00 83.75 392 THR A O 1
ATOM 2774 N N . ILE A 1 393 ? 1.467 7.799 -35.425 1.00 84.88 393 ILE A N 1
ATOM 2775 C CA . ILE A 1 393 ? 1.870 6.979 -36.576 1.00 84.88 393 ILE A CA 1
ATOM 2776 C C . ILE A 1 393 ? 0.742 6.894 -37.609 1.00 84.88 393 ILE A C 1
ATOM 2778 O O . ILE A 1 393 ? -0.429 6.866 -37.232 1.00 84.88 393 ILE A O 1
ATOM 2782 N N . PRO A 1 394 ? 1.063 6.805 -38.911 1.00 87.25 394 PRO A N 1
ATOM 2783 C CA . PRO A 1 394 ? 0.065 6.490 -39.924 1.00 87.25 394 PRO A CA 1
ATOM 2784 C C . PRO A 1 394 ? -0.357 5.006 -39.837 1.00 87.25 394 PRO A C 1
ATOM 2786 O O . PRO A 1 394 ? 0.459 4.168 -39.438 1.00 87.25 394 PRO A O 1
ATOM 2789 N N . PRO A 1 395 ? -1.583 4.641 -40.263 1.00 89.12 395 PRO A N 1
ATOM 2790 C CA . PRO A 1 395 ? -2.063 3.253 -40.241 1.00 89.12 395 PRO A CA 1
ATOM 2791 C C . PRO A 1 395 ? -1.119 2.257 -40.929 1.00 89.12 395 PRO A C 1
ATOM 2793 O O . PRO A 1 395 ? -0.843 1.187 -40.394 1.00 89.12 395 PRO A O 1
ATOM 2796 N N . GLN A 1 396 ? -0.531 2.649 -42.063 1.00 88.19 396 GLN A N 1
ATOM 2797 C CA . GLN A 1 396 ? 0.389 1.803 -42.829 1.00 88.19 396 GLN A CA 1
ATOM 2798 C C . GLN A 1 396 ? 1.657 1.447 -42.035 1.00 88.19 396 GLN A C 1
ATOM 2800 O O . GLN A 1 396 ? 2.200 0.354 -42.188 1.00 88.19 396 GLN A O 1
ATOM 2805 N N . ALA A 1 397 ? 2.130 2.349 -41.167 1.00 85.88 397 ALA A N 1
ATOM 2806 C CA . ALA A 1 397 ? 3.278 2.071 -40.308 1.00 85.88 397 ALA A CA 1
ATOM 2807 C C . ALA A 1 397 ? 2.921 1.058 -39.212 1.00 85.88 397 ALA A C 1
ATOM 2809 O O . ALA A 1 397 ? 3.727 0.183 -38.906 1.00 85.88 397 ALA A O 1
ATOM 2810 N N . ALA A 1 398 ? 1.710 1.131 -38.655 1.00 89.31 398 ALA A N 1
ATOM 2811 C CA . ALA A 1 398 ? 1.241 0.144 -37.688 1.00 89.31 398 ALA A CA 1
ATOM 2812 C C . ALA A 1 398 ? 1.110 -1.252 -38.317 1.00 89.31 398 ALA A C 1
ATOM 2814 O O . ALA A 1 398 ? 1.501 -2.242 -37.698 1.00 89.31 398 ALA A O 1
ATOM 2815 N N . ASP A 1 399 ? 0.624 -1.340 -39.557 1.00 88.75 399 ASP A N 1
ATOM 2816 C CA . ASP A 1 399 ? 0.517 -2.609 -40.284 1.00 88.75 399 ASP A CA 1
ATOM 2817 C C . ASP A 1 399 ? 1.885 -3.242 -40.544 1.00 88.75 399 ASP A C 1
ATOM 2819 O O . ASP A 1 399 ? 2.053 -4.452 -40.362 1.00 88.75 399 ASP A O 1
ATOM 2823 N N . LEU A 1 400 ? 2.886 -2.424 -40.885 1.00 86.75 400 LEU A N 1
ATOM 2824 C CA . LEU A 1 400 ? 4.262 -2.893 -40.992 1.00 86.75 400 LEU A CA 1
ATOM 2825 C C . LEU A 1 400 ? 4.796 -3.386 -39.644 1.00 86.75 400 LEU A C 1
ATOM 2827 O O . LEU A 1 400 ? 5.354 -4.478 -39.585 1.00 86.75 400 LEU A O 1
ATOM 2831 N N . VAL A 1 401 ? 4.603 -2.633 -38.557 1.00 89.81 401 VAL A N 1
ATOM 2832 C CA . VAL A 1 401 ? 5.036 -3.057 -37.214 1.00 89.81 401 VAL A CA 1
ATOM 2833 C C . VAL A 1 401 ? 4.401 -4.402 -36.843 1.00 89.81 401 VAL A C 1
ATOM 2835 O O . VAL A 1 401 ? 5.098 -5.313 -36.401 1.00 89.81 401 VAL A O 1
ATOM 2838 N N . ARG A 1 402 ? 3.103 -4.589 -37.113 1.00 91.62 402 ARG A N 1
ATOM 2839 C CA . ARG A 1 402 ? 2.419 -5.879 -36.921 1.00 91.62 402 ARG A CA 1
ATOM 2840 C C . ARG A 1 402 ? 3.000 -6.988 -37.798 1.00 91.62 402 ARG A C 1
ATOM 2842 O O . ARG A 1 402 ? 3.056 -8.137 -37.367 1.00 91.62 402 ARG A O 1
ATOM 2849 N N . ALA A 1 403 ? 3.402 -6.691 -39.033 1.00 89.00 403 ALA A N 1
ATOM 2850 C CA . ALA A 1 403 ? 4.057 -7.664 -39.905 1.00 89.00 403 ALA A CA 1
ATOM 2851 C C . ALA A 1 403 ? 5.439 -8.073 -39.366 1.00 89.00 403 ALA A C 1
ATOM 2853 O O . ALA A 1 403 ? 5.715 -9.266 -39.285 1.00 89.00 403 ALA A O 1
ATOM 2854 N N . VAL A 1 404 ? 6.251 -7.110 -38.917 1.00 88.44 404 VAL A N 1
ATOM 2855 C CA . VAL A 1 404 ? 7.563 -7.333 -38.278 1.00 88.44 404 VAL A CA 1
ATOM 2856 C C . VAL A 1 404 ? 7.424 -8.224 -37.040 1.00 88.44 404 VAL A C 1
ATOM 2858 O O . VAL A 1 404 ? 8.150 -9.209 -36.904 1.00 88.44 404 VAL A O 1
ATOM 2861 N N . ILE A 1 405 ? 6.446 -7.936 -36.171 1.00 91.25 405 ILE A N 1
ATOM 2862 C CA . ILE A 1 405 ? 6.182 -8.722 -34.955 1.00 91.25 405 ILE A CA 1
ATOM 2863 C C . ILE A 1 405 ? 5.770 -10.156 -35.292 1.00 91.25 405 ILE A C 1
ATOM 2865 O O . ILE A 1 405 ? 6.354 -11.091 -34.738 1.00 91.25 405 ILE A O 1
ATOM 2869 N N . ARG A 1 406 ? 4.800 -10.331 -36.205 1.00 90.31 406 ARG A N 1
ATOM 2870 C CA . ARG A 1 406 ? 4.308 -11.653 -36.636 1.00 90.31 406 ARG A CA 1
ATOM 2871 C C . ARG A 1 406 ? 5.400 -12.490 -37.292 1.00 90.31 406 ARG A C 1
ATOM 2873 O O . ARG A 1 406 ? 5.459 -13.691 -37.069 1.00 90.31 406 ARG A O 1
ATOM 2880 N N . ALA A 1 407 ? 6.271 -11.853 -38.069 1.00 87.62 407 ALA A N 1
ATOM 2881 C CA . ALA A 1 407 ? 7.414 -12.502 -38.700 1.00 87.62 407 ALA A CA 1
ATOM 2882 C C . ALA A 1 407 ? 8.580 -12.759 -37.728 1.00 87.62 407 ALA A C 1
ATOM 2884 O O . ALA A 1 407 ? 9.597 -13.302 -38.147 1.00 87.62 407 ALA A O 1
ATOM 2885 N N . ARG A 1 408 ? 8.450 -12.370 -36.448 1.00 89.00 408 ARG A N 1
ATOM 2886 C CA . ARG A 1 408 ? 9.496 -12.485 -35.417 1.00 89.00 408 ARG A CA 1
ATOM 2887 C C . ARG A 1 408 ? 10.828 -11.865 -35.856 1.00 89.00 408 ARG A C 1
ATOM 2889 O O . ARG A 1 408 ? 11.895 -12.329 -35.4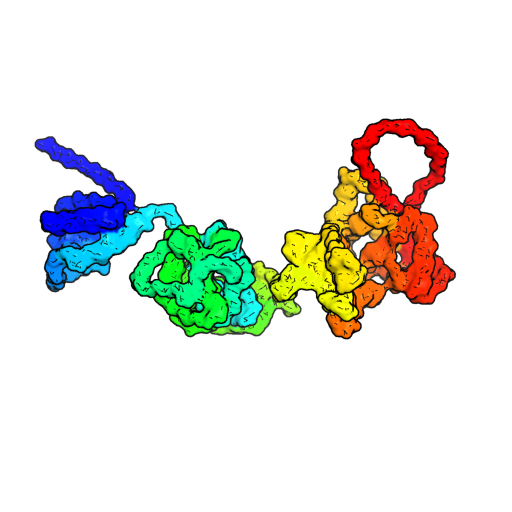70 1.00 89.00 408 ARG A O 1
ATOM 2896 N N . LEU A 1 409 ? 10.777 -10.796 -36.646 1.00 86.56 409 LEU A N 1
ATOM 2897 C CA . LEU A 1 409 ? 11.984 -10.087 -37.057 1.00 86.56 409 LEU A CA 1
ATOM 2898 C C . LEU A 1 409 ? 12.507 -9.278 -35.879 1.00 86.56 409 LEU A C 1
ATOM 2900 O O . LEU A 1 409 ? 11.727 -8.622 -35.186 1.00 86.56 409 LEU A O 1
ATOM 2904 N N . ALA A 1 410 ? 13.816 -9.315 -35.655 1.00 85.94 410 ALA A N 1
ATOM 2905 C CA . ALA A 1 410 ? 14.425 -8.444 -34.670 1.00 85.94 410 ALA A CA 1
ATOM 2906 C C . ALA A 1 410 ? 14.590 -7.029 -35.231 1.00 85.94 410 ALA A C 1
ATOM 2908 O O . ALA A 1 410 ? 14.957 -6.846 -36.396 1.00 85.94 410 ALA A O 1
ATOM 2909 N N . PHE A 1 411 ? 14.282 -6.029 -34.405 1.00 87.12 411 PHE A N 1
ATOM 2910 C CA . PHE A 1 411 ? 14.168 -4.647 -34.860 1.00 87.12 411 PHE A CA 1
ATOM 2911 C C . PHE A 1 411 ? 14.703 -3.626 -33.861 1.00 87.12 411 PHE A C 1
ATOM 2913 O O . PHE A 1 411 ? 14.625 -3.789 -32.644 1.00 87.12 411 PHE A O 1
ATOM 2920 N N . LEU A 1 412 ? 15.211 -2.516 -34.391 1.00 87.25 412 LEU A N 1
ATOM 2921 C CA . LEU A 1 412 ? 15.612 -1.357 -33.600 1.00 87.25 412 LEU A CA 1
ATOM 2922 C C . LEU A 1 412 ? 14.747 -0.155 -33.955 1.00 87.25 412 LEU A C 1
ATOM 2924 O O . LEU A 1 412 ? 14.537 0.129 -35.133 1.00 87.25 412 LEU A O 1
ATOM 2928 N N . ILE A 1 413 ? 14.300 0.574 -32.933 1.00 88.50 413 ILE A N 1
ATOM 2929 C CA . ILE A 1 413 ? 13.624 1.865 -33.083 1.00 88.50 413 ILE A CA 1
ATOM 2930 C C . ILE A 1 413 ? 14.637 2.976 -32.819 1.00 88.50 413 ILE A C 1
ATOM 2932 O O . ILE A 1 413 ? 15.223 3.068 -31.737 1.00 88.50 413 ILE A O 1
ATOM 2936 N N . SER A 1 414 ? 14.825 3.851 -33.803 1.00 87.38 414 SER A N 1
ATOM 2937 C CA . SER A 1 414 ? 15.776 4.962 -33.725 1.00 87.38 414 SER A CA 1
ATOM 2938 C C . SER A 1 414 ? 15.100 6.331 -33.673 1.00 87.38 414 SER A C 1
ATOM 2940 O O . SER A 1 414 ? 13.971 6.518 -34.130 1.00 87.38 414 SER A O 1
ATOM 2942 N N . GLY A 1 415 ? 15.796 7.306 -33.086 1.00 83.94 415 GLY A N 1
ATOM 2943 C CA . GLY A 1 415 ? 15.331 8.691 -33.002 1.00 83.94 415 GLY A CA 1
ATOM 2944 C C . GLY A 1 415 ? 15.959 9.502 -31.863 1.00 83.94 415 GLY A C 1
ATOM 2945 O O . GLY A 1 415 ? 16.563 8.957 -30.933 1.00 83.94 415 GLY A O 1
ATOM 2946 N N . GLY A 1 416 ? 15.768 10.823 -31.913 1.00 78.31 416 GLY A N 1
ATOM 2947 C CA . GLY A 1 416 ? 16.282 11.768 -30.918 1.00 78.31 416 GLY A CA 1
ATOM 2948 C C . GLY A 1 416 ? 15.660 11.629 -29.519 1.00 78.31 416 GLY A C 1
ATOM 2949 O O . GLY A 1 416 ? 14.795 10.783 -29.256 1.00 78.31 416 GLY A O 1
ATOM 2950 N N . THR A 1 417 ? 16.091 12.469 -28.583 1.00 77.06 417 THR A N 1
ATOM 2951 C CA . THR A 1 417 ? 15.510 12.522 -27.232 1.00 77.06 417 THR A CA 1
ATOM 2952 C C . THR A 1 417 ? 14.074 13.043 -27.307 1.00 77.06 417 THR A C 1
ATOM 2954 O O . THR A 1 417 ? 13.794 13.982 -28.041 1.00 77.06 417 THR A O 1
ATOM 2957 N N . GLY A 1 418 ? 13.146 12.407 -26.586 1.00 74.56 418 GLY A N 1
ATOM 2958 C CA . GLY A 1 418 ? 11.745 12.846 -26.531 1.00 74.56 418 GLY A CA 1
ATOM 2959 C C . GLY A 1 418 ? 10.894 12.552 -27.774 1.00 74.56 418 GLY A C 1
ATOM 2960 O O . GLY A 1 418 ? 9.717 12.883 -27.777 1.00 74.56 418 GLY A O 1
ATOM 2961 N N . CYS A 1 419 ? 11.420 11.885 -28.809 1.00 80.31 419 CYS A N 1
ATOM 2962 C CA . CYS A 1 419 ? 10.651 11.612 -30.035 1.00 80.31 419 CYS A CA 1
ATOM 2963 C C . CYS A 1 419 ? 9.655 10.438 -29.943 1.00 80.31 419 CYS A C 1
ATOM 2965 O O . CYS A 1 419 ? 9.067 10.082 -30.956 1.00 80.31 419 CYS A O 1
ATOM 2967 N N . GLY A 1 420 ? 9.472 9.823 -28.767 1.00 83.69 420 GLY A N 1
ATOM 2968 C CA . GLY A 1 420 ? 8.492 8.746 -28.564 1.00 83.69 420 GLY A CA 1
ATOM 2969 C C . GLY A 1 420 ? 8.975 7.318 -28.859 1.00 83.69 420 GLY A C 1
ATOM 2970 O O . GLY A 1 420 ? 8.139 6.428 -28.988 1.00 83.69 420 GLY A O 1
ATOM 2971 N N . LYS A 1 421 ? 10.294 7.060 -28.932 1.00 88.62 421 LYS A N 1
ATOM 2972 C CA . LYS A 1 421 ? 10.858 5.709 -29.181 1.00 88.62 421 LYS A CA 1
ATOM 2973 C C . LYS A 1 421 ? 10.314 4.648 -28.226 1.00 88.62 421 LYS A C 1
ATOM 2975 O O . LYS A 1 421 ? 9.800 3.628 -28.666 1.00 88.62 421 LYS A O 1
ATOM 2980 N N . THR A 1 422 ? 10.411 4.917 -26.924 1.00 87.44 422 THR A N 1
ATOM 2981 C CA . THR A 1 422 ? 9.953 4.014 -25.862 1.00 87.44 422 THR A CA 1
ATOM 2982 C C . THR A 1 422 ? 8.450 3.766 -25.964 1.00 87.44 422 THR A C 1
ATOM 2984 O O . THR A 1 422 ? 7.996 2.649 -25.742 1.00 87.44 422 THR A O 1
ATOM 2987 N N . THR A 1 423 ? 7.680 4.776 -26.383 1.00 88.75 423 THR A N 1
ATOM 2988 C CA . THR A 1 423 ? 6.235 4.658 -26.601 1.00 88.75 423 THR A CA 1
ATOM 2989 C C . THR A 1 423 ? 5.901 3.740 -27.770 1.00 88.75 423 THR A C 1
ATOM 2991 O O . THR A 1 423 ? 5.076 2.844 -27.618 1.00 88.75 423 THR A O 1
ATOM 2994 N N . LEU A 1 424 ? 6.561 3.919 -28.918 1.00 89.81 424 LEU A N 1
ATOM 2995 C CA . LEU A 1 424 ? 6.371 3.042 -30.074 1.00 89.81 424 LEU A CA 1
ATOM 2996 C C . LEU A 1 424 ? 6.831 1.610 -29.773 1.00 89.81 424 LEU A C 1
ATOM 2998 O O . LEU A 1 424 ? 6.153 0.662 -30.159 1.00 89.81 424 LEU A O 1
ATOM 3002 N N . LEU A 1 425 ? 7.944 1.451 -29.050 1.00 92.00 425 LEU A N 1
ATOM 3003 C CA . LEU A 1 425 ? 8.428 0.141 -28.621 1.00 92.00 425 LEU A CA 1
ATOM 3004 C C . LEU A 1 425 ? 7.414 -0.550 -27.703 1.00 92.00 425 LEU A C 1
ATOM 3006 O O . LEU A 1 425 ? 7.078 -1.704 -27.941 1.00 92.00 425 LEU A O 1
ATOM 3010 N N . ALA A 1 426 ? 6.883 0.143 -26.694 1.00 92.12 426 ALA A N 1
ATOM 3011 C CA . ALA A 1 426 ? 5.863 -0.420 -25.811 1.00 92.12 426 ALA A CA 1
ATOM 3012 C C . ALA A 1 426 ? 4.590 -0.821 -26.578 1.00 92.12 426 ALA A C 1
ATOM 3014 O O . ALA A 1 426 ? 4.072 -1.916 -26.368 1.00 92.12 426 ALA A O 1
ATOM 3015 N N . ALA A 1 427 ? 4.128 0.014 -27.513 1.00 91.88 427 ALA A N 1
ATOM 3016 C CA . ALA A 1 427 ? 2.978 -0.299 -28.359 1.00 91.88 427 ALA A CA 1
ATOM 3017 C C . ALA A 1 427 ? 3.219 -1.539 -29.234 1.00 91.88 427 ALA A C 1
ATOM 3019 O O . ALA A 1 427 ? 2.352 -2.406 -29.333 1.00 91.88 427 ALA A O 1
ATOM 3020 N N . ALA A 1 428 ? 4.410 -1.649 -29.834 1.00 92.25 428 ALA A N 1
ATOM 3021 C CA . ALA A 1 428 ? 4.813 -2.808 -30.624 1.00 92.25 428 ALA A CA 1
ATOM 3022 C C . ALA A 1 428 ? 4.847 -4.085 -29.768 1.00 92.25 428 ALA A C 1
ATOM 3024 O O . ALA A 1 428 ? 4.281 -5.103 -30.149 1.00 92.25 428 ALA A O 1
ATOM 3025 N N . LEU A 1 429 ? 5.439 -4.028 -28.574 1.00 93.69 429 LEU A N 1
ATOM 3026 C CA . LEU A 1 429 ? 5.501 -5.175 -27.664 1.00 93.69 429 LEU A CA 1
ATOM 3027 C C . LEU A 1 429 ? 4.123 -5.592 -27.133 1.00 93.69 429 LEU A C 1
ATOM 3029 O O . LEU A 1 429 ? 3.911 -6.769 -26.865 1.00 93.69 429 LEU A O 1
ATOM 3033 N N . GLY A 1 430 ? 3.175 -4.660 -27.018 1.00 92.75 430 GLY A N 1
ATOM 3034 C CA . GLY A 1 430 ? 1.782 -4.973 -26.686 1.00 92.75 430 GLY A CA 1
ATOM 3035 C C . GLY A 1 430 ? 1.036 -5.748 -27.781 1.00 92.75 430 GLY A C 1
ATOM 3036 O O . GLY A 1 430 ? 0.012 -6.354 -27.492 1.00 92.75 430 GLY A O 1
ATOM 3037 N N . ALA A 1 431 ? 1.539 -5.754 -29.020 1.00 92.94 431 ALA A N 1
ATOM 3038 C CA . ALA A 1 431 ? 0.971 -6.510 -30.140 1.00 92.94 431 ALA A CA 1
ATOM 3039 C C . ALA A 1 431 ? 1.642 -7.884 -30.358 1.00 92.94 431 ALA A C 1
ATOM 3041 O O . ALA A 1 431 ? 1.340 -8.564 -31.341 1.00 92.94 431 ALA A O 1
ATOM 3042 N N . VAL A 1 432 ? 2.562 -8.280 -29.473 1.00 95.00 432 VAL A N 1
ATOM 3043 C CA . VAL A 1 432 ? 3.166 -9.621 -29.445 1.00 95.00 432 VAL A CA 1
ATOM 3044 C C . VAL A 1 432 ? 2.131 -10.654 -28.979 1.00 95.00 432 VAL A C 1
ATOM 3046 O O . VAL A 1 432 ? 1.217 -10.327 -28.222 1.00 95.00 432 VAL A O 1
ATOM 3049 N N . ASP A 1 433 ? 2.256 -11.895 -29.456 1.00 93.94 433 ASP A N 1
ATOM 3050 C CA . ASP A 1 433 ? 1.371 -12.992 -29.062 1.00 93.94 433 ASP A CA 1
ATOM 3051 C C . ASP A 1 433 ? 1.474 -13.279 -27.555 1.00 93.94 433 ASP A C 1
ATOM 3053 O O . ASP A 1 433 ? 2.568 -13.424 -27.011 1.00 93.94 433 ASP A O 1
ATOM 3057 N N . ALA A 1 434 ? 0.322 -13.408 -26.891 1.00 93.25 434 ALA A N 1
ATOM 3058 C CA . ALA A 1 434 ? 0.207 -13.562 -25.441 1.00 93.25 434 ALA A CA 1
ATOM 3059 C C . ALA A 1 434 ? 0.970 -14.769 -24.861 1.00 93.25 434 ALA A C 1
ATOM 3061 O O . ALA A 1 434 ? 1.263 -14.784 -23.662 1.00 93.25 434 ALA A O 1
ATOM 3062 N N . HIS A 1 435 ? 1.277 -15.783 -25.675 1.00 93.75 435 HIS A N 1
ATOM 3063 C CA . HIS A 1 435 ? 2.048 -16.947 -25.252 1.00 93.75 435 HIS A CA 1
ATOM 3064 C C . HIS A 1 435 ? 3.557 -16.691 -25.205 1.00 93.75 435 HIS A C 1
ATOM 3066 O O . HIS A 1 435 ? 4.260 -17.417 -24.500 1.00 93.75 435 HIS A O 1
ATOM 3072 N N . GLU A 1 436 ? 4.055 -15.658 -25.886 1.00 94.31 436 GLU A N 1
ATOM 3073 C CA . GLU A 1 436 ? 5.478 -15.339 -25.932 1.00 94.31 436 GLU A CA 1
ATOM 3074 C C . GLU A 1 436 ? 5.959 -14.650 -24.650 1.00 94.31 436 GLU A C 1
ATOM 3076 O O . GLU A 1 436 ? 5.380 -13.691 -24.148 1.00 94.31 436 GLU A O 1
ATOM 3081 N N . ARG A 1 437 ? 7.083 -15.102 -24.108 1.00 94.75 437 ARG A N 1
ATOM 3082 C CA . ARG A 1 437 ? 7.731 -14.492 -22.954 1.00 94.75 437 ARG A CA 1
ATOM 3083 C C . ARG A 1 437 ? 8.646 -13.350 -23.378 1.00 94.75 437 ARG A C 1
ATOM 3085 O O . ARG A 1 437 ? 9.679 -13.569 -24.012 1.00 94.75 437 ARG A O 1
ATOM 3092 N N . ILE A 1 438 ? 8.326 -12.144 -22.917 1.00 95.44 438 ILE A N 1
ATOM 3093 C CA . ILE A 1 438 ? 9.115 -10.934 -23.166 1.00 95.44 438 ILE A CA 1
ATOM 3094 C C . ILE A 1 438 ? 9.954 -10.619 -21.928 1.00 95.44 438 ILE A C 1
ATOM 3096 O O . ILE A 1 438 ? 9.409 -10.440 -20.836 1.00 95.44 438 ILE A O 1
ATOM 3100 N N . VAL A 1 439 ? 11.274 -10.516 -22.089 1.00 96.00 439 VAL A N 1
ATOM 3101 C CA . VAL A 1 439 ? 12.174 -10.017 -21.039 1.00 96.00 439 VAL A CA 1
ATOM 3102 C C . VAL A 1 439 ? 12.715 -8.652 -21.454 1.00 96.00 439 VAL A C 1
ATOM 3104 O O . VAL A 1 439 ? 13.536 -8.553 -22.364 1.00 96.00 439 VAL A O 1
ATOM 3107 N N . CYS A 1 440 ? 12.243 -7.605 -20.781 1.00 95.25 440 CYS A N 1
ATOM 3108 C CA . CYS A 1 440 ? 12.691 -6.231 -20.972 1.00 95.25 440 CYS A CA 1
ATOM 3109 C C . CYS A 1 440 ? 13.820 -5.897 -20.002 1.00 95.25 440 CYS A C 1
ATOM 3111 O O . CYS A 1 440 ? 13.687 -6.110 -18.800 1.00 95.25 440 CYS A O 1
ATOM 3113 N N . VAL A 1 441 ? 14.901 -5.334 -20.527 1.00 95.62 441 VAL A N 1
ATOM 3114 C CA . VAL A 1 441 ? 16.056 -4.853 -19.777 1.00 95.62 441 VAL A CA 1
ATOM 3115 C C . VAL A 1 441 ? 16.160 -3.344 -19.947 1.00 95.62 441 VAL A C 1
ATOM 3117 O O . VAL A 1 441 ? 16.239 -2.844 -21.070 1.00 95.62 441 VAL A O 1
ATOM 3120 N N . GLU A 1 442 ? 16.164 -2.607 -18.842 1.00 91.50 442 GLU A N 1
ATOM 3121 C CA . GLU A 1 442 ? 16.160 -1.146 -18.852 1.00 91.50 442 GLU A CA 1
ATOM 3122 C C . GLU A 1 442 ? 17.117 -0.565 -17.803 1.00 91.50 442 GLU A C 1
ATOM 3124 O O . GLU A 1 442 ? 17.416 -1.200 -16.799 1.00 91.50 442 GLU A O 1
ATOM 3129 N N . ASP A 1 443 ? 17.582 0.667 -18.016 1.00 85.38 443 ASP A N 1
ATOM 3130 C CA . ASP A 1 443 ? 18.283 1.440 -16.974 1.00 85.38 443 ASP A CA 1
ATOM 3131 C C . ASP A 1 443 ? 17.293 2.006 -15.936 1.00 85.38 443 ASP A C 1
ATOM 3133 O O . ASP A 1 443 ? 17.541 2.023 -14.737 1.00 85.38 443 ASP A O 1
ATOM 3137 N N . ALA A 1 444 ? 16.112 2.415 -16.401 1.00 79.19 444 ALA A N 1
ATOM 3138 C CA . ALA A 1 444 ? 14.977 2.796 -15.574 1.00 79.19 444 ALA A CA 1
ATOM 3139 C C . ALA A 1 444 ? 13.711 2.173 -16.165 1.00 79.19 444 ALA A C 1
ATOM 3141 O O . ALA A 1 444 ? 13.594 2.095 -17.384 1.00 79.19 444 ALA A O 1
ATOM 3142 N N . ALA A 1 445 ? 12.774 1.742 -15.319 1.00 79.69 445 ALA A N 1
ATOM 3143 C CA . ALA A 1 445 ? 11.547 1.076 -15.756 1.00 79.69 445 ALA A CA 1
ATOM 3144 C C . ALA A 1 445 ? 10.592 2.047 -16.480 1.00 79.69 445 ALA A C 1
ATOM 3146 O O . ALA A 1 445 ? 9.709 2.634 -15.852 1.00 79.69 445 ALA A O 1
ATOM 3147 N N . GLU A 1 446 ? 10.752 2.220 -17.792 1.00 81.50 446 GLU A N 1
ATOM 3148 C CA . GLU A 1 446 ? 9.906 3.091 -18.619 1.00 81.50 446 GLU A CA 1
ATOM 3149 C C . GLU A 1 446 ? 8.901 2.284 -19.461 1.00 81.50 446 GLU A C 1
ATOM 3151 O O . GLU A 1 446 ? 7.752 2.703 -19.643 1.00 81.50 446 GLU A O 1
ATOM 3156 N N . LEU A 1 447 ? 9.302 1.111 -19.956 1.00 86.44 447 LEU A N 1
ATOM 3157 C CA . LEU A 1 447 ? 8.469 0.235 -20.773 1.00 86.44 447 LEU A CA 1
ATOM 3158 C C . LEU A 1 447 ? 7.405 -0.447 -19.920 1.00 86.44 447 LEU A C 1
ATOM 3160 O O . LEU A 1 447 ? 7.714 -1.163 -18.970 1.00 86.44 447 LEU A O 1
ATOM 3164 N N . ALA A 1 448 ? 6.132 -0.295 -20.283 1.00 84.69 448 ALA A N 1
ATOM 3165 C CA . ALA A 1 448 ? 5.019 -1.013 -19.661 1.00 84.69 448 ALA A CA 1
ATOM 3166 C C . ALA A 1 448 ? 4.004 -1.521 -20.698 1.00 84.69 448 ALA A C 1
ATOM 3168 O O . ALA A 1 448 ? 2.830 -1.157 -20.628 1.00 84.69 448 ALA A O 1
ATOM 3169 N N . PRO A 1 449 ? 4.438 -2.365 -21.655 1.00 88.75 449 PRO A N 1
ATOM 3170 C CA . PRO A 1 449 ? 3.525 -2.937 -22.633 1.00 88.75 449 PRO A CA 1
ATOM 3171 C C . PRO A 1 449 ? 2.448 -3.789 -21.938 1.00 88.75 449 PRO A C 1
ATOM 3173 O O . PRO A 1 449 ? 2.772 -4.531 -21.002 1.00 88.75 449 PRO A O 1
ATOM 3176 N N . PRO A 1 450 ? 1.180 -3.719 -22.381 1.00 85.81 450 PRO A N 1
ATOM 3177 C CA . PRO A 1 450 ? 0.104 -4.552 -21.854 1.00 85.81 450 PRO A CA 1
ATOM 3178 C C . PRO A 1 450 ? 0.251 -5.999 -22.358 1.00 85.81 450 PRO A C 1
ATOM 3180 O O . PRO A 1 450 ? -0.408 -6.401 -23.310 1.00 85.81 450 PRO A O 1
ATOM 3183 N N . HIS A 1 451 ? 1.138 -6.781 -21.732 1.00 90.81 451 HIS A N 1
ATOM 3184 C CA . HIS A 1 451 ? 1.444 -8.160 -22.126 1.00 90.81 451 HIS A CA 1
ATOM 3185 C C . HIS A 1 451 ? 1.438 -9.109 -20.909 1.00 90.81 451 HIS A C 1
ATOM 3187 O O . HIS A 1 451 ? 2.090 -8.802 -19.906 1.00 90.81 451 HIS A O 1
ATOM 3193 N N . PRO A 1 452 ? 0.750 -10.270 -20.959 1.00 91.25 452 PRO A N 1
ATOM 3194 C CA . PRO A 1 452 ? 0.588 -11.148 -19.793 1.00 91.25 452 PRO A CA 1
ATOM 3195 C C . PRO A 1 452 ? 1.898 -11.798 -19.324 1.00 91.25 452 PRO A C 1
ATOM 3197 O O . PRO A 1 452 ? 2.073 -12.034 -18.131 1.00 91.25 452 PRO A O 1
ATOM 3200 N N . HIS A 1 453 ? 2.831 -12.073 -20.241 1.00 93.19 453 HIS A N 1
ATOM 3201 C CA . HIS A 1 453 ? 4.119 -12.725 -19.957 1.00 93.19 453 HIS A CA 1
ATOM 3202 C C . HIS A 1 453 ? 5.316 -11.760 -20.041 1.00 93.19 453 HIS A C 1
ATOM 3204 O O . HIS A 1 453 ? 6.330 -12.051 -20.676 1.00 93.19 453 HIS A O 1
ATOM 3210 N N . LEU A 1 454 ? 5.192 -10.588 -19.415 1.00 93.50 454 LEU A N 1
ATOM 3211 C CA . LEU A 1 454 ? 6.254 -9.584 -19.345 1.00 93.50 454 LEU A CA 1
ATOM 3212 C C . LEU A 1 454 ? 7.104 -9.740 -18.076 1.00 93.50 454 LEU A C 1
ATOM 3214 O O . LEU A 1 454 ? 6.588 -9.716 -16.960 1.00 93.50 454 LEU A O 1
ATOM 3218 N N . VAL A 1 455 ? 8.423 -9.796 -18.243 1.00 94.81 455 VAL A N 1
ATOM 3219 C CA . VAL A 1 455 ? 9.402 -9.689 -17.156 1.00 94.81 455 VAL A CA 1
ATOM 3220 C C . VAL A 1 455 ? 10.233 -8.431 -17.363 1.00 94.81 455 VAL A C 1
ATOM 3222 O O . VAL A 1 455 ? 10.773 -8.225 -18.446 1.00 94.81 455 VAL A O 1
ATOM 3225 N N . LYS A 1 456 ? 10.365 -7.602 -16.325 1.00 93.06 456 LYS A N 1
ATOM 3226 C CA . LYS A 1 456 ? 11.201 -6.396 -16.360 1.00 93.06 456 LYS A CA 1
ATOM 3227 C C . LYS A 1 456 ? 12.428 -6.574 -15.479 1.00 93.06 456 LYS A C 1
ATOM 3229 O O . LYS A 1 456 ? 12.303 -6.925 -14.308 1.00 93.06 456 LYS A O 1
ATOM 3234 N N . LEU A 1 457 ? 13.591 -6.300 -16.047 1.00 94.50 457 LEU A N 1
ATOM 3235 C CA . LEU A 1 457 ? 14.878 -6.238 -15.377 1.00 94.50 457 LEU A CA 1
ATOM 3236 C C . LEU A 1 457 ? 15.372 -4.796 -15.460 1.00 94.50 457 LEU A C 1
ATOM 3238 O O . LEU A 1 457 ? 15.431 -4.221 -16.545 1.00 94.50 457 LEU A O 1
ATOM 3242 N N . VAL A 1 458 ? 15.717 -4.212 -14.318 1.00 90.25 458 VAL A N 1
ATOM 3243 C CA . VAL A 1 458 ? 16.148 -2.814 -14.233 1.00 90.25 458 VAL A CA 1
ATOM 3244 C C . VAL A 1 458 ? 17.548 -2.772 -13.650 1.00 90.25 458 VAL A C 1
ATOM 3246 O O . VAL A 1 458 ? 17.811 -3.437 -12.644 1.00 90.25 458 VAL A O 1
ATOM 3249 N N . ALA A 1 459 ? 18.442 -2.029 -14.300 1.00 88.62 459 ALA A N 1
ATOM 3250 C CA . ALA A 1 459 ? 19.796 -1.822 -13.818 1.00 88.62 459 ALA A CA 1
ATOM 3251 C C . ALA A 1 459 ? 19.773 -1.166 -12.436 1.00 88.62 459 ALA A C 1
ATOM 3253 O O . ALA A 1 459 ? 18.846 -0.442 -12.064 1.00 88.62 459 ALA A O 1
ATOM 3254 N N . ARG A 1 460 ? 20.813 -1.440 -11.656 1.00 83.88 460 ARG A N 1
ATOM 3255 C CA . ARG A 1 460 ? 20.965 -0.897 -10.312 1.00 83.88 460 ARG A CA 1
ATOM 3256 C C . ARG A 1 460 ? 22.388 -0.402 -10.153 1.00 83.88 460 ARG A C 1
ATOM 3258 O O . ARG A 1 460 ? 23.326 -1.166 -10.362 1.00 83.88 460 ARG A O 1
ATOM 3265 N N . GLY A 1 461 ? 22.542 0.848 -9.726 1.00 79.19 461 GLY A N 1
ATOM 3266 C CA . GLY A 1 461 ? 23.843 1.358 -9.303 1.00 79.19 461 GLY A CA 1
ATOM 3267 C C . GLY A 1 461 ? 24.404 0.576 -8.111 1.00 79.19 461 GLY A C 1
ATOM 3268 O O . GLY A 1 461 ? 23.690 -0.169 -7.434 1.00 79.19 461 GLY A O 1
ATOM 3269 N N . ALA A 1 462 ? 25.692 0.752 -7.835 1.00 76.75 462 ALA A N 1
ATOM 3270 C CA . ALA A 1 462 ? 26.286 0.247 -6.604 1.00 76.75 462 ALA A CA 1
ATOM 3271 C C . ALA A 1 462 ? 25.546 0.773 -5.358 1.00 76.75 462 ALA A C 1
ATOM 3273 O O . ALA A 1 462 ? 25.002 1.879 -5.377 1.00 76.75 462 ALA A O 1
ATOM 3274 N N . ASN A 1 463 ? 25.552 -0.010 -4.276 1.00 70.50 463 ASN A N 1
ATOM 3275 C CA . ASN A 1 463 ? 25.029 0.417 -2.980 1.00 70.50 463 ASN A CA 1
ATOM 3276 C C . ASN A 1 463 ? 25.878 1.563 -2.379 1.00 70.50 463 ASN A C 1
ATOM 3278 O O . ASN A 1 463 ? 26.881 2.001 -2.948 1.00 70.50 463 ASN A O 1
ATOM 3282 N N . VAL A 1 464 ? 25.503 2.024 -1.182 1.00 67.56 464 VAL A N 1
ATOM 3283 C CA . VAL A 1 464 ? 26.230 3.078 -0.447 1.00 67.56 464 VAL A CA 1
ATOM 3284 C C . VAL A 1 464 ? 27.697 2.737 -0.148 1.00 67.56 464 VAL A C 1
ATOM 3286 O O . VAL A 1 464 ? 28.494 3.647 0.042 1.00 67.56 464 VAL A O 1
ATOM 3289 N N . GLU A 1 465 ? 28.060 1.453 -0.145 1.00 71.00 465 GLU A N 1
ATOM 3290 C CA . GLU A 1 465 ? 29.427 0.951 0.060 1.00 71.00 465 GLU A CA 1
ATOM 3291 C C . GLU A 1 465 ? 30.196 0.788 -1.265 1.00 71.00 465 GLU A C 1
ATOM 3293 O O . GLU A 1 465 ? 31.339 0.338 -1.269 1.00 71.00 465 GLU A O 1
ATOM 3298 N N . GLY A 1 466 ? 29.586 1.132 -2.405 1.00 73.19 466 GLY A N 1
ATOM 3299 C CA . GLY A 1 466 ? 30.193 0.974 -3.728 1.00 73.19 466 GLY A CA 1
ATOM 3300 C C . GLY A 1 466 ? 30.164 -0.459 -4.270 1.00 73.19 466 GLY A C 1
ATOM 3301 O O . GLY A 1 466 ? 30.839 -0.750 -5.253 1.00 73.19 466 GLY A O 1
ATOM 3302 N N . VAL A 1 467 ? 29.364 -1.351 -3.679 1.00 76.38 467 VAL A N 1
ATOM 3303 C CA . VAL A 1 467 ? 29.291 -2.777 -4.025 1.00 76.38 467 VAL A CA 1
ATOM 3304 C C . VAL A 1 467 ? 27.946 -3.134 -4.665 1.00 76.38 467 VAL A C 1
ATOM 3306 O O . VAL A 1 467 ? 26.903 -2.546 -4.377 1.00 76.38 467 VAL A O 1
ATOM 3309 N N . GLY A 1 468 ? 27.953 -4.151 -5.530 1.00 81.25 468 GLY A N 1
ATOM 3310 C CA . GLY A 1 468 ? 26.728 -4.764 -6.048 1.00 81.25 468 GLY A CA 1
ATOM 3311 C C . GLY A 1 468 ? 26.042 -3.965 -7.154 1.00 81.25 468 GLY A C 1
ATOM 3312 O O . GLY A 1 468 ? 24.816 -4.048 -7.279 1.00 81.25 468 GLY A O 1
ATOM 3313 N N . GLU A 1 469 ? 26.810 -3.203 -7.932 1.00 86.19 469 GLU A N 1
ATOM 3314 C CA . GLU A 1 469 ? 26.344 -2.661 -9.208 1.00 86.19 469 GLU A CA 1
ATOM 3315 C C . GLU A 1 469 ? 25.879 -3.798 -10.127 1.00 86.19 469 GLU A C 1
ATOM 3317 O O . GLU A 1 469 ? 26.498 -4.861 -10.193 1.00 86.19 469 GLU A O 1
ATOM 3322 N N . VAL A 1 470 ? 24.762 -3.572 -10.813 1.00 90.94 470 VAL A N 1
ATOM 3323 C CA . VAL A 1 470 ? 24.205 -4.477 -11.815 1.00 90.94 470 VAL A CA 1
ATOM 3324 C C . VAL A 1 470 ? 23.912 -3.656 -13.060 1.00 90.94 470 VAL A C 1
ATOM 3326 O O . VAL A 1 470 ? 22.969 -2.861 -13.086 1.00 90.94 470 VAL A O 1
ATOM 3329 N N . THR A 1 471 ? 24.726 -3.842 -14.094 1.00 92.19 471 THR A N 1
ATOM 3330 C CA . THR A 1 471 ? 24.628 -3.060 -15.330 1.00 92.19 471 THR A CA 1
ATOM 3331 C C . THR A 1 471 ? 23.559 -3.620 -16.272 1.00 92.19 471 THR A C 1
ATOM 3333 O O . THR A 1 471 ? 23.176 -4.789 -16.189 1.00 92.19 471 THR A O 1
ATOM 3336 N N . VAL A 1 472 ? 23.114 -2.813 -17.244 1.00 94.00 472 VAL A N 1
ATOM 3337 C CA . VAL A 1 472 ? 22.247 -3.284 -18.345 1.00 94.00 472 VAL A CA 1
ATOM 3338 C C . VAL A 1 472 ? 22.875 -4.492 -19.047 1.00 94.00 472 VAL A C 1
ATOM 3340 O O . VAL A 1 472 ? 22.185 -5.465 -19.340 1.00 94.00 472 VAL A O 1
ATOM 3343 N N . ARG A 1 473 ? 24.197 -4.476 -19.252 1.00 94.06 473 ARG A N 1
ATOM 3344 C CA . ARG A 1 473 ? 24.943 -5.580 -19.864 1.00 94.06 473 ARG A CA 1
ATOM 3345 C C . ARG A 1 473 ? 24.829 -6.877 -19.059 1.00 94.06 473 ARG A C 1
ATOM 3347 O O . ARG A 1 473 ? 24.586 -7.936 -19.639 1.00 94.06 473 ARG A O 1
ATOM 3354 N N . ASP A 1 474 ? 24.961 -6.802 -17.735 1.00 94.50 474 ASP A N 1
ATOM 3355 C CA . ASP A 1 474 ? 24.799 -7.964 -16.854 1.00 94.50 474 ASP A CA 1
ATOM 3356 C C . ASP A 1 474 ? 23.384 -8.531 -16.951 1.00 94.50 474 ASP A C 1
ATOM 3358 O O . ASP A 1 474 ? 23.201 -9.743 -17.073 1.00 94.50 474 ASP A O 1
ATOM 3362 N N . LEU A 1 475 ? 22.380 -7.654 -16.964 1.00 95.94 475 LEU A N 1
ATOM 3363 C CA . LEU A 1 475 ? 20.979 -8.047 -17.066 1.00 95.94 475 LEU A CA 1
ATOM 3364 C C . LEU A 1 475 ? 20.635 -8.676 -18.414 1.00 95.94 475 LEU A C 1
ATOM 3366 O O . LEU A 1 475 ? 19.905 -9.662 -18.426 1.00 95.94 475 LEU A O 1
ATOM 3370 N N . VAL A 1 476 ? 21.188 -8.182 -19.527 1.00 94.38 476 VAL A N 1
ATOM 3371 C CA . VAL A 1 476 ? 21.040 -8.828 -20.845 1.00 94.38 476 VAL A CA 1
ATOM 3372 C C . VAL A 1 476 ? 21.567 -10.263 -20.787 1.00 94.38 476 VAL A C 1
ATOM 3374 O O . VAL A 1 476 ? 20.878 -11.189 -21.206 1.00 94.38 476 VAL A O 1
ATOM 3377 N N . ARG A 1 477 ? 22.733 -10.492 -20.172 1.00 93.38 477 ARG A N 1
ATOM 3378 C CA . ARG A 1 477 ? 23.285 -11.849 -20.001 1.00 93.38 477 ARG A CA 1
ATOM 3379 C C . ARG A 1 477 ? 22.430 -12.737 -19.105 1.00 93.38 477 ARG A C 1
ATOM 3381 O O . ARG A 1 477 ? 22.337 -13.937 -19.357 1.00 93.38 477 ARG A O 1
ATOM 3388 N N . GLN A 1 478 ? 21.836 -12.187 -18.045 1.00 95.12 478 GLN A N 1
ATOM 3389 C CA . GLN A 1 478 ? 20.933 -12.956 -17.186 1.00 95.12 478 GLN A CA 1
ATOM 3390 C C . GLN A 1 478 ? 19.602 -13.255 -17.872 1.00 95.12 478 GLN A C 1
ATOM 3392 O O . GLN A 1 478 ? 19.101 -14.368 -17.731 1.00 95.12 478 GLN A O 1
ATOM 3397 N N . ALA A 1 479 ? 19.076 -12.325 -18.672 1.00 94.06 479 ALA A N 1
ATOM 3398 C CA . ALA A 1 479 ? 17.842 -12.505 -19.427 1.00 94.06 479 ALA A CA 1
ATOM 3399 C C . ALA A 1 479 ? 17.895 -13.749 -20.325 1.00 94.06 479 ALA A C 1
ATOM 3401 O O . ALA A 1 479 ? 16.924 -14.498 -20.374 1.00 94.06 479 ALA A O 1
ATOM 3402 N N . LEU A 1 480 ? 19.046 -14.045 -20.939 1.00 91.38 480 LEU A N 1
ATOM 3403 C CA . LEU A 1 480 ? 19.240 -15.240 -21.777 1.00 91.38 480 LEU A CA 1
ATOM 3404 C C . LEU A 1 480 ? 19.065 -16.563 -21.015 1.00 91.38 480 LEU A C 1
ATOM 3406 O O . LEU A 1 480 ? 18.733 -17.585 -21.606 1.00 91.38 480 LEU A O 1
ATOM 3410 N N . ARG A 1 481 ? 19.226 -16.560 -19.688 1.00 92.62 481 ARG A N 1
ATOM 3411 C CA . ARG A 1 481 ? 18.996 -17.739 -18.835 1.00 92.62 481 ARG A CA 1
ATOM 3412 C C . ARG A 1 481 ? 17.539 -17.895 -18.404 1.00 92.62 481 ARG A C 1
ATOM 3414 O O . ARG A 1 481 ? 17.193 -18.87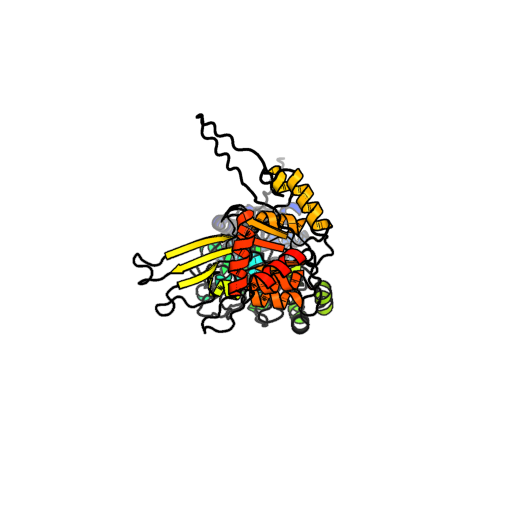7 -17.756 1.00 92.62 481 ARG A O 1
ATOM 3421 N N . MET A 1 482 ? 16.678 -16.941 -18.750 1.00 93.31 482 MET A N 1
ATOM 3422 C CA . MET A 1 482 ? 15.274 -16.910 -18.329 1.00 93.31 482 MET A CA 1
ATOM 3423 C C . MET A 1 482 ? 14.323 -17.528 -19.359 1.00 93.31 482 MET A C 1
ATOM 3425 O O . MET A 1 482 ? 13.107 -17.403 -19.200 1.00 93.31 482 MET A O 1
ATOM 3429 N N . ARG A 1 483 ? 14.868 -18.188 -20.395 1.00 92.12 483 ARG A N 1
ATOM 3430 C CA . ARG A 1 483 ? 14.130 -18.723 -21.549 1.00 92.12 483 ARG A CA 1
ATOM 3431 C C . ARG A 1 483 ? 13.195 -17.660 -22.168 1.00 92.12 483 ARG A C 1
ATOM 3433 O O . ARG A 1 483 ? 11.979 -17.858 -22.157 1.00 92.12 483 ARG A O 1
ATOM 3440 N N . PRO A 1 484 ? 13.723 -16.502 -22.608 1.00 93.69 484 PRO A N 1
ATOM 3441 C CA . PRO A 1 484 ? 12.908 -15.489 -23.265 1.00 93.69 484 PRO A CA 1
ATOM 3442 C C . PRO A 1 484 ? 12.543 -15.941 -24.683 1.00 93.69 484 PRO A C 1
ATOM 3444 O O . PRO A 1 484 ? 13.405 -16.435 -25.403 1.00 93.69 484 PRO A O 1
ATOM 3447 N N . ASP A 1 485 ? 11.298 -15.709 -25.101 1.00 93.00 485 ASP A N 1
ATOM 3448 C CA . ASP A 1 485 ? 10.930 -15.781 -26.521 1.00 93.00 485 ASP A CA 1
ATOM 3449 C C . ASP A 1 485 ? 11.345 -14.498 -27.252 1.00 93.00 485 ASP A C 1
ATOM 3451 O O . ASP A 1 485 ? 11.596 -14.540 -28.452 1.00 93.00 485 ASP A O 1
ATOM 3455 N N . ARG A 1 486 ? 11.430 -13.370 -26.524 1.00 92.94 486 ARG A N 1
ATOM 3456 C CA . ARG A 1 486 ? 11.964 -12.083 -26.995 1.00 92.94 486 ARG A CA 1
ATOM 3457 C C . ARG A 1 486 ? 12.782 -11.395 -25.908 1.00 92.94 486 ARG A C 1
ATOM 3459 O O . ARG A 1 486 ? 12.312 -11.225 -24.779 1.00 92.94 486 ARG A O 1
ATOM 3466 N N . ILE A 1 487 ? 13.979 -10.936 -26.267 1.00 94.38 487 ILE A N 1
ATOM 3467 C CA . ILE A 1 487 ? 14.798 -10.058 -25.427 1.00 94.38 487 ILE A CA 1
ATOM 3468 C C . ILE A 1 487 ? 14.675 -8.615 -25.912 1.00 94.38 487 ILE A C 1
ATOM 3470 O O . ILE A 1 487 ? 14.820 -8.332 -27.101 1.00 94.38 487 ILE A O 1
ATOM 3474 N N . VAL A 1 488 ? 14.379 -7.701 -24.993 1.00 95.06 488 VAL A N 1
ATOM 3475 C CA . VAL A 1 488 ? 14.172 -6.287 -25.309 1.00 95.06 488 VAL A CA 1
ATOM 3476 C C . VAL A 1 488 ? 15.122 -5.437 -24.487 1.00 95.06 488 VAL A C 1
ATOM 3478 O O . VAL A 1 488 ? 15.127 -5.540 -23.266 1.00 95.06 488 VAL A O 1
ATOM 3481 N N . VAL A 1 489 ? 15.880 -4.552 -25.132 1.00 95.25 489 VAL A N 1
ATOM 3482 C CA . VAL A 1 489 ? 16.697 -3.544 -24.442 1.00 95.25 489 VAL A CA 1
ATOM 3483 C C . VAL A 1 489 ? 16.056 -2.175 -24.622 1.00 95.25 489 VAL A C 1
ATOM 3485 O O . VAL A 1 489 ? 15.994 -1.651 -25.733 1.00 95.25 489 VAL A O 1
ATOM 3488 N N . GLY A 1 490 ? 15.572 -1.584 -23.527 1.00 91.75 490 GLY A N 1
ATOM 3489 C CA . GLY A 1 490 ? 14.801 -0.340 -23.563 1.00 91.75 490 GLY A CA 1
ATOM 3490 C C . GLY A 1 490 ? 15.532 0.805 -24.259 1.00 91.75 490 GLY A C 1
ATOM 3491 O O . GLY A 1 490 ? 14.931 1.511 -25.063 1.00 91.75 490 GLY A O 1
ATOM 3492 N N . GLU A 1 491 ? 16.837 0.945 -24.030 1.00 90.88 491 GLU A N 1
ATOM 3493 C CA . GLU A 1 491 ? 17.708 1.837 -24.798 1.00 90.88 491 GLU A CA 1
ATOM 3494 C C . GLU A 1 491 ? 19.143 1.312 -24.777 1.00 90.88 491 GLU A C 1
ATOM 3496 O O . GLU A 1 491 ? 19.696 1.068 -23.706 1.00 90.88 491 GLU A O 1
ATOM 3501 N N . VAL A 1 492 ? 19.736 1.157 -25.959 1.00 92.19 492 VAL A N 1
ATOM 3502 C CA . VAL A 1 492 ? 21.122 0.728 -26.149 1.00 92.19 492 VAL A CA 1
ATOM 3503 C C . VAL A 1 492 ? 22.023 1.965 -26.129 1.00 92.19 492 VAL A C 1
ATOM 3505 O O . VAL A 1 492 ? 21.943 2.833 -27.005 1.00 92.19 492 VAL A O 1
ATOM 3508 N N . ARG A 1 493 ? 22.871 2.054 -25.105 1.00 89.94 493 ARG A N 1
ATOM 3509 C CA . ARG A 1 493 ? 23.727 3.206 -24.775 1.00 89.94 493 ARG A CA 1
ATOM 3510 C C . ARG A 1 493 ? 25.210 2.849 -24.702 1.00 89.94 493 ARG A C 1
ATOM 3512 O O . ARG A 1 493 ? 26.032 3.760 -24.772 1.00 89.94 493 ARG A O 1
ATOM 3519 N N . GLY A 1 494 ? 25.549 1.570 -24.558 1.00 91.38 494 GLY A N 1
ATOM 3520 C CA . GLY A 1 494 ? 26.923 1.116 -24.372 1.00 91.38 494 GLY A CA 1
ATOM 3521 C C . GLY A 1 494 ? 27.184 -0.315 -24.842 1.00 91.38 494 GLY A C 1
ATOM 3522 O O . GLY A 1 494 ? 26.644 -0.786 -25.846 1.00 91.38 494 GLY A O 1
ATOM 3523 N N . ALA A 1 495 ? 28.066 -0.993 -24.105 1.00 91.75 495 ALA A N 1
ATOM 3524 C CA . ALA A 1 495 ? 28.610 -2.308 -24.433 1.00 91.75 495 ALA A CA 1
ATOM 3525 C C . ALA A 1 495 ? 27.569 -3.442 -24.474 1.00 91.75 495 ALA A C 1
ATOM 3527 O O . ALA A 1 495 ? 27.839 -4.494 -25.052 1.00 91.75 495 ALA A O 1
ATOM 3528 N N . GLU A 1 496 ? 26.383 -3.242 -23.897 1.00 93.38 496 GLU A N 1
ATOM 3529 C CA . GLU A 1 496 ? 25.259 -4.178 -23.970 1.00 93.38 496 GLU A CA 1
ATOM 3530 C C . GLU A 1 496 ? 24.801 -4.463 -25.407 1.00 93.38 496 GLU A C 1
ATOM 3532 O O . GLU A 1 496 ? 24.179 -5.497 -25.643 1.00 93.38 496 GLU A O 1
ATOM 3537 N N . VAL A 1 497 ? 25.144 -3.599 -26.376 1.00 91.00 497 VAL A N 1
ATOM 3538 C CA . VAL A 1 497 ? 24.871 -3.840 -27.802 1.00 91.00 497 VAL A CA 1
ATOM 3539 C C . VAL A 1 497 ? 25.466 -5.163 -28.282 1.00 91.00 497 VAL A C 1
ATOM 3541 O O . VAL A 1 497 ? 24.853 -5.851 -29.090 1.00 91.00 497 VAL A O 1
ATOM 3544 N N . VAL A 1 498 ? 26.635 -5.546 -27.758 1.00 90.56 498 VAL A N 1
ATOM 3545 C CA . VAL A 1 498 ? 27.330 -6.778 -28.149 1.00 90.56 498 VAL A CA 1
ATOM 3546 C C . VAL A 1 498 ? 26.553 -7.998 -27.679 1.00 90.56 498 VAL A C 1
ATOM 3548 O O . VAL A 1 498 ? 26.323 -8.925 -28.450 1.00 90.56 498 VAL A O 1
ATOM 3551 N N . ASP A 1 499 ? 26.115 -7.989 -26.422 1.00 90.94 499 ASP A N 1
ATOM 3552 C CA . ASP A 1 499 ? 25.349 -9.091 -25.849 1.00 90.94 499 ASP A CA 1
ATOM 3553 C C . ASP A 1 499 ? 23.937 -9.167 -26.463 1.00 90.94 499 ASP A C 1
ATOM 3555 O O . ASP A 1 499 ? 23.431 -10.265 -26.690 1.00 90.94 499 ASP A O 1
ATOM 3559 N N . LEU A 1 500 ? 23.331 -8.023 -26.818 1.00 89.19 500 LEU A N 1
ATOM 3560 C CA . LEU A 1 500 ? 22.076 -7.982 -27.573 1.00 89.19 500 LEU A CA 1
ATOM 3561 C C . LEU A 1 500 ? 22.243 -8.605 -28.965 1.00 89.19 500 LEU A C 1
ATOM 3563 O O . LEU A 1 500 ? 21.491 -9.506 -29.318 1.00 89.19 500 LEU A O 1
ATOM 3567 N N . LEU A 1 501 ? 23.235 -8.177 -29.749 1.00 87.38 501 LEU A N 1
ATOM 3568 C CA . LEU A 1 501 ? 23.474 -8.731 -31.087 1.00 87.38 501 LEU A CA 1
ATOM 3569 C C . LEU A 1 501 ? 23.818 -10.225 -31.039 1.00 87.38 501 LEU A C 1
ATOM 3571 O O . LEU A 1 501 ? 23.349 -10.991 -31.882 1.00 87.38 501 LEU A O 1
ATOM 3575 N N . ALA A 1 502 ? 24.575 -10.667 -30.034 1.00 86.62 502 ALA A N 1
ATOM 3576 C CA . ALA A 1 502 ? 24.833 -12.085 -29.813 1.00 86.62 502 ALA A CA 1
ATOM 3577 C C . ALA A 1 502 ? 23.539 -12.862 -29.512 1.00 86.62 502 ALA A C 1
ATOM 3579 O O . ALA A 1 502 ? 23.331 -13.941 -30.065 1.00 86.62 502 ALA A O 1
ATOM 3580 N N . ALA A 1 503 ? 22.644 -12.313 -28.685 1.00 86.31 503 ALA A N 1
ATOM 3581 C CA . ALA A 1 503 ? 21.347 -12.921 -28.388 1.00 86.31 503 ALA A CA 1
ATOM 3582 C C . ALA A 1 503 ? 20.495 -13.109 -29.650 1.00 86.31 503 ALA A C 1
ATOM 3584 O O . ALA A 1 503 ? 19.968 -14.199 -29.880 1.00 86.31 503 ALA A O 1
ATOM 3585 N N . LEU A 1 504 ? 20.425 -12.073 -30.491 1.00 83.06 504 LEU A N 1
ATOM 3586 C CA . LEU A 1 504 ? 19.665 -12.098 -31.742 1.00 83.06 504 LEU A CA 1
ATOM 3587 C C . LEU A 1 504 ? 20.203 -13.139 -32.736 1.00 83.06 504 LEU A C 1
ATOM 3589 O O . LEU A 1 504 ? 19.432 -13.739 -33.471 1.00 83.06 504 LEU A O 1
ATOM 3593 N N . ASN A 1 505 ? 21.512 -13.404 -32.721 1.00 79.25 505 ASN A N 1
ATOM 3594 C CA . ASN A 1 505 ? 22.144 -14.421 -33.568 1.00 79.25 505 ASN A CA 1
ATOM 3595 C C . ASN A 1 505 ? 22.109 -15.847 -32.974 1.00 79.25 505 ASN A C 1
ATOM 3597 O O . ASN A 1 505 ? 22.523 -16.793 -33.640 1.00 79.25 505 ASN A O 1
ATOM 3601 N N . THR A 1 506 ? 21.654 -16.031 -31.727 1.00 75.75 506 THR A N 1
ATOM 3602 C CA . THR A 1 506 ? 21.687 -17.326 -31.006 1.00 75.75 506 THR A CA 1
ATOM 3603 C C . THR A 1 506 ? 20.297 -17.917 -30.741 1.00 75.75 506 THR A C 1
ATOM 3605 O O . THR A 1 506 ? 20.112 -18.680 -29.795 1.00 75.75 506 THR A O 1
ATOM 3608 N N . GLY A 1 507 ? 19.323 -17.597 -31.600 1.00 69.50 507 GLY A N 1
ATOM 3609 C CA . GLY A 1 507 ? 17.978 -18.189 -31.576 1.00 69.50 507 GLY A CA 1
ATOM 3610 C C . GLY A 1 507 ? 16.953 -17.448 -30.714 1.00 69.50 507 GLY A C 1
ATOM 3611 O O . GLY A 1 507 ? 15.909 -18.015 -30.397 1.00 69.50 507 GLY A O 1
ATOM 3612 N N . HIS A 1 508 ? 17.226 -16.193 -30.338 1.00 80.06 508 HIS A N 1
ATOM 3613 C CA . HIS A 1 508 ? 16.262 -15.310 -29.670 1.00 80.06 508 HIS A CA 1
ATOM 3614 C C . HIS A 1 508 ? 15.622 -14.355 -30.685 1.00 80.06 508 HIS A C 1
ATOM 3616 O O . HIS A 1 508 ? 15.848 -13.140 -30.662 1.00 80.06 508 HIS A O 1
ATOM 3622 N N . ASP A 1 509 ? 14.845 -14.933 -31.599 1.00 78.69 509 ASP A N 1
ATOM 3623 C CA . ASP A 1 509 ? 14.162 -14.203 -32.667 1.00 78.69 509 ASP A CA 1
ATOM 3624 C C . ASP A 1 509 ? 13.202 -13.145 -32.111 1.00 78.69 509 ASP A C 1
ATOM 3626 O O . ASP A 1 509 ? 12.629 -13.285 -31.031 1.00 78.69 509 ASP A O 1
ATOM 3630 N N . GLY A 1 510 ? 12.973 -12.080 -32.875 1.00 81.50 510 GLY A N 1
ATOM 3631 C CA . GLY A 1 510 ? 11.996 -11.053 -32.520 1.00 81.50 510 GLY A CA 1
ATOM 3632 C C . GLY A 1 510 ? 12.419 -10.138 -31.372 1.00 81.50 510 GLY A C 1
ATOM 3633 O O . GLY A 1 510 ? 11.566 -9.419 -30.843 1.00 81.50 510 GLY A O 1
ATOM 3634 N N . GLY A 1 511 ? 13.699 -10.167 -30.984 1.00 87.44 511 GLY A N 1
ATOM 3635 C CA . GLY A 1 511 ? 14.266 -9.235 -30.018 1.00 87.44 511 GLY A CA 1
ATOM 3636 C C . GLY A 1 511 ? 14.253 -7.791 -30.523 1.00 87.44 511 GLY A C 1
ATOM 3637 O O . GLY A 1 511 ? 14.241 -7.524 -31.725 1.00 87.44 511 GLY A O 1
ATOM 3638 N N . ALA A 1 512 ? 14.218 -6.839 -29.595 1.00 90.69 512 ALA A N 1
ATOM 3639 C CA . ALA A 1 512 ? 14.021 -5.438 -29.940 1.00 90.69 512 ALA A CA 1
ATOM 3640 C C . ALA A 1 512 ? 14.841 -4.488 -29.072 1.00 90.69 512 ALA A C 1
ATOM 3642 O O . ALA A 1 512 ? 15.287 -4.826 -27.977 1.00 90.69 512 ALA A O 1
ATOM 3643 N N . GLY A 1 513 ? 14.994 -3.252 -29.527 1.00 91.12 513 GLY A N 1
ATOM 3644 C CA . GLY A 1 513 ? 15.505 -2.201 -28.663 1.00 91.12 513 GLY A CA 1
ATOM 3645 C C . GLY A 1 513 ? 15.368 -0.812 -29.247 1.00 91.12 513 GLY A C 1
ATOM 3646 O O . GLY A 1 513 ? 14.933 -0.640 -30.388 1.00 91.12 513 GLY A O 1
ATOM 3647 N N . THR A 1 514 ? 15.738 0.194 -28.460 1.00 90.94 514 THR A N 1
ATOM 3648 C CA . THR A 1 514 ? 15.850 1.563 -28.972 1.00 90.94 514 THR A CA 1
ATOM 3649 C C . THR A 1 514 ? 17.296 2.024 -29.031 1.00 90.94 514 THR A C 1
ATOM 3651 O O . THR A 1 514 ? 18.126 1.618 -28.221 1.00 90.94 514 THR A O 1
ATOM 3654 N N . VAL A 1 515 ? 17.609 2.882 -29.999 1.00 90.19 515 VAL A N 1
ATOM 3655 C CA . VAL A 1 515 ? 18.929 3.503 -30.135 1.00 90.19 515 VAL A CA 1
ATOM 3656 C C . VAL A 1 515 ? 18.770 4.987 -30.438 1.00 90.19 515 VAL A C 1
ATOM 3658 O O . VAL A 1 515 ? 17.890 5.405 -31.195 1.00 90.19 515 VAL A O 1
ATOM 3661 N N . HIS A 1 516 ? 19.610 5.820 -29.834 1.00 88.12 516 HIS A N 1
ATOM 3662 C CA . HIS A 1 516 ? 19.623 7.241 -30.151 1.00 88.12 516 HIS A CA 1
ATOM 3663 C C . HIS A 1 516 ? 20.388 7.491 -31.457 1.00 88.12 516 HIS A C 1
ATOM 3665 O O . HIS A 1 516 ? 21.601 7.301 -31.507 1.00 88.12 516 HIS A O 1
ATOM 3671 N N . ALA A 1 517 ? 19.683 7.953 -32.486 1.00 84.00 517 ALA A N 1
ATOM 3672 C CA . ALA A 1 517 ? 20.250 8.418 -33.751 1.00 84.00 517 ALA A CA 1
ATOM 3673 C C . ALA A 1 517 ? 19.340 9.515 -34.325 1.00 84.00 517 ALA A C 1
ATOM 3675 O O . ALA A 1 517 ? 18.114 9.406 -34.220 1.00 84.00 517 ALA A O 1
ATOM 3676 N N . ASN A 1 518 ? 19.906 10.575 -34.912 1.00 76.50 518 ASN A N 1
ATOM 3677 C CA . ASN A 1 518 ? 19.099 11.684 -35.441 1.00 76.50 518 ASN A CA 1
ATOM 3678 C C . ASN A 1 518 ? 18.488 11.352 -36.808 1.00 76.50 518 ASN A C 1
ATOM 3680 O O . ASN A 1 518 ? 17.467 11.928 -37.203 1.00 76.50 518 ASN A O 1
ATOM 3684 N N . SER A 1 519 ? 19.073 10.376 -37.500 1.00 76.12 519 SER A N 1
ATOM 3685 C CA . SER A 1 519 ? 18.563 9.815 -38.743 1.00 76.12 519 SER A CA 1
ATOM 3686 C C . SER A 1 519 ? 18.803 8.298 -38.811 1.00 76.12 519 SER A C 1
ATOM 3688 O O . SER A 1 519 ? 19.763 7.804 -38.219 1.00 76.12 519 SER A O 1
ATOM 3690 N N . PRO A 1 520 ? 17.972 7.534 -39.549 1.00 75.06 520 PRO A N 1
ATOM 3691 C CA . PRO A 1 520 ? 18.222 6.109 -39.788 1.00 75.06 520 PRO A CA 1
ATOM 3692 C C . PRO A 1 520 ? 19.592 5.836 -40.428 1.00 75.06 520 PRO A C 1
ATOM 3694 O O . PRO A 1 520 ? 20.230 4.837 -40.114 1.00 75.06 520 PRO A O 1
ATOM 3697 N N . ALA A 1 521 ? 20.080 6.756 -41.267 1.00 79.62 521 ALA A N 1
ATOM 3698 C CA . ALA A 1 521 ? 21.396 6.663 -41.900 1.00 79.62 521 ALA A CA 1
ATOM 3699 C C . ALA A 1 521 ? 22.565 6.735 -40.897 1.00 79.62 521 ALA A C 1
ATOM 3701 O O . ALA A 1 521 ? 23.645 6.225 -41.180 1.00 79.62 521 ALA A O 1
ATOM 3702 N N . GLU A 1 522 ? 22.358 7.331 -39.718 1.00 84.38 522 GLU A N 1
ATOM 3703 C CA . GLU A 1 522 ? 23.360 7.394 -38.645 1.00 84.38 522 GLU A CA 1
ATOM 3704 C C . GLU A 1 522 ? 23.380 6.139 -37.761 1.00 84.38 522 GLU A C 1
ATOM 3706 O O . GLU A 1 522 ? 24.324 5.953 -36.992 1.00 84.38 522 GLU A O 1
ATOM 3711 N N . VAL A 1 523 ? 22.366 5.268 -37.846 1.00 85.25 523 VAL A N 1
ATOM 3712 C CA . VAL A 1 523 ? 22.259 4.077 -36.987 1.00 85.25 523 VAL A CA 1
ATOM 3713 C C . VAL A 1 523 ? 23.475 3.152 -37.121 1.00 85.25 523 VAL A C 1
ATOM 3715 O O . VAL A 1 523 ? 24.010 2.779 -36.077 1.00 85.25 523 VAL A O 1
ATOM 3718 N N . PRO A 1 524 ? 23.985 2.819 -38.327 1.00 86.19 524 PRO A N 1
ATOM 3719 C CA . PRO A 1 524 ? 25.181 1.986 -38.453 1.00 86.19 524 PRO A CA 1
ATOM 3720 C C . PRO A 1 524 ? 26.397 2.591 -37.745 1.00 86.19 524 PRO A C 1
ATOM 3722 O O . PRO A 1 524 ? 27.020 1.923 -36.927 1.00 86.19 524 PRO A O 1
ATOM 3725 N N . ALA A 1 525 ? 26.680 3.878 -37.972 1.00 86.81 525 ALA A N 1
ATOM 3726 C CA . ALA A 1 525 ? 27.795 4.571 -37.324 1.00 86.81 525 ALA A CA 1
ATOM 3727 C C . ALA A 1 525 ? 27.632 4.623 -35.795 1.00 86.81 525 ALA A C 1
ATOM 3729 O O . ALA A 1 525 ? 28.601 4.485 -35.046 1.00 86.81 525 ALA A O 1
ATOM 3730 N N . ARG A 1 526 ? 26.394 4.779 -35.307 1.00 88.38 526 ARG A N 1
ATOM 3731 C CA . ARG A 1 526 ? 26.102 4.733 -33.872 1.00 88.38 526 ARG A CA 1
ATOM 3732 C C . ARG A 1 526 ? 26.364 3.348 -33.291 1.00 88.38 526 ARG A C 1
ATOM 3734 O O . ARG A 1 526 ? 26.980 3.255 -32.235 1.00 88.38 526 ARG A O 1
ATOM 3741 N N . LEU A 1 527 ? 25.920 2.290 -33.965 1.00 88.94 527 LEU A N 1
ATOM 3742 C CA . LEU A 1 527 ? 26.169 0.916 -33.537 1.00 88.94 527 LEU A CA 1
ATOM 3743 C C . LEU A 1 527 ? 27.665 0.582 -33.574 1.00 88.94 527 LEU A C 1
ATOM 3745 O O . LEU A 1 527 ? 28.129 -0.085 -32.659 1.00 88.94 527 LEU A O 1
ATOM 3749 N N . GLU A 1 528 ? 28.426 1.087 -34.553 1.00 89.88 528 GLU A N 1
ATOM 3750 C CA . GLU A 1 528 ? 29.896 0.967 -34.609 1.00 89.88 528 GLU A CA 1
ATOM 3751 C C . GLU A 1 528 ? 30.556 1.556 -33.360 1.00 89.88 528 GLU A C 1
ATOM 3753 O O . GLU A 1 528 ? 31.354 0.883 -32.705 1.00 89.88 528 GLU A O 1
ATOM 3758 N N . ALA A 1 529 ? 30.163 2.770 -32.969 1.00 89.25 529 ALA A N 1
ATOM 3759 C CA . ALA A 1 529 ? 30.671 3.401 -31.755 1.00 89.25 529 ALA A CA 1
ATOM 3760 C C . ALA A 1 529 ? 30.318 2.605 -30.483 1.00 89.25 529 ALA A C 1
ATOM 3762 O O . ALA A 1 529 ? 31.156 2.447 -29.597 1.00 89.25 529 ALA A O 1
ATOM 3763 N N . LEU A 1 530 ? 29.092 2.081 -30.389 1.00 91.31 530 LEU A N 1
ATOM 3764 C CA . LEU A 1 530 ? 28.645 1.277 -29.246 1.00 91.31 530 LEU A CA 1
ATOM 3765 C C . LEU A 1 530 ? 29.328 -0.099 -29.199 1.00 91.31 530 LEU A C 1
ATOM 3767 O O . LEU A 1 530 ? 29.714 -0.565 -28.128 1.00 91.31 530 LEU A O 1
ATOM 3771 N N . GLY A 1 531 ? 29.512 -0.735 -30.357 1.00 90.06 531 GLY A N 1
ATOM 3772 C CA . GLY A 1 531 ? 30.199 -2.017 -30.499 1.00 90.06 531 GLY A CA 1
ATOM 3773 C C . GLY A 1 531 ? 31.655 -1.923 -30.060 1.00 90.06 531 GLY A C 1
ATOM 3774 O O . GLY A 1 531 ? 32.123 -2.785 -29.316 1.00 90.06 531 GLY A O 1
ATOM 3775 N N . ALA A 1 532 ? 32.328 -0.821 -30.407 1.00 91.12 532 ALA A N 1
ATOM 3776 C CA . ALA A 1 532 ? 33.691 -0.547 -29.966 1.00 91.12 532 ALA A CA 1
ATOM 3777 C C . ALA A 1 532 ? 33.812 -0.484 -28.431 1.00 91.12 532 ALA A C 1
ATOM 3779 O O . ALA A 1 532 ? 34.748 -1.055 -27.874 1.00 91.12 532 ALA A O 1
ATOM 3780 N N . LEU A 1 533 ? 32.839 0.114 -27.724 1.00 89.12 533 LEU A N 1
ATOM 3781 C CA . LEU A 1 533 ? 32.800 0.109 -26.248 1.00 89.12 533 LEU A CA 1
ATOM 3782 C C . LEU A 1 533 ? 32.666 -1.307 -25.666 1.00 89.12 533 LEU A C 1
ATOM 3784 O O . LEU A 1 533 ? 33.118 -1.573 -24.554 1.00 89.12 533 LEU A O 1
ATOM 3788 N N . GLY A 1 534 ? 32.034 -2.216 -26.408 1.00 86.19 534 GLY A N 1
ATOM 3789 C CA . GLY A 1 534 ? 31.899 -3.624 -26.047 1.00 86.19 534 GLY A CA 1
ATOM 3790 C C . GLY A 1 534 ? 33.067 -4.514 -26.478 1.00 86.19 534 GLY A C 1
ATOM 3791 O O . GLY A 1 534 ? 33.033 -5.706 -26.164 1.00 86.19 534 GLY A O 1
ATOM 3792 N N . GLY A 1 535 ? 34.082 -3.956 -27.150 1.00 89.81 535 GLY A N 1
ATOM 3793 C CA . GLY A 1 535 ? 35.248 -4.680 -27.666 1.00 89.81 535 GLY A CA 1
ATOM 3794 C C . GLY A 1 535 ? 35.022 -5.373 -29.013 1.00 89.81 535 GLY A C 1
ATOM 3795 O O . GLY A 1 535 ? 35.804 -6.246 -29.379 1.00 89.81 535 GLY A O 1
ATOM 3796 N N . LEU A 1 536 ? 33.957 -5.022 -29.738 1.00 89.31 536 LEU A N 1
ATOM 3797 C CA . LEU A 1 536 ? 33.650 -5.581 -31.050 1.00 89.31 536 LEU A CA 1
ATOM 3798 C C . LEU A 1 536 ? 34.237 -4.687 -32.149 1.00 89.31 536 LEU A C 1
ATOM 3800 O O . LEU A 1 536 ? 33.977 -3.482 -32.174 1.00 89.31 536 LEU A O 1
ATOM 3804 N N . ASP A 1 537 ? 35.015 -5.264 -33.065 1.00 89.19 537 ASP A N 1
ATOM 3805 C CA . ASP A 1 537 ? 35.496 -4.518 -34.226 1.00 89.19 537 ASP A CA 1
ATOM 3806 C C . ASP A 1 537 ? 34.372 -4.265 -35.248 1.00 89.19 537 ASP A C 1
ATOM 3808 O O . ASP A 1 537 ? 33.294 -4.867 -35.215 1.00 89.19 537 ASP A O 1
ATOM 3812 N N . ARG A 1 538 ? 34.628 -3.341 -36.178 1.00 87.31 538 ARG A N 1
ATOM 3813 C CA . ARG A 1 538 ? 33.654 -2.928 -37.193 1.00 87.31 538 ARG A CA 1
ATOM 3814 C C . ARG A 1 538 ? 33.193 -4.084 -38.085 1.00 87.31 538 ARG A C 1
ATOM 3816 O O . ARG A 1 538 ? 32.015 -4.149 -38.429 1.00 87.31 538 ARG A O 1
ATOM 3823 N N . ALA A 1 539 ? 34.101 -4.974 -38.483 1.00 86.94 539 ALA A N 1
ATOM 3824 C CA . ALA A 1 539 ? 33.776 -6.068 -39.394 1.00 86.94 539 ALA A CA 1
ATOM 3825 C C . ALA A 1 539 ? 32.876 -7.102 -38.703 1.00 86.94 539 ALA A C 1
ATOM 3827 O O . ALA A 1 539 ? 31.850 -7.500 -39.257 1.00 86.94 539 ALA A O 1
ATOM 3828 N N . ALA A 1 540 ? 33.213 -7.462 -37.464 1.00 85.62 540 ALA A N 1
ATOM 3829 C CA . ALA A 1 540 ? 32.412 -8.319 -36.607 1.00 85.62 540 ALA A CA 1
ATOM 3830 C C . ALA A 1 540 ? 31.030 -7.709 -36.338 1.00 85.62 540 ALA A C 1
ATOM 3832 O O . ALA A 1 540 ? 30.029 -8.423 -36.405 1.00 85.62 540 ALA A O 1
ATOM 3833 N N . LEU A 1 541 ? 30.949 -6.393 -36.107 1.00 87.19 541 LEU A N 1
ATOM 3834 C CA . LEU A 1 541 ? 29.670 -5.716 -35.896 1.00 87.19 541 LEU A CA 1
ATOM 3835 C C . LEU A 1 541 ? 28.773 -5.797 -37.121 1.00 87.19 541 LEU A C 1
ATOM 3837 O O . LEU A 1 541 ? 27.620 -6.200 -37.005 1.00 87.19 541 LEU A O 1
ATOM 3841 N N . ILE A 1 542 ? 29.294 -5.412 -38.287 1.00 83.69 542 ILE A N 1
ATOM 3842 C CA . ILE A 1 542 ? 28.527 -5.424 -39.535 1.00 83.69 542 ILE A CA 1
ATOM 3843 C C . ILE A 1 542 ? 28.050 -6.847 -39.834 1.00 83.69 542 ILE A C 1
ATOM 3845 O O . ILE A 1 542 ? 26.890 -7.032 -40.197 1.00 83.69 542 ILE A O 1
ATOM 3849 N N . SER A 1 543 ? 28.907 -7.851 -39.613 1.00 82.62 543 SER A N 1
ATOM 3850 C CA . SER A 1 543 ? 28.542 -9.259 -39.775 1.00 82.62 543 SER A CA 1
ATOM 3851 C C . SER A 1 543 ? 27.400 -9.674 -38.846 1.00 82.62 543 SER A C 1
ATOM 3853 O O . SER A 1 543 ? 26.467 -10.334 -39.296 1.00 82.62 543 SER A O 1
ATOM 3855 N N . GLN A 1 544 ? 27.449 -9.296 -37.565 1.00 82.19 544 GLN A N 1
ATOM 3856 C CA . GLN A 1 544 ? 26.386 -9.624 -36.612 1.00 82.19 544 GLN A CA 1
ATOM 3857 C C . GLN A 1 544 ? 25.095 -8.856 -36.891 1.00 82.19 544 GLN A C 1
ATOM 3859 O O . GLN A 1 544 ? 24.016 -9.412 -36.722 1.00 82.19 544 GLN A O 1
ATOM 3864 N N . LEU A 1 545 ? 25.192 -7.597 -37.321 1.00 79.06 545 LEU A N 1
ATOM 3865 C CA . LEU A 1 545 ? 24.044 -6.742 -37.602 1.00 79.06 545 LEU A CA 1
ATOM 3866 C C . LEU A 1 545 ? 23.286 -7.206 -38.848 1.00 79.06 545 LEU A C 1
ATOM 3868 O O . LEU A 1 545 ? 22.064 -7.314 -38.807 1.00 79.06 545 LEU A O 1
ATOM 3872 N N . ALA A 1 546 ? 24.011 -7.518 -39.928 1.00 73.94 546 ALA A N 1
ATOM 3873 C CA . ALA A 1 546 ? 23.429 -8.002 -41.178 1.00 73.94 546 ALA A CA 1
ATOM 3874 C C . ALA A 1 546 ? 22.709 -9.349 -41.009 1.00 73.94 546 ALA A C 1
ATOM 3876 O O . ALA A 1 546 ? 21.728 -9.610 -41.699 1.00 73.94 546 ALA A O 1
ATOM 3877 N N . ALA A 1 547 ? 23.185 -10.187 -40.085 1.00 65.56 547 ALA A N 1
ATOM 3878 C CA . ALA A 1 547 ? 22.565 -11.466 -39.761 1.00 65.56 547 ALA A CA 1
ATOM 3879 C C . ALA A 1 547 ? 21.349 -11.336 -38.824 1.00 65.56 547 ALA A C 1
ATOM 3881 O O . ALA A 1 547 ? 20.494 -12.217 -38.825 1.00 65.56 547 ALA A O 1
ATOM 3882 N N . ALA A 1 548 ? 21.260 -10.252 -38.045 1.00 61.75 548 ALA A N 1
ATOM 3883 C CA . ALA A 1 548 ? 20.348 -10.176 -36.907 1.00 61.75 548 ALA A CA 1
ATOM 3884 C C . ALA A 1 548 ? 19.218 -9.149 -37.013 1.00 61.75 548 ALA A C 1
ATOM 3886 O O . ALA A 1 548 ? 18.188 -9.377 -36.395 1.00 61.75 548 ALA A O 1
ATOM 3887 N N . VAL A 1 549 ? 19.378 -8.005 -37.690 1.00 62.31 549 VAL A N 1
ATOM 3888 C CA . VAL A 1 549 ? 18.472 -6.856 -37.471 1.00 62.31 549 VAL A CA 1
ATOM 3889 C C . VAL A 1 549 ? 17.877 -6.306 -38.762 1.00 62.31 549 VAL A C 1
ATOM 3891 O O . VAL A 1 549 ? 18.596 -5.882 -39.665 1.00 62.31 549 VAL A O 1
ATOM 3894 N N . LEU A 1 550 ? 16.548 -6.182 -38.783 1.00 60.12 550 LEU A N 1
ATOM 3895 C CA . LEU A 1 550 ? 15.830 -5.283 -39.683 1.00 60.12 550 LEU A CA 1
ATOM 3896 C C . LEU A 1 550 ? 15.678 -3.916 -38.988 1.00 60.12 550 LEU A C 1
ATOM 3898 O O . LEU A 1 550 ? 15.062 -3.812 -37.927 1.00 60.12 550 LEU A O 1
ATOM 3902 N N . SER A 1 551 ? 16.241 -2.840 -39.536 1.00 51.81 551 SER A N 1
ATOM 3903 C CA . SER A 1 551 ? 16.061 -1.499 -38.959 1.00 51.81 551 SER A CA 1
ATOM 3904 C C . SER A 1 551 ? 14.667 -0.955 -39.285 1.00 51.81 551 SER A C 1
ATOM 3906 O O . SER A 1 551 ? 14.342 -0.852 -40.460 1.00 51.81 551 SER A O 1
ATOM 3908 N N . VAL A 1 552 ? 13.873 -0.547 -38.286 1.00 51.38 552 VAL A N 1
ATOM 3909 C CA . VAL A 1 552 ? 12.570 0.108 -38.512 1.00 51.38 552 VAL A CA 1
ATOM 3910 C C . VAL A 1 552 ? 12.712 1.615 -38.249 1.00 51.38 552 VAL A C 1
ATOM 3912 O O . VAL A 1 552 ? 13.263 2.042 -37.233 1.00 51.38 552 VAL A O 1
ATOM 3915 N N . GLY A 1 553 ? 12.275 2.421 -39.221 1.00 52.62 553 GLY A N 1
ATOM 3916 C CA . GLY A 1 553 ? 12.562 3.855 -39.346 1.00 52.62 553 GLY A CA 1
ATOM 3917 C C . GLY A 1 553 ? 11.994 4.807 -38.274 1.00 52.62 553 GLY A C 1
ATOM 3918 O O . GLY A 1 553 ? 11.346 4.431 -37.301 1.00 52.62 553 GLY A O 1
ATOM 3919 N N . ARG A 1 554 ? 12.287 6.098 -38.483 1.00 47.22 554 ARG A N 1
ATOM 3920 C CA . ARG A 1 554 ? 12.080 7.238 -37.569 1.00 47.22 554 ARG A CA 1
ATOM 3921 C C . ARG A 1 554 ? 10.601 7.569 -37.317 1.00 47.22 554 ARG A C 1
ATOM 3923 O O . ARG A 1 554 ? 9.853 7.816 -38.259 1.00 47.22 554 ARG A O 1
ATOM 3930 N N . LEU A 1 555 ? 10.237 7.774 -36.047 1.00 44.31 555 LEU A N 1
ATOM 3931 C CA . LEU A 1 555 ? 9.001 8.461 -35.651 1.00 44.31 555 LEU A CA 1
ATOM 3932 C C . LEU A 1 555 ? 9.212 9.987 -35.723 1.00 44.31 555 LEU A C 1
ATOM 3934 O O . LEU A 1 555 ? 10.066 10.536 -35.022 1.00 44.31 555 LEU A O 1
ATOM 3938 N N . ARG A 1 556 ? 8.470 10.693 -36.586 1.00 37.56 556 ARG A N 1
ATOM 3939 C CA . ARG A 1 556 ? 8.447 12.166 -36.614 1.00 37.56 556 ARG A CA 1
ATOM 3940 C C . ARG A 1 556 ? 7.115 12.629 -36.034 1.00 37.56 556 ARG A C 1
ATOM 3942 O O . ARG A 1 556 ? 6.107 12.624 -36.727 1.00 37.56 556 ARG A O 1
ATOM 3949 N N . VAL A 1 557 ? 7.120 13.013 -34.760 1.00 33.97 557 VAL A N 1
ATOM 3950 C CA . VAL A 1 557 ? 5.950 13.628 -34.126 1.00 33.97 557 VAL A CA 1
ATOM 3951 C C . VAL A 1 557 ? 5.784 15.028 -34.716 1.00 33.97 557 VAL A C 1
ATOM 3953 O O . VAL A 1 557 ? 6.625 15.901 -34.511 1.00 33.97 557 VAL A O 1
ATOM 3956 N N . SER A 1 558 ? 4.728 15.222 -35.500 1.00 29.41 558 SER A N 1
ATOM 3957 C CA . SER A 1 558 ? 4.268 16.541 -35.924 1.00 29.41 558 SER A CA 1
ATOM 3958 C C . SER A 1 558 ? 3.573 17.201 -34.736 1.00 29.41 558 SER A C 1
ATOM 3960 O O . SER A 1 558 ? 2.404 16.928 -34.474 1.00 29.41 558 SER A O 1
ATOM 3962 N N . SER A 1 559 ? 4.273 18.059 -33.993 1.00 28.17 559 SER A N 1
ATOM 3963 C CA . SER A 1 559 ? 3.601 19.017 -33.117 1.00 28.17 559 SER A CA 1
ATOM 3964 C C . SER A 1 559 ? 3.034 20.137 -33.990 1.00 28.17 559 SER A C 1
ATOM 3966 O O . SER A 1 559 ? 3.687 21.158 -34.196 1.00 28.17 559 SER A O 1
ATOM 3968 N N . THR A 1 560 ? 1.831 19.956 -34.531 1.00 28.67 560 THR A N 1
ATOM 3969 C CA . THR A 1 560 ? 1.020 21.094 -34.976 1.00 28.67 560 THR A CA 1
ATOM 3970 C C . THR A 1 560 ? 0.551 21.838 -33.733 1.00 28.67 560 THR A C 1
ATOM 3972 O O . THR A 1 560 ? -0.539 21.599 -33.222 1.00 28.67 560 THR A O 1
ATOM 3975 N N . VAL A 1 561 ? 1.403 22.727 -33.222 1.00 31.23 561 VAL A N 1
ATOM 3976 C CA . VAL A 1 561 ? 0.899 23.963 -32.630 1.00 31.23 561 VAL A CA 1
ATOM 3977 C C . VAL A 1 561 ? 0.538 24.827 -33.828 1.00 31.23 561 VAL A C 1
ATOM 3979 O O . VAL A 1 561 ? 1.383 25.082 -34.683 1.00 31.23 561 VAL A O 1
ATOM 3982 N N . ALA A 1 562 ? -0.743 25.162 -33.947 1.00 31.97 562 ALA A N 1
ATOM 3983 C CA . ALA A 1 562 ? -1.210 26.116 -34.933 1.00 31.97 562 ALA A CA 1
ATOM 3984 C C . ALA A 1 562 ? -0.531 27.458 -34.647 1.00 31.97 562 ALA A C 1
ATOM 3986 O O . ALA A 1 562 ? -0.885 28.124 -33.679 1.00 31.97 562 ALA A O 1
ATOM 3987 N N . ASP A 1 563 ? 0.441 27.828 -35.472 1.00 29.17 563 ASP A N 1
ATOM 3988 C CA . ASP A 1 563 ? 0.850 29.216 -35.606 1.00 29.17 563 ASP A CA 1
ATOM 3989 C C . ASP A 1 563 ? 0.929 29.544 -37.095 1.00 29.17 563 ASP A C 1
ATOM 3991 O O . ASP A 1 563 ? 1.407 28.746 -37.908 1.00 29.17 563 ASP A O 1
ATOM 3995 N N . GLY A 1 564 ? 0.294 30.654 -37.451 1.00 27.61 564 GLY A N 1
ATOM 3996 C CA . GLY A 1 564 ? -0.072 30.993 -38.816 1.00 27.61 564 GLY A CA 1
ATOM 3997 C C . GLY A 1 564 ? 1.115 31.367 -39.703 1.00 27.61 564 GLY A C 1
ATOM 3998 O O . GLY A 1 564 ? 2.059 32.008 -39.266 1.00 27.61 564 GLY A O 1
ATOM 3999 N N . ASP A 1 565 ? 0.970 30.989 -40.973 1.00 28.62 565 ASP A N 1
ATOM 4000 C CA . ASP A 1 565 ? 1.357 31.731 -42.178 1.00 28.62 565 ASP A CA 1
ATOM 4001 C C . ASP A 1 565 ? 2.790 32.300 -42.282 1.00 28.62 565 ASP A C 1
ATOM 4003 O O . ASP A 1 565 ? 3.131 33.305 -41.654 1.00 28.62 565 ASP A O 1
ATOM 4007 N N . ARG A 1 566 ? 3.598 31.716 -43.185 1.00 27.52 566 ARG A N 1
ATOM 4008 C CA . ARG A 1 566 ? 4.229 32.417 -44.327 1.00 27.52 566 ARG A CA 1
ATOM 4009 C C . ARG A 1 566 ? 5.108 31.490 -45.176 1.00 27.52 566 ARG A C 1
ATOM 4011 O O . ARG A 1 566 ? 5.791 30.599 -44.677 1.00 27.52 566 ARG A O 1
ATOM 4018 N N . ASP A 1 567 ? 5.065 31.771 -46.472 1.00 30.02 567 ASP A N 1
ATOM 4019 C CA . ASP A 1 567 ? 5.709 31.115 -47.610 1.00 30.02 567 ASP A CA 1
ATOM 4020 C C . ASP A 1 567 ? 7.194 30.740 -47.468 1.00 30.02 567 ASP A C 1
ATOM 4022 O O . ASP A 1 567 ? 8.009 31.478 -46.914 1.00 30.02 567 ASP A O 1
ATOM 4026 N N . GLY A 1 568 ? 7.572 29.633 -48.119 1.00 25.00 568 GLY A N 1
ATOM 4027 C CA . GLY A 1 568 ? 8.969 29.268 -48.352 1.00 25.00 568 GLY A CA 1
ATOM 4028 C C . GLY A 1 568 ? 9.140 27.909 -49.029 1.00 25.00 568 GLY A C 1
ATOM 4029 O O . GLY A 1 568 ? 9.340 26.894 -48.369 1.00 25.00 568 GLY A O 1
ATOM 4030 N N . VAL A 1 569 ? 9.073 27.894 -50.360 1.00 31.81 569 VAL A N 1
ATOM 4031 C CA . VAL A 1 569 ? 9.388 26.746 -51.226 1.00 31.81 569 VAL A CA 1
ATOM 4032 C C . VAL A 1 569 ? 10.800 26.216 -50.948 1.00 31.81 569 VAL A C 1
ATOM 4034 O O . VAL A 1 569 ? 11.769 26.964 -51.046 1.00 31.81 569 VAL A O 1
ATOM 4037 N N . CYS A 1 570 ? 10.938 24.907 -50.713 1.00 24.36 570 CYS A N 1
ATOM 4038 C CA . CYS A 1 570 ? 12.141 24.173 -51.107 1.00 24.36 570 CYS A CA 1
ATOM 4039 C C . CYS A 1 570 ? 11.809 22.698 -51.374 1.00 24.36 570 CYS A C 1
ATOM 4041 O O . CYS A 1 570 ? 11.617 21.891 -50.465 1.00 24.36 570 CYS A O 1
ATOM 4043 N N . ASP A 1 571 ? 11.721 22.381 -52.661 1.00 29.91 571 ASP A N 1
ATOM 4044 C CA . ASP A 1 571 ? 11.757 21.037 -53.223 1.00 29.91 571 ASP A CA 1
ATOM 4045 C C . ASP A 1 571 ? 13.096 20.358 -52.893 1.00 29.91 571 ASP A C 1
ATOM 4047 O O . ASP A 1 571 ? 14.144 20.915 -53.217 1.00 29.91 571 ASP A O 1
ATOM 4051 N N . ARG A 1 572 ? 13.064 19.153 -52.298 1.00 23.09 572 ARG A N 1
ATOM 4052 C CA . ARG A 1 572 ? 14.010 18.067 -52.613 1.00 23.09 572 ARG A CA 1
ATOM 4053 C C . ARG A 1 572 ? 13.347 16.699 -52.456 1.00 23.09 572 ARG A C 1
ATOM 4055 O O . ARG A 1 572 ? 13.071 16.226 -51.356 1.00 23.09 572 ARG A O 1
ATOM 4062 N N . GLY A 1 573 ? 13.147 16.084 -53.615 1.00 21.98 573 GLY A N 1
ATOM 4063 C CA . GLY A 1 573 ? 12.782 14.698 -53.877 1.00 21.98 573 GLY A CA 1
ATOM 4064 C C . GLY A 1 573 ? 13.250 13.596 -52.910 1.00 21.98 573 GLY A C 1
ATOM 4065 O O . GLY A 1 573 ? 14.372 13.577 -52.419 1.00 21.98 573 GLY A O 1
ATOM 4066 N N . ARG A 1 574 ? 12.341 12.615 -52.800 1.00 24.45 574 ARG A N 1
ATOM 4067 C CA . ARG A 1 574 ? 12.527 11.148 -52.847 1.00 24.45 574 ARG A CA 1
ATOM 4068 C C . ARG A 1 574 ? 13.551 10.527 -51.882 1.00 24.45 574 ARG A C 1
ATOM 4070 O O . ARG A 1 574 ? 14.740 10.512 -52.151 1.00 24.45 574 ARG A O 1
ATOM 4077 N N . HIS A 1 575 ? 13.051 9.913 -50.807 1.00 23.92 575 HIS A N 1
ATOM 4078 C CA . HIS A 1 575 ? 12.917 8.453 -50.622 1.00 23.92 575 HIS A CA 1
ATOM 4079 C C . HIS A 1 575 ? 12.400 8.183 -49.197 1.00 23.92 575 HIS A C 1
ATOM 4081 O O . HIS A 1 575 ? 12.929 8.715 -48.222 1.00 23.92 575 HIS A O 1
ATOM 4087 N N . ALA A 1 576 ? 11.342 7.378 -49.073 1.00 22.03 576 ALA A N 1
ATOM 4088 C CA . ALA A 1 576 ? 10.895 6.855 -47.788 1.00 22.03 576 ALA A CA 1
ATOM 4089 C C . ALA A 1 576 ? 11.809 5.685 -47.402 1.00 22.03 576 ALA A C 1
ATOM 4091 O O . ALA A 1 576 ? 11.919 4.732 -48.168 1.00 22.03 576 ALA A O 1
ATOM 4092 N N . TYR A 1 577 ? 12.460 5.771 -46.242 1.00 28.28 577 TYR A N 1
ATOM 4093 C CA . TYR A 1 577 ? 13.113 4.624 -45.617 1.00 28.28 577 TYR A CA 1
ATOM 4094 C C . TYR A 1 577 ? 12.154 4.040 -44.580 1.00 28.28 577 TYR A C 1
ATOM 4096 O O . TYR A 1 577 ? 11.954 4.622 -43.508 1.00 28.28 577 TYR A O 1
ATOM 4104 N N . LEU A 1 578 ? 11.548 2.919 -44.967 1.00 35.88 578 LEU A N 1
ATOM 4105 C CA . LEU A 1 578 ? 11.148 1.826 -44.090 1.00 35.88 578 LEU A CA 1
ATOM 4106 C C . LEU A 1 578 ? 12.098 0.668 -44.364 1.00 35.88 578 LEU A C 1
ATOM 4108 O O . LEU A 1 578 ? 12.343 0.414 -45.567 1.00 35.88 578 LEU A O 1
#

Secondary structure (DSSP, 8-state):
------PPPPTTPEEEE---HHHHHHHHHHHHHTT--EEE-SS---HHHHHH-S-EEE-HHHHHHHHHTTPPP-S-EEEEESSPP-HHHHHHHHHHT-SEEEETTTTHHHHHHHHHHHH--SS-PPPPEEEEEESSTTSSHHHHHHHHHHHSSSEEEEE--TTSS-HHHHHT-TTS----GGG----SPPPPHHHHHHHS-EETTEEEE--TTT-----HHHHHHHHHHHHHTTPEEEEEE-SS--HHHHHHHHH-SEEEEEEESSHHHHHHHHHHHHHHHHH-S-EEEEEE---TT---HHHHHHHHTS-EEEEE---TTHHHHHHHTTEEESS--SSSS-EEEEEEEEETTEEEEEEEE-TTTSTTS-EEEEEEE--B---HHHHHHTTSS-HHHHHHHHHHHHTT--EEEE--TTSSHHHHHHHHHHTS-TTSPEEEEESS--B----TTEEEEE-B---TTS---B-HHHHHHHHGGG--SEEEEEEE-STHHHHHHHHHHTT-TT-EEEE--SSGGGHHHHHHHHHHHTT--HHHHHHHHHHH-EEE--------------------------

InterPro domains:
  IPR001482 Type II/IV secretion system domain [PF00437] (336-547)
  IPR022521 Rv3660c [TIGR03815] (18-334)
  IPR027417 P-loop containing nucleoside triphosphate hydrolase [G3DSA:3.40.50.300] (127-322)
  IPR027417 P-loop containing nucleoside triphosphate hydrolase [G3DSA:3.40.50.300] (382-570)
  IPR027417 P-loop containing nucleoside triphosphate hydrolase [SSF52540] (129-329)
  IPR027417 P-loop containing nucleoside triphosphate hydrolase [SSF52540] (346-539)
  IPR059050 Rv3660c-like, CheY-like N-terminal domain [PF26563] (18-122)

Foldseek 3Di:
DDDDDDDDDDQLAEEEAEPDPVVVVLVVVLCVLLVHHYDYDPADDPLVCVVRHLAYEYELVRLVRCLVVPRDADPRYEYEEQDDDDPSSVVSCVSNVHPYYYHPPVPSVVSSVSSNVSNLDDDLAFAAAEEFEELDVPLCRLVVLLVVQLVWQAEEEEELDLPDPKSCLSLVQLVPAADEQVRDDDDPDQDALVVRQVRAGDDNRYGYHINRHPGDHDDLVSLLSNSNNCRSVSHYYYYHAYLDDDSNNLSSLLSGPAYEYRFEQDPVRLVSLLVSVVVSCVSPVRYAYEYEDDDPVRRDQVNSCVSSVGHYPYYHYDPVCPVVCSVPVQWAWQADCDPVNQKTWIWRPPPPPWIKIWIWGAPPVVVVGIDIDIHIQDAQADAPVNCCVVVQDPPVLSVVLLVCQVVLAEEEAEAAPPLCSLNVVLNSVLSHDLVFAEEEQECDNRRDRPHPRYHYHHWGAHHHVRDDGGDSLNSLVVVVVVPGLEYEYAEQDALSLVSQLVCQLPNSGNYYYYYYDHFPVCVLVRSQVRNVRNVHHSVRSVVSDVNGYDYRGHRDDPPPPDDDDDDDDDDDDDDDDD